Protein AF-A0A0B1SRJ8-F1 (afdb_monomer_lite)

InterPro domains:
  IPR001173 Glycosyltransferase 2-like [PF00535] (2-102)
  IPR011262 DNA-directed RNA polymerase, insert domain [PF01000] (291-422)
  IPR011263 DNA-directed RNA polymerase, RpoA/D/Rpb3-type [SM00662] (245-437)
  IPR029044 Nucleotide-diphospho-sugar transferases [G3DSA:3.90.550.10] (1-215)
  IPR029044 Nucleotide-diphospho-sugar transferases [SSF53448] (9-201)
  IPR033901 DNA-directed RNA polymerases I and III subunit AC40 [cd07032] (232-432)
  IPR035518 Dolichyl-phosphate beta-glucosyltransferase [cd04188] (2-207)
  IPR036603 RNA polymerase, RBP11-like subunit [SSF55257] (230-275)
  IPR036643 DNA-directed RNA polymerase, insert domain superfamily [G3DSA:2.170.120.12] (271-421)
  IPR036643 DNA-directed RNA polymerase, insert domain superfamily [SSF56553] (270-425)
  IPR050518 Archaeal Rpo3/Eukaryotic RPB3 RNA Polymerase Subunit [PTHR11800] (219-434)

Organism: Oesophagostomum dentatum (NCBI:txid61180)

Secondary structure (DSSP, 8-state):
--HHHHHHHHHHHHHHHHHHHHHH-TT----EEEEE-S-SSSHHHHHHHHHHHTTTSEEEEE-SS---HHHHHHHHHHH---SEEEEE-TT-SS-GGGHHHHHHHHHHHTTSSSP-TTS--EEEE--HHHHHHHHTTS-HHHHHHHHHHHHHHHHHT-SS-S-TT-SEEEEEHHHHHHHGGG----STTHHHHHHHHHHHTT--EEEESSTTTS-TT--SS---HHHHHHH-EEEEEEE-TTSS-EEEEEES--HHHHHHHHHHHHHTSEEEEEEEEEEEEE-SSS-HHHHHHHHHTSPEE--GGGSPPPSS---S--TT-----SPPPPPTTT-EEEEEEEE-EE-TT--TT--SHHHHEES-EEEGGG-EEE--TTHHHHTTTS--EES-S--EEEE--TT-EEEEEEEEEEEETTT-GGG-S-S-----------

Radius of gyration: 29.98 Å; chains: 1; bounding box: 71×57×93 Å

Sequence (438 aa):
MNEQERLPKMLDECLEYLMERKKNDDSFSFEVLVVDDGSTDRTADVGVEYGLKYDGIVKVLKLERNLGKGGAVRSGVMHSSGKLILFADADGATKFSDVERLEKGLLRMSGGPPVDESFPAVIVGSRAHMEAEAVATRSFFRTMLMHGFHLLVWLFSCRTVRDTQCGFKLFTRASAARVFPVLHVERWAFDVELIYLCELWRIPVLETYDDNSDYALTEAGPFDVAKYCKGIEVEVVNEDDDGMLLDFDLIHVEAPIANALRRVLLAEVPTMAFEKIYLYQNTSVIQDEVLCHRLGLLPIKADPRKFLMPTEKVIGINEHGVDCEEEPQPDPTRNLVFNINVTCTRNRNAPSTATEPHQLYHQSSVYSRSFKWIPCGDQEEQFKGDPPRIVFDDILVAKLRPGQQIEANCHAVKGIGRDHAKFSPVATASYRYLIFFS

Structure (mmCIF, N/CA/C/O backbone):
data_AF-A0A0B1SRJ8-F1
#
_entry.id   AF-A0A0B1SRJ8-F1
#
loop_
_atom_site.group_PDB
_atom_site.id
_atom_site.type_symbol
_atom_site.label_atom_id
_atom_site.label_alt_id
_atom_site.label_comp_id
_atom_site.label_asym_id
_atom_site.label_entity_id
_atom_site.label_seq_id
_atom_site.pdbx_PDB_ins_code
_atom_site.Cartn_x
_atom_site.Cartn_y
_atom_site.Cartn_z
_atom_site.occupancy
_atom_site.B_iso_or_equiv
_atom_site.auth_seq_id
_atom_site.auth_comp_id
_atom_site.auth_asym_id
_atom_site.auth_atom_id
_atom_site.pdbx_PDB_model_num
ATOM 1 N N . MET A 1 1 ? 32.916 -2.057 -29.456 1.00 52.88 1 MET A N 1
ATOM 2 C CA . MET A 1 1 ? 32.225 -0.749 -29.480 1.00 52.88 1 MET A CA 1
ATOM 3 C C . MET A 1 1 ? 32.983 0.133 -28.494 1.00 52.88 1 MET A C 1
ATOM 5 O O . MET A 1 1 ? 33.400 -0.427 -27.495 1.00 52.88 1 MET A O 1
ATOM 9 N N . ASN A 1 2 ? 33.263 1.411 -28.783 1.00 69.69 2 ASN A N 1
ATOM 10 C CA . ASN A 1 2 ? 34.005 2.266 -27.841 1.00 69.69 2 ASN A CA 1
ATOM 11 C C . ASN A 1 2 ? 33.001 2.941 -26.894 1.00 69.69 2 ASN A C 1
ATOM 13 O O . ASN A 1 2 ? 32.413 3.965 -27.241 1.00 69.69 2 ASN A O 1
ATOM 17 N N . GLU A 1 3 ? 32.705 2.303 -25.765 1.00 74.94 3 GLU A N 1
ATOM 18 C CA . GLU A 1 3 ? 31.668 2.755 -24.824 1.00 74.94 3 GLU A CA 1
ATOM 19 C C . GLU A 1 3 ? 32.065 4.071 -24.148 1.00 74.94 3 GLU A C 1
ATOM 21 O O . GLU A 1 3 ? 31.215 4.952 -23.989 1.00 74.94 3 GLU A O 1
ATOM 26 N N . GLN A 1 4 ? 33.367 4.276 -23.919 1.00 80.06 4 GLN A N 1
ATOM 27 C CA . GLN A 1 4 ? 33.927 5.520 -23.378 1.00 80.06 4 GLN A CA 1
ATOM 28 C C . GLN A 1 4 ? 33.578 6.779 -24.202 1.00 80.06 4 GLN A C 1
ATOM 30 O O . GLN A 1 4 ? 33.570 7.879 -23.662 1.00 80.06 4 GLN A O 1
ATOM 35 N N . GLU A 1 5 ? 33.294 6.645 -25.504 1.00 82.12 5 GLU A N 1
ATOM 36 C CA . GLU A 1 5 ? 32.913 7.774 -26.372 1.00 82.12 5 GLU A CA 1
ATOM 37 C C . GLU A 1 5 ? 31.398 8.019 -26.392 1.00 82.12 5 GLU A C 1
ATOM 39 O O . GLU A 1 5 ? 30.947 9.125 -26.691 1.00 82.12 5 GLU A O 1
ATOM 44 N N . ARG A 1 6 ? 30.595 6.994 -26.085 1.00 83.75 6 ARG A N 1
ATOM 45 C CA . ARG A 1 6 ? 29.126 7.073 -26.103 1.00 83.75 6 ARG A CA 1
ATOM 46 C C . ARG A 1 6 ? 28.557 7.534 -24.773 1.00 83.75 6 ARG A C 1
ATOM 48 O O . ARG A 1 6 ? 27.602 8.309 -24.764 1.00 83.75 6 ARG A O 1
ATOM 55 N N . LEU A 1 7 ? 29.158 7.075 -23.676 1.00 87.50 7 LEU A N 1
ATOM 56 C CA . LEU A 1 7 ? 28.703 7.362 -22.321 1.00 87.50 7 LEU A CA 1
ATOM 57 C C . LEU A 1 7 ? 28.578 8.875 -22.039 1.00 87.50 7 LEU A C 1
ATOM 59 O O . LEU A 1 7 ? 27.516 9.266 -21.557 1.00 87.50 7 LEU A O 1
ATOM 63 N N . PRO A 1 8 ? 29.552 9.747 -22.394 1.00 91.25 8 PRO A N 1
ATOM 64 C CA . PRO A 1 8 ? 29.434 11.185 -22.142 1.00 91.25 8 PRO A CA 1
ATOM 65 C C . PRO A 1 8 ? 28.205 11.815 -22.799 1.00 91.25 8 PRO A C 1
ATOM 67 O O . PRO A 1 8 ? 27.461 12.535 -22.147 1.00 91.25 8 PRO A O 1
ATOM 70 N N . LYS A 1 9 ? 27.930 11.475 -24.067 1.00 89.94 9 LYS A N 1
ATOM 71 C CA . LYS A 1 9 ? 26.789 12.030 -24.808 1.00 89.94 9 LYS A CA 1
ATOM 72 C C . LYS A 1 9 ? 25.454 11.691 -24.136 1.00 89.94 9 LYS A C 1
ATOM 74 O O . LYS A 1 9 ? 24.578 12.543 -24.058 1.00 89.94 9 LYS A O 1
ATOM 79 N N . MET A 1 10 ? 25.309 10.453 -23.664 1.00 90.00 10 MET A N 1
ATOM 80 C CA . MET A 1 10 ? 24.107 10.007 -22.958 1.00 90.00 10 MET A CA 1
ATOM 81 C C . MET A 1 10 ? 23.990 10.656 -21.576 1.00 90.00 10 MET A C 1
ATOM 83 O O . MET A 1 10 ? 22.902 11.084 -21.199 1.00 90.00 10 MET A O 1
ATOM 87 N N . LEU A 1 11 ? 25.090 10.723 -20.817 1.00 92.62 11 LEU A N 1
ATOM 88 C CA . LEU A 1 11 ? 25.092 11.324 -19.484 1.00 92.62 11 LEU A CA 1
ATOM 89 C C . LEU A 1 11 ? 24.821 12.827 -19.535 1.00 92.62 11 LEU A C 1
ATOM 91 O O . LEU A 1 11 ? 24.091 13.318 -18.682 1.00 92.62 11 LEU A O 1
ATOM 95 N N . ASP A 1 12 ? 25.353 13.540 -20.526 1.00 93.38 12 ASP A N 1
ATOM 96 C CA . ASP A 1 12 ? 25.089 14.968 -20.702 1.00 93.38 12 ASP A CA 1
ATOM 97 C C . ASP A 1 12 ? 23.594 15.224 -20.953 1.00 93.38 12 ASP A C 1
ATOM 99 O O . ASP A 1 12 ? 22.998 16.023 -20.235 1.00 93.38 12 ASP A O 1
ATOM 103 N N . GLU A 1 13 ? 22.964 14.487 -21.880 1.00 92.25 13 GLU A N 1
ATOM 104 C CA . GLU A 1 13 ? 21.516 14.589 -22.144 1.00 92.25 13 GLU A CA 1
ATOM 105 C C . GLU A 1 13 ? 20.678 14.214 -20.906 1.00 92.25 13 GLU A C 1
ATOM 107 O O . GLU A 1 13 ? 19.725 14.910 -20.550 1.00 92.25 13 GLU A O 1
ATOM 112 N N . CYS A 1 14 ? 21.044 13.122 -20.227 1.00 93.69 14 CYS A N 1
ATOM 113 C CA . CYS A 1 14 ? 20.381 12.645 -19.012 1.00 93.69 14 CYS A CA 1
ATOM 114 C C . CYS A 1 14 ? 20.407 13.699 -17.902 1.00 93.69 14 CYS A C 1
ATOM 116 O O . CYS A 1 14 ? 19.376 14.032 -17.314 1.00 93.69 14 CYS A O 1
ATOM 118 N N . LEU A 1 15 ? 21.597 14.224 -17.609 1.00 94.69 15 LEU A N 1
ATOM 119 C CA . LEU A 1 15 ? 21.809 15.158 -16.514 1.00 94.69 15 LEU A CA 1
ATOM 120 C C . LEU A 1 15 ? 21.217 16.526 -16.824 1.00 94.69 15 LEU A C 1
ATOM 122 O O . LEU A 1 15 ? 20.647 17.123 -15.917 1.00 94.69 15 LEU A O 1
ATOM 126 N N . GLU A 1 16 ? 21.295 17.002 -18.069 1.00 94.44 16 GLU A N 1
ATOM 127 C CA . GLU A 1 16 ? 20.623 18.236 -18.494 1.00 94.44 16 GLU A CA 1
ATOM 128 C C . GLU A 1 16 ? 19.124 18.163 -18.178 1.00 94.44 16 GLU A C 1
ATOM 130 O O . GLU A 1 16 ? 18.603 18.994 -17.430 1.00 94.44 16 GLU A O 1
ATOM 135 N N . TYR A 1 17 ? 18.462 17.099 -18.634 1.00 94.25 17 TYR A N 1
ATOM 136 C CA . TYR A 1 17 ? 17.033 16.903 -18.418 1.00 94.25 17 TYR A CA 1
ATOM 137 C C . TYR A 1 17 ? 16.662 16.727 -16.931 1.00 94.25 17 TYR A C 1
ATOM 139 O O . TYR A 1 17 ? 15.751 17.387 -16.422 1.00 94.25 17 TYR A O 1
ATOM 147 N N . LEU A 1 18 ? 17.366 15.858 -16.193 1.00 94.44 18 LEU A N 1
ATOM 148 C CA . LEU A 1 18 ? 17.034 15.565 -14.791 1.00 94.44 18 LEU A CA 1
ATOM 149 C C . LEU A 1 18 ? 17.355 16.732 -13.846 1.00 94.44 18 LEU A C 1
ATOM 151 O O . LEU A 1 18 ? 16.627 16.953 -12.873 1.00 94.44 18 LEU A O 1
ATOM 155 N N . MET A 1 19 ? 18.412 17.504 -14.118 1.00 93.81 19 MET A N 1
ATOM 156 C CA . MET A 1 19 ? 18.719 18.709 -13.341 1.00 93.81 19 MET A CA 1
ATOM 157 C C . MET A 1 19 ? 17.714 19.824 -13.595 1.00 93.81 19 MET A C 1
ATOM 159 O O . MET A 1 19 ? 17.342 20.518 -12.648 1.00 93.81 19 MET A O 1
ATOM 163 N N . GLU A 1 20 ? 17.239 19.978 -14.832 1.00 94.38 20 GLU A N 1
ATOM 164 C CA . GLU A 1 20 ? 16.165 20.920 -15.133 1.00 94.38 20 GLU A CA 1
ATOM 165 C C . GLU A 1 20 ? 14.875 20.547 -14.391 1.00 94.38 20 GLU A C 1
ATOM 167 O O . GLU A 1 20 ? 14.272 21.407 -13.746 1.00 94.38 20 GLU A O 1
ATOM 172 N N . ARG A 1 21 ? 14.503 19.258 -14.355 1.00 92.56 21 ARG A N 1
ATOM 173 C CA . ARG A 1 21 ? 13.369 18.790 -13.535 1.00 92.56 21 ARG A CA 1
ATOM 174 C C . ARG A 1 21 ? 13.553 19.090 -12.053 1.00 92.56 21 ARG A C 1
ATOM 176 O O . ARG A 1 21 ? 12.649 19.652 -11.445 1.00 92.56 21 ARG A O 1
ATOM 183 N N . LYS A 1 22 ? 14.722 18.781 -11.486 1.00 92.94 22 LYS A N 1
ATOM 184 C CA . LYS A 1 22 ? 15.035 19.070 -10.076 1.00 92.94 22 LYS A CA 1
ATOM 185 C C . LYS A 1 22 ? 14.958 20.562 -9.747 1.00 92.94 22 LYS A C 1
ATOM 187 O O . LYS A 1 22 ? 14.589 20.926 -8.642 1.00 92.94 22 LYS A O 1
ATOM 192 N N . LYS A 1 23 ? 15.309 21.434 -10.694 1.00 93.69 23 LYS A N 1
ATOM 193 C CA . LYS A 1 23 ? 15.197 22.889 -10.525 1.00 93.69 23 LYS A CA 1
ATOM 194 C C . LYS A 1 23 ? 13.741 23.371 -10.539 1.00 93.69 23 LYS A C 1
ATOM 196 O O . LYS A 1 23 ? 13.438 24.387 -9.922 1.00 93.69 23 LYS A O 1
ATOM 201 N N . ASN A 1 24 ? 12.871 22.674 -11.267 1.00 93.50 24 ASN A N 1
ATOM 202 C CA . ASN A 1 24 ? 11.454 23.014 -11.395 1.00 93.50 24 ASN A CA 1
ATOM 203 C C . ASN A 1 24 ? 10.583 22.388 -10.288 1.00 93.50 24 ASN A C 1
ATOM 205 O O . ASN A 1 24 ? 9.482 22.878 -10.045 1.00 93.50 24 ASN A O 1
ATOM 209 N N . ASP A 1 25 ? 11.061 21.331 -9.627 1.00 90.62 25 ASP A N 1
ATOM 210 C CA . ASP A 1 25 ? 10.369 20.620 -8.550 1.00 90.62 25 ASP A CA 1
ATOM 211 C C . ASP A 1 25 ? 11.347 20.261 -7.419 1.00 90.62 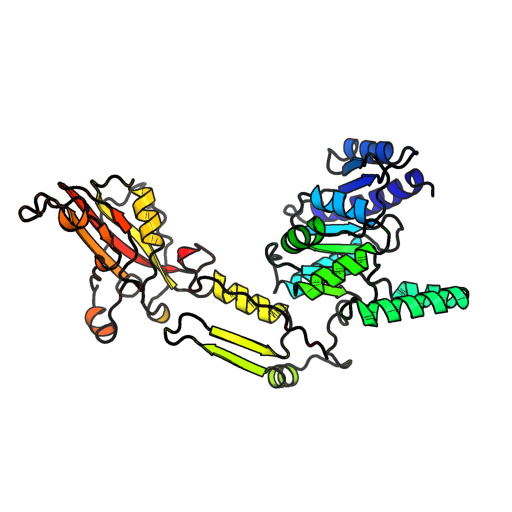25 ASP A C 1
ATOM 213 O O . ASP A 1 25 ? 12.113 19.302 -7.523 1.00 90.62 25 ASP A O 1
ATOM 217 N N . ASP A 1 26 ? 11.281 21.004 -6.309 1.00 89.12 26 ASP A N 1
ATOM 218 C CA . ASP A 1 26 ? 12.132 20.794 -5.126 1.00 89.12 26 ASP A CA 1
ATOM 219 C C . ASP A 1 26 ? 11.926 19.419 -4.464 1.00 89.12 26 ASP A C 1
ATOM 221 O O . ASP A 1 26 ? 12.790 18.947 -3.719 1.00 89.12 26 ASP A O 1
ATOM 225 N N . SER A 1 27 ? 10.789 18.759 -4.715 1.00 88.12 27 SER A N 1
ATOM 226 C CA . SER A 1 27 ? 10.518 17.410 -4.206 1.00 88.12 27 SER A CA 1
ATOM 227 C C . SER A 1 27 ? 11.148 16.311 -5.068 1.00 88.12 27 SER A C 1
ATOM 229 O O . SER A 1 27 ? 11.280 15.164 -4.621 1.00 88.12 27 SER A O 1
ATOM 231 N N . PHE A 1 28 ? 11.584 16.652 -6.284 1.00 91.88 28 PHE A N 1
ATOM 232 C CA . PHE A 1 28 ? 12.190 15.716 -7.214 1.00 91.88 28 PHE A CA 1
ATOM 233 C C . PHE A 1 28 ? 13.651 15.436 -6.844 1.00 91.88 28 PHE A C 1
ATOM 235 O O . PHE A 1 28 ? 14.500 16.320 -6.725 1.00 91.88 28 PHE A O 1
ATOM 242 N N . SER A 1 29 ? 13.968 14.153 -6.698 1.00 93.69 29 SER A N 1
ATOM 243 C CA . SER A 1 29 ? 15.318 13.665 -6.425 1.00 93.69 29 SER A CA 1
ATOM 244 C C . SER A 1 29 ? 15.626 12.486 -7.334 1.00 93.69 29 SER A C 1
ATOM 246 O O . SER A 1 29 ? 14.739 11.712 -7.692 1.00 93.69 29 SER A O 1
ATOM 248 N N . PHE A 1 30 ? 16.889 12.363 -7.727 1.00 95.44 30 PHE A N 1
ATOM 249 C CA . PHE A 1 30 ? 17.333 11.308 -8.621 1.00 95.44 30 PHE A CA 1
ATOM 250 C C . PHE A 1 30 ? 18.777 10.915 -8.322 1.00 95.44 30 PHE A C 1
ATOM 252 O O . PHE A 1 30 ? 19.549 11.684 -7.746 1.00 95.44 30 PHE A O 1
ATOM 259 N N . GLU A 1 31 ? 19.130 9.714 -8.756 1.00 95.94 31 GLU A N 1
ATOM 260 C CA . GLU A 1 31 ? 20.504 9.245 -8.872 1.00 95.94 31 GLU A CA 1
ATOM 261 C C . GLU A 1 31 ? 20.681 8.603 -10.247 1.00 95.94 31 GLU A C 1
ATOM 263 O O . GLU A 1 31 ? 19.716 8.110 -10.838 1.00 95.94 31 GLU A O 1
ATOM 268 N N . VAL A 1 32 ? 21.912 8.592 -10.748 1.00 96.75 32 VAL A N 1
ATOM 269 C CA . VAL A 1 32 ? 22.266 7.903 -11.991 1.00 96.75 32 VAL A CA 1
ATOM 270 C C . VAL A 1 32 ? 23.270 6.816 -11.650 1.00 96.75 32 VAL A C 1
ATOM 272 O O . VAL A 1 32 ? 24.349 7.107 -11.141 1.00 96.75 32 VAL A O 1
ATOM 275 N N . LEU A 1 33 ? 22.924 5.561 -11.930 1.00 96.50 33 LEU A N 1
ATOM 276 C CA . LEU A 1 33 ? 23.821 4.427 -11.736 1.00 96.50 33 LEU A CA 1
ATOM 277 C C . LEU A 1 33 ? 24.304 3.914 -13.093 1.00 96.50 33 LEU A C 1
ATOM 279 O O . LEU A 1 33 ? 23.546 3.298 -13.839 1.00 96.50 33 LEU A O 1
ATOM 283 N N . VAL A 1 34 ? 25.576 4.153 -13.395 1.00 95.69 34 VAL A N 1
ATOM 284 C CA . VAL A 1 34 ? 26.255 3.593 -14.565 1.00 95.69 34 VAL A CA 1
ATOM 285 C C . VAL A 1 34 ? 26.751 2.201 -14.203 1.00 95.69 34 VAL A C 1
ATOM 287 O O . VAL A 1 34 ? 27.550 2.050 -13.280 1.00 95.69 34 VAL A O 1
ATOM 290 N N . VAL A 1 35 ? 26.289 1.179 -14.920 1.00 95.31 35 VAL A N 1
ATOM 291 C CA . VAL A 1 35 ? 26.767 -0.194 -14.730 1.00 95.31 35 VAL A CA 1
ATOM 292 C C . VAL A 1 35 ? 27.774 -0.530 -15.821 1.00 95.31 35 VAL A C 1
ATOM 294 O O . VAL A 1 35 ? 27.411 -0.631 -16.989 1.00 95.31 35 VAL A O 1
ATOM 297 N N . ASP A 1 36 ? 29.030 -0.710 -15.426 1.00 94.19 36 ASP A N 1
ATOM 298 C CA . ASP A 1 36 ? 30.105 -1.194 -16.290 1.00 94.19 36 ASP A CA 1
ATOM 299 C C . ASP A 1 36 ? 30.158 -2.731 -16.199 1.00 94.19 36 ASP A C 1
ATOM 301 O O . ASP A 1 36 ? 30.547 -3.289 -15.170 1.00 94.19 36 ASP A O 1
ATOM 305 N N . ASP A 1 37 ? 29.758 -3.424 -17.271 1.00 92.50 37 ASP A N 1
ATOM 306 C CA . ASP A 1 37 ? 29.711 -4.894 -17.376 1.00 92.50 37 ASP A CA 1
ATOM 307 C C . ASP A 1 37 ? 31.090 -5.508 -17.694 1.00 92.50 37 ASP A C 1
ATOM 309 O O . ASP A 1 37 ? 31.237 -6.396 -18.540 1.00 92.50 37 ASP A O 1
ATOM 313 N N . GLY A 1 38 ? 32.129 -5.011 -17.023 1.00 90.38 38 GLY A N 1
ATOM 314 C CA . GLY A 1 38 ? 33.501 -5.491 -17.160 1.00 90.38 38 GLY A CA 1
ATOM 315 C C . GLY A 1 38 ? 34.218 -4.983 -18.413 1.00 90.38 38 GLY A C 1
ATOM 316 O O . GLY A 1 38 ? 34.998 -5.731 -19.011 1.00 90.38 38 GLY A O 1
ATOM 317 N N . SER A 1 39 ? 33.969 -3.738 -18.821 1.00 88.81 39 SER A N 1
ATOM 318 C CA . SER A 1 39 ? 34.640 -3.096 -19.948 1.00 88.81 39 SER A CA 1
ATOM 319 C C . SER A 1 39 ? 36.144 -2.957 -19.694 1.00 88.81 39 SER A C 1
ATOM 321 O O . SER A 1 39 ? 36.623 -2.687 -18.585 1.00 88.81 39 SER A O 1
ATOM 323 N N . THR A 1 40 ? 36.917 -3.196 -20.756 1.00 88.38 40 THR A N 1
ATOM 324 C CA . THR A 1 40 ? 38.390 -3.162 -20.743 1.00 88.38 40 THR A CA 1
ATOM 325 C C . THR A 1 40 ? 38.959 -1.774 -21.043 1.00 88.38 40 THR A C 1
ATOM 327 O O . THR A 1 40 ? 40.176 -1.603 -21.055 1.00 88.38 40 THR A O 1
ATOM 330 N N . ASP A 1 41 ? 38.095 -0.811 -21.362 1.00 88.25 41 ASP A N 1
ATOM 331 C CA . ASP A 1 41 ? 38.439 0.577 -21.662 1.00 88.25 41 ASP A CA 1
ATOM 332 C C . ASP A 1 41 ? 38.241 1.483 -20.427 1.00 88.25 41 ASP A C 1
ATOM 334 O O . ASP A 1 41 ? 38.079 1.009 -19.299 1.00 88.25 41 ASP A O 1
ATOM 338 N N . ARG A 1 42 ? 38.284 2.807 -20.627 1.00 91.00 42 ARG A N 1
ATOM 339 C CA . ARG A 1 42 ? 38.150 3.801 -19.548 1.00 91.00 42 ARG A CA 1
ATOM 340 C C . ARG A 1 42 ? 36.693 4.126 -19.185 1.00 91.00 42 ARG A C 1
ATOM 342 O O . ARG A 1 42 ? 36.452 5.149 -18.551 1.00 91.00 42 ARG A O 1
ATOM 349 N N . THR A 1 43 ? 35.712 3.300 -19.559 1.00 90.62 43 THR A N 1
ATOM 350 C CA . THR A 1 43 ? 34.279 3.596 -19.342 1.00 90.62 43 THR A CA 1
ATOM 351 C C . THR A 1 43 ? 33.934 3.840 -17.868 1.00 90.62 43 THR A C 1
ATOM 353 O O . THR A 1 43 ? 33.283 4.838 -17.553 1.00 90.62 43 THR A O 1
ATOM 356 N N . ALA A 1 44 ? 34.422 3.002 -16.945 1.00 92.12 44 ALA A N 1
ATOM 357 C CA . ALA A 1 44 ? 34.225 3.235 -15.510 1.00 92.12 44 ALA A CA 1
ATOM 358 C C . ALA A 1 44 ? 34.868 4.540 -15.023 1.00 92.12 44 ALA A C 1
ATOM 360 O O . ALA A 1 44 ? 34.245 5.264 -14.249 1.00 92.12 44 ALA A O 1
ATOM 361 N N . ASP A 1 45 ? 36.081 4.858 -15.491 1.00 94.38 45 ASP A N 1
ATOM 362 C CA . ASP A 1 45 ? 36.783 6.086 -15.103 1.00 94.38 45 ASP A CA 1
ATOM 363 C C . ASP A 1 45 ? 35.982 7.320 -15.531 1.00 94.38 45 ASP A C 1
ATOM 365 O O . ASP A 1 45 ? 35.779 8.230 -14.733 1.00 94.38 45 ASP A O 1
ATOM 369 N N . VAL A 1 46 ? 35.454 7.315 -16.761 1.00 93.69 46 VAL A N 1
ATOM 370 C CA . VAL A 1 46 ? 34.587 8.385 -17.276 1.00 93.69 46 VAL A CA 1
ATOM 371 C C . VAL A 1 46 ? 33.349 8.547 -16.390 1.00 93.69 46 VAL A C 1
ATOM 373 O O . VAL A 1 46 ? 33.011 9.663 -16.004 1.00 93.69 46 VAL A O 1
ATOM 376 N N . GLY A 1 47 ? 32.691 7.454 -15.995 1.00 93.69 47 GLY A N 1
ATOM 377 C CA . GLY A 1 47 ? 31.557 7.527 -15.067 1.00 93.69 47 GLY A CA 1
ATOM 378 C C . GLY A 1 47 ? 31.929 8.126 -13.700 1.00 93.69 47 GLY A C 1
ATOM 379 O O . GLY A 1 47 ? 31.165 8.918 -13.145 1.00 93.69 47 GLY A O 1
ATOM 380 N N . VAL A 1 48 ? 33.115 7.802 -13.171 1.00 95.19 48 VAL A N 1
ATOM 381 C CA . VAL A 1 48 ? 33.629 8.365 -11.908 1.00 95.19 48 VAL A CA 1
ATOM 382 C C . VAL A 1 48 ? 33.925 9.859 -12.049 1.00 95.19 48 VAL A C 1
ATOM 384 O O . VAL A 1 48 ? 33.598 10.627 -11.144 1.00 95.19 48 VAL A O 1
ATOM 387 N N . GLU A 1 49 ? 34.480 10.296 -13.182 1.00 95.88 49 GLU A N 1
ATOM 388 C CA . GLU A 1 49 ? 34.703 11.717 -13.482 1.00 95.88 49 GLU A CA 1
ATOM 389 C C . GLU A 1 49 ? 33.380 12.509 -13.437 1.00 95.88 49 GLU A C 1
ATOM 391 O O . GLU A 1 49 ? 33.323 13.585 -12.835 1.00 95.88 49 GLU A O 1
ATOM 396 N N . TYR A 1 50 ? 32.286 11.952 -13.973 1.00 96.25 50 TYR A N 1
ATOM 397 C CA . TYR A 1 50 ? 30.943 12.533 -13.838 1.00 96.25 50 TYR A CA 1
ATOM 398 C C . TYR A 1 50 ? 30.451 12.536 -12.384 1.00 96.25 50 TYR A C 1
ATOM 400 O O . TYR A 1 50 ? 29.891 13.535 -11.933 1.00 96.25 50 TYR A O 1
ATOM 408 N N . GLY A 1 51 ? 30.690 11.464 -11.627 1.00 94.69 51 GLY A N 1
ATOM 409 C CA . GLY A 1 51 ? 30.352 11.403 -10.202 1.00 94.69 51 GLY A CA 1
ATOM 410 C C . GLY A 1 51 ? 31.016 12.514 -9.388 1.00 94.69 51 GLY A C 1
ATOM 411 O O . GLY A 1 51 ? 30.355 13.168 -8.585 1.00 94.69 51 GLY A O 1
ATOM 412 N N . LEU A 1 52 ? 32.295 12.792 -9.652 1.00 95.19 52 LEU A N 1
ATOM 413 C CA . LEU A 1 52 ? 33.031 13.895 -9.026 1.00 95.19 52 LEU A CA 1
ATOM 414 C C . LEU A 1 52 ? 32.518 15.269 -9.480 1.00 95.19 52 LEU A C 1
ATOM 416 O O . LEU A 1 52 ? 32.414 16.187 -8.669 1.00 95.19 52 LEU A O 1
ATOM 420 N N . LYS A 1 53 ? 32.183 15.417 -10.768 1.00 95.44 53 LYS A N 1
ATOM 421 C CA . LYS A 1 53 ? 31.676 16.672 -11.344 1.00 95.44 53 LYS A CA 1
ATOM 422 C C . LYS A 1 53 ? 30.292 17.056 -10.809 1.00 95.44 53 LYS A C 1
ATOM 424 O O . LYS A 1 53 ? 30.002 18.243 -10.690 1.00 95.44 53 LYS A O 1
ATOM 429 N N . TYR A 1 54 ? 29.451 16.072 -10.499 1.00 93.50 54 TYR A N 1
ATOM 430 C CA . TYR A 1 54 ? 28.052 16.265 -10.112 1.00 93.50 54 TYR A CA 1
ATOM 431 C C . TYR A 1 54 ? 27.759 15.814 -8.671 1.00 93.50 54 TYR A C 1
ATOM 433 O O . TYR A 1 54 ? 26.692 15.268 -8.403 1.00 93.50 54 TYR A O 1
ATOM 441 N N . ASP A 1 55 ? 28.705 16.038 -7.754 1.00 90.88 55 ASP A N 1
ATOM 442 C CA . ASP A 1 55 ? 28.551 15.858 -6.297 1.00 90.88 55 ASP A CA 1
ATOM 443 C C . ASP A 1 55 ? 27.946 14.499 -5.882 1.00 90.88 55 ASP A C 1
ATOM 445 O O . ASP A 1 55 ? 27.033 14.401 -5.065 1.00 90.88 55 ASP A O 1
ATOM 449 N N . GLY A 1 56 ? 28.415 13.416 -6.508 1.00 89.69 56 GLY A N 1
ATOM 450 C CA . GLY A 1 56 ? 28.007 12.046 -6.184 1.00 89.69 56 GLY A CA 1
ATOM 451 C C . GLY A 1 56 ? 26.629 11.617 -6.705 1.00 89.69 56 GLY A C 1
ATOM 452 O O . GLY A 1 56 ? 26.196 10.504 -6.396 1.00 89.69 56 GLY A O 1
ATOM 453 N N . ILE A 1 57 ? 25.948 12.443 -7.512 1.00 93.75 57 ILE A N 1
ATOM 454 C CA . ILE A 1 57 ? 24.675 12.080 -8.170 1.00 93.75 57 ILE A CA 1
ATOM 455 C C . ILE A 1 57 ? 24.871 10.911 -9.146 1.00 93.75 57 ILE A C 1
ATOM 457 O O . ILE A 1 57 ? 24.000 10.046 -9.263 1.00 93.75 57 ILE A O 1
ATOM 461 N N . VAL A 1 58 ? 26.015 10.880 -9.837 1.00 96.75 58 VAL A N 1
ATOM 462 C CA . VAL A 1 58 ? 26.401 9.787 -10.736 1.00 96.75 58 VAL A CA 1
ATOM 463 C C . VAL A 1 58 ? 27.280 8.798 -9.978 1.00 96.75 58 VAL A C 1
ATOM 465 O O . VAL A 1 58 ? 28.320 9.161 -9.430 1.00 96.75 58 VAL A O 1
ATOM 468 N N . LYS A 1 59 ? 26.866 7.534 -9.960 1.00 96.25 59 LYS A N 1
ATOM 469 C CA . LYS A 1 59 ? 27.570 6.416 -9.328 1.00 96.25 59 LYS A CA 1
ATOM 470 C C . LYS A 1 59 ? 27.952 5.394 -10.387 1.00 96.25 59 LYS A C 1
ATOM 472 O O . LYS A 1 59 ? 27.234 5.216 -11.368 1.00 96.25 59 LYS A O 1
ATOM 477 N N . VAL A 1 60 ? 29.057 4.690 -10.162 1.00 96.44 60 VAL A N 1
ATOM 478 C CA . VAL A 1 60 ? 29.525 3.624 -11.053 1.00 96.44 60 VAL A CA 1
ATOM 479 C C . VAL A 1 60 ? 29.517 2.298 -10.311 1.00 96.44 60 VAL A C 1
ATOM 481 O O . VAL A 1 60 ? 30.135 2.166 -9.255 1.00 96.44 60 VAL A O 1
ATOM 484 N N . LEU A 1 61 ? 28.841 1.308 -10.886 1.00 96.19 61 LEU A N 1
ATOM 485 C CA . LEU A 1 61 ? 28.914 -0.088 -10.484 1.00 96.19 61 LEU A CA 1
ATOM 486 C C . LEU A 1 61 ? 29.723 -0.849 -11.533 1.00 96.19 61 LEU A C 1
ATOM 488 O O . LEU A 1 61 ? 29.206 -1.174 -12.598 1.00 96.19 61 LEU A O 1
ATOM 492 N N . LYS A 1 62 ? 30.989 -1.137 -11.228 1.00 95.31 62 LYS A N 1
ATOM 493 C CA . LYS A 1 62 ? 31.844 -1.957 -12.089 1.00 95.31 62 LYS A CA 1
ATOM 494 C C . LYS A 1 62 ? 31.753 -3.423 -11.692 1.00 95.31 62 LYS A C 1
ATOM 496 O O . LYS A 1 62 ? 32.086 -3.783 -10.563 1.00 95.31 62 LYS A O 1
ATOM 501 N N . LEU A 1 63 ? 31.318 -4.264 -12.621 1.00 94.56 63 LEU A N 1
ATOM 502 C CA . LEU A 1 63 ? 31.261 -5.708 -12.436 1.00 94.56 63 LEU A CA 1
ATOM 503 C C . LEU A 1 63 ? 32.642 -6.330 -12.668 1.00 94.56 63 LEU A C 1
ATOM 505 O O . LEU A 1 63 ? 33.386 -5.924 -13.557 1.00 94.56 63 LEU A O 1
ATOM 509 N N . GLU A 1 64 ? 32.981 -7.340 -11.865 1.00 91.44 64 GLU A N 1
ATOM 510 C CA . GLU A 1 64 ? 34.276 -8.037 -11.942 1.00 91.44 64 GLU A CA 1
ATOM 511 C C . GLU A 1 64 ? 34.467 -8.764 -13.283 1.00 91.44 64 GLU A C 1
ATOM 513 O O . GLU A 1 64 ? 35.583 -8.904 -13.781 1.00 91.44 64 GLU A O 1
ATOM 518 N N . ARG A 1 65 ? 33.365 -9.223 -13.882 1.00 92.00 65 ARG A N 1
ATOM 519 C CA . ARG A 1 65 ? 33.342 -9.933 -15.160 1.00 92.00 65 ARG A CA 1
ATOM 520 C C . ARG A 1 65 ? 32.107 -9.552 -15.964 1.00 92.00 65 ARG A C 1
ATOM 522 O O . ARG A 1 65 ? 31.079 -9.217 -15.384 1.00 92.00 65 ARG A O 1
ATOM 529 N N . ASN A 1 66 ? 32.193 -9.729 -17.278 1.00 93.19 66 ASN A N 1
ATOM 530 C CA . ASN A 1 66 ? 31.071 -9.537 -18.187 1.00 93.19 66 ASN A CA 1
ATOM 531 C C . ASN A 1 66 ? 29.991 -10.617 -18.002 1.00 93.19 66 ASN A C 1
ATOM 533 O O . ASN A 1 66 ? 30.177 -11.776 -18.396 1.00 93.19 66 ASN A O 1
ATOM 537 N N . LEU A 1 67 ? 28.859 -10.232 -17.417 1.00 92.12 67 LEU A N 1
ATOM 538 C CA . LEU A 1 67 ? 27.669 -11.074 -17.259 1.00 92.12 67 LEU A CA 1
ATOM 539 C C . LEU A 1 67 ? 26.743 -10.964 -18.482 1.00 92.12 67 LEU A C 1
ATOM 541 O O . LEU A 1 67 ? 26.019 -11.904 -18.816 1.00 92.12 67 LEU A O 1
ATOM 545 N N . GLY A 1 68 ? 26.828 -9.853 -19.208 1.00 92.06 68 GLY A N 1
ATOM 546 C CA . GLY A 1 68 ? 25.950 -9.461 -20.299 1.00 92.06 68 GLY A CA 1
ATOM 547 C C . GLY A 1 68 ? 24.857 -8.495 -19.852 1.00 92.06 68 GLY A C 1
ATOM 548 O O . GLY A 1 68 ? 24.653 -8.255 -18.665 1.00 92.06 68 GLY A O 1
ATOM 549 N N . LYS A 1 69 ? 24.110 -7.969 -20.835 1.00 91.44 69 LYS A N 1
ATOM 550 C CA . LYS A 1 69 ? 23.082 -6.933 -20.636 1.00 91.44 69 LYS A CA 1
ATOM 551 C C . LYS A 1 69 ? 22.123 -7.240 -19.480 1.00 91.44 69 LYS A C 1
ATOM 553 O O . LYS A 1 69 ? 21.981 -6.418 -18.586 1.00 91.44 69 LYS A O 1
ATOM 558 N N . GLY A 1 70 ? 21.505 -8.420 -19.458 1.00 92.88 70 GLY A N 1
ATOM 559 C CA . GLY A 1 70 ? 20.593 -8.810 -18.381 1.00 92.88 70 GLY A CA 1
ATOM 560 C C . GLY A 1 70 ? 21.266 -8.867 -17.010 1.00 92.88 70 GLY A C 1
ATOM 561 O O . GLY A 1 70 ? 20.698 -8.391 -16.030 1.00 92.88 70 GLY A O 1
ATOM 562 N N . GLY A 1 71 ? 22.499 -9.375 -16.934 1.00 95.19 71 GLY A N 1
ATOM 563 C CA . GLY A 1 71 ? 23.282 -9.410 -15.696 1.00 95.19 71 GLY A CA 1
ATOM 564 C C . GLY A 1 71 ? 23.670 -8.015 -15.195 1.00 95.19 71 GLY A C 1
ATOM 565 O O . GLY A 1 71 ? 23.583 -7.749 -13.992 1.00 95.19 71 GLY A O 1
ATOM 566 N N . ALA A 1 72 ? 24.023 -7.110 -16.110 1.00 94.94 72 ALA A N 1
ATOM 567 C CA . ALA A 1 72 ? 24.329 -5.714 -15.818 1.00 94.94 72 ALA A CA 1
ATOM 568 C C . ALA A 1 72 ? 23.090 -4.955 -15.325 1.00 94.94 72 ALA A C 1
ATOM 570 O O . ALA A 1 72 ? 23.120 -4.363 -14.247 1.00 94.94 72 ALA A O 1
ATOM 571 N N . VAL A 1 73 ? 21.969 -5.049 -16.047 1.00 95.56 73 VAL A N 1
ATOM 572 C CA . VAL A 1 73 ? 20.704 -4.407 -15.652 1.00 95.56 73 VAL A CA 1
ATOM 573 C C . VAL A 1 73 ? 20.215 -4.958 -14.315 1.00 95.56 73 VAL A C 1
ATOM 575 O O . VAL A 1 73 ? 19.875 -4.175 -13.431 1.00 95.56 73 VAL A O 1
ATOM 578 N N . ARG A 1 74 ? 20.254 -6.284 -14.107 1.00 96.50 74 ARG A N 1
ATOM 579 C CA . ARG A 1 74 ? 19.908 -6.902 -12.817 1.00 96.50 74 ARG A CA 1
ATOM 580 C C . ARG A 1 74 ? 20.763 -6.348 -11.687 1.00 96.50 74 ARG A C 1
ATOM 582 O O . ARG A 1 74 ? 20.224 -5.945 -10.661 1.00 96.50 74 ARG A O 1
ATOM 589 N N . SER A 1 75 ? 22.076 -6.282 -11.884 1.00 96.56 75 SER A N 1
ATOM 590 C CA . SER A 1 75 ? 22.992 -5.721 -10.889 1.00 96.56 75 SER A CA 1
ATOM 591 C C . SER A 1 75 ? 22.674 -4.253 -10.601 1.00 96.56 75 SER A C 1
ATOM 593 O O . SER A 1 75 ? 22.566 -3.882 -9.436 1.00 96.56 75 SER A O 1
ATOM 595 N N . GLY A 1 76 ? 22.442 -3.436 -11.631 1.00 96.62 76 GLY A N 1
ATOM 596 C CA . GLY A 1 76 ? 22.085 -2.026 -11.475 1.00 96.62 76 GLY A CA 1
ATOM 597 C C . GLY A 1 76 ? 20.789 -1.820 -10.695 1.00 96.62 76 GLY A C 1
ATOM 598 O O . GLY A 1 76 ? 20.762 -1.077 -9.716 1.00 96.62 76 GLY A O 1
ATOM 599 N N . VAL A 1 77 ? 19.724 -2.532 -11.064 1.00 96.62 77 VAL A N 1
ATOM 600 C CA . VAL A 1 77 ? 18.424 -2.418 -10.389 1.00 96.62 77 VAL A CA 1
ATOM 601 C C . VAL A 1 77 ? 18.525 -2.823 -8.918 1.00 96.62 77 VAL A C 1
ATOM 603 O O . VAL A 1 77 ? 18.019 -2.102 -8.057 1.00 96.62 77 VAL A O 1
ATOM 606 N N . MET A 1 78 ? 19.240 -3.911 -8.615 1.00 95.81 78 MET A N 1
ATOM 607 C CA . MET A 1 78 ? 19.434 -4.392 -7.241 1.00 95.81 78 MET A CA 1
ATOM 608 C C . MET A 1 78 ? 20.276 -3.444 -6.366 1.00 95.81 78 MET A C 1
ATOM 610 O O . MET A 1 78 ? 20.130 -3.480 -5.148 1.00 95.81 78 MET A O 1
ATOM 614 N N . HIS A 1 79 ? 21.115 -2.587 -6.960 1.00 96.38 79 HIS A N 1
ATOM 615 C CA . HIS A 1 79 ? 21.916 -1.580 -6.244 1.00 96.38 79 HIS A CA 1
ATOM 616 C C . HIS A 1 79 ? 21.294 -0.173 -6.251 1.00 96.38 79 HIS A C 1
ATOM 618 O O . HIS A 1 79 ? 21.819 0.732 -5.603 1.00 96.3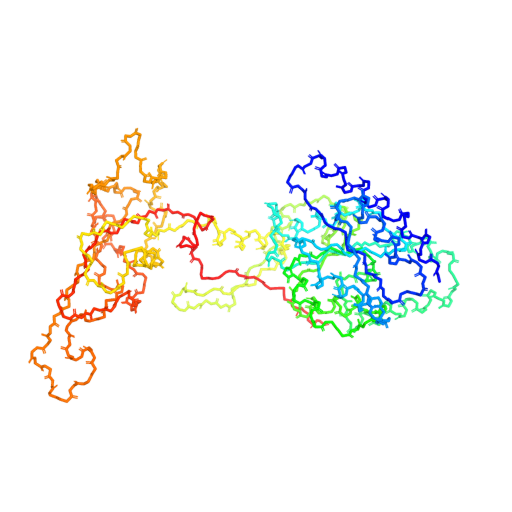8 79 HIS A O 1
ATOM 624 N N . SER A 1 80 ? 20.188 0.031 -6.969 1.00 95.75 80 SER A N 1
ATOM 625 C CA . SER A 1 80 ? 19.479 1.312 -7.006 1.00 95.75 80 SER A CA 1
ATOM 626 C C . SER A 1 80 ? 18.680 1.563 -5.721 1.00 95.75 80 SER A C 1
ATOM 628 O O . SER A 1 80 ? 18.110 0.634 -5.141 1.00 95.75 80 SER A O 1
ATOM 630 N N . SER A 1 81 ? 18.544 2.831 -5.334 1.00 92.50 81 SER A N 1
ATOM 631 C CA . SER A 1 81 ? 17.819 3.294 -4.140 1.00 92.50 81 SER A CA 1
ATOM 632 C C . SER A 1 81 ? 16.521 4.064 -4.439 1.00 92.50 81 SER A C 1
ATOM 634 O O . SER A 1 81 ? 15.695 4.241 -3.547 1.00 92.50 81 SER A O 1
ATOM 636 N N . GLY A 1 82 ? 16.293 4.479 -5.691 1.00 92.44 82 GLY A N 1
ATOM 637 C CA . GLY A 1 82 ? 15.124 5.280 -6.086 1.00 92.44 82 GLY A CA 1
ATOM 638 C C . GLY A 1 82 ? 13.756 4.598 -5.901 1.00 92.44 82 GLY A C 1
ATOM 639 O O . GLY A 1 82 ? 13.619 3.382 -6.016 1.00 92.44 82 GLY A O 1
ATOM 640 N N . LYS A 1 83 ? 12.695 5.374 -5.655 1.00 91.88 83 LYS A N 1
ATOM 641 C CA . LYS A 1 83 ? 11.315 4.839 -5.565 1.00 91.88 83 LYS A CA 1
ATOM 642 C C . LYS A 1 83 ? 10.823 4.259 -6.892 1.00 91.88 83 LYS A C 1
ATOM 644 O O . LYS A 1 83 ? 10.141 3.235 -6.932 1.00 91.88 83 LYS A O 1
ATOM 649 N N . LEU A 1 84 ? 11.214 4.923 -7.973 1.00 94.06 84 LEU A N 1
ATOM 650 C CA . LEU A 1 84 ? 11.043 4.480 -9.346 1.00 94.06 84 LEU A CA 1
ATOM 651 C C . LEU A 1 84 ? 12.418 4.190 -9.933 1.00 94.06 84 LEU A C 1
ATOM 653 O O . LEU A 1 84 ? 13.394 4.867 -9.604 1.00 94.06 84 LEU A O 1
ATOM 657 N N . ILE A 1 85 ? 12.490 3.169 -10.778 1.00 96.31 85 ILE A N 1
ATOM 658 C CA . ILE A 1 85 ? 13.742 2.707 -11.367 1.00 96.31 85 ILE A CA 1
ATOM 659 C C . ILE A 1 85 ? 13.569 2.740 -12.876 1.00 96.31 85 ILE A C 1
ATOM 661 O O . ILE A 1 85 ? 12.752 2.000 -13.420 1.00 96.31 85 ILE A O 1
ATOM 665 N N . LEU A 1 86 ? 14.318 3.611 -13.545 1.00 95.56 86 LEU A N 1
ATOM 666 C CA . LEU A 1 86 ? 14.377 3.669 -14.999 1.00 95.56 86 LEU A CA 1
ATOM 667 C C . LEU A 1 86 ? 15.598 2.882 -15.472 1.00 95.56 86 LEU A C 1
ATOM 669 O O . LEU A 1 86 ? 16.730 3.200 -15.113 1.00 95.56 86 LEU A O 1
ATOM 673 N N . PHE A 1 87 ? 15.367 1.873 -16.300 1.00 94.62 87 PHE A N 1
ATOM 674 C CA . PHE A 1 87 ? 16.405 1.283 -17.129 1.00 94.62 87 PHE A CA 1
ATOM 675 C C . PHE A 1 87 ? 16.463 2.043 -18.457 1.00 94.62 87 PHE A C 1
ATOM 677 O O . PHE A 1 87 ? 15.434 2.180 -19.118 1.00 94.62 87 PHE A O 1
ATOM 684 N N . ALA A 1 88 ? 17.656 2.512 -18.827 1.00 92.06 88 ALA A N 1
ATOM 685 C CA . ALA A 1 88 ? 17.950 3.149 -20.104 1.00 92.06 88 ALA A CA 1
ATOM 686 C C . ALA A 1 88 ? 19.201 2.503 -20.725 1.00 92.06 88 ALA A C 1
ATOM 688 O O . ALA A 1 88 ? 20.259 2.469 -20.095 1.00 92.06 88 ALA A O 1
ATOM 689 N N . ASP A 1 89 ? 19.081 1.981 -21.943 1.00 87.00 89 ASP A N 1
ATOM 690 C CA . ASP A 1 89 ? 20.208 1.453 -22.716 1.00 87.00 89 ASP A CA 1
ATOM 691 C C . ASP A 1 89 ? 21.067 2.597 -23.276 1.00 87.00 89 ASP A C 1
ATOM 693 O O . ASP A 1 89 ? 20.561 3.658 -23.647 1.00 87.00 89 ASP A O 1
ATOM 697 N N . ALA A 1 90 ? 22.378 2.381 -23.369 1.00 76.75 90 ALA A N 1
ATOM 698 C CA . ALA A 1 90 ? 23.342 3.390 -23.815 1.00 76.75 90 ALA A CA 1
ATOM 699 C C . ALA A 1 90 ? 23.487 3.474 -25.346 1.00 76.75 90 ALA A C 1
ATOM 701 O O . ALA A 1 90 ? 24.497 3.949 -25.876 1.00 76.75 90 ALA A O 1
ATOM 702 N N . ASP A 1 91 ? 22.480 2.996 -26.079 1.00 73.31 91 ASP A N 1
ATOM 703 C CA . ASP A 1 91 ? 22.448 2.978 -27.542 1.00 73.31 91 ASP A CA 1
ATOM 704 C C . ASP A 1 91 ? 21.838 4.249 -28.160 1.00 73.31 91 ASP A C 1
ATOM 706 O O . ASP A 1 91 ? 22.042 4.498 -29.352 1.00 73.31 91 ASP A O 1
ATOM 710 N N . GLY A 1 92 ? 21.161 5.073 -27.351 1.00 67.25 92 GLY A N 1
ATOM 711 C CA . GLY A 1 92 ? 20.528 6.324 -27.773 1.00 67.25 92 GLY A CA 1
ATOM 712 C C . GLY A 1 92 ? 19.244 6.131 -28.584 1.00 67.25 92 GLY A C 1
ATOM 713 O O . GLY A 1 92 ? 18.852 7.043 -29.312 1.00 67.25 92 GLY A O 1
ATOM 714 N N . ALA A 1 93 ? 18.599 4.962 -28.499 1.00 69.75 93 ALA A N 1
ATOM 715 C CA . ALA A 1 93 ? 17.338 4.687 -29.192 1.00 69.75 93 ALA A CA 1
ATOM 716 C C . ALA A 1 93 ? 16.122 5.409 -28.576 1.00 69.75 93 ALA A C 1
ATOM 718 O O . ALA A 1 93 ? 15.051 5.414 -29.171 1.00 69.75 93 ALA A O 1
ATOM 719 N N . THR A 1 94 ? 16.261 6.012 -27.398 1.00 73.94 94 THR A N 1
ATOM 720 C CA . THR A 1 94 ? 15.196 6.736 -26.684 1.00 73.94 94 THR A CA 1
ATOM 721 C C . THR A 1 94 ? 15.762 7.992 -26.039 1.00 73.94 94 THR A C 1
ATOM 723 O O . THR A 1 94 ? 16.932 7.996 -25.649 1.00 73.94 94 THR A O 1
ATOM 726 N N . LYS A 1 95 ? 14.948 9.043 -25.907 1.00 83.25 95 LYS A N 1
ATOM 727 C CA . LYS A 1 95 ? 15.361 10.299 -25.263 1.00 83.25 95 LYS A CA 1
ATOM 728 C C . LYS A 1 95 ? 14.979 10.291 -23.792 1.00 83.25 95 LYS A C 1
ATOM 730 O O . LYS A 1 95 ? 13.947 9.735 -23.426 1.00 83.25 95 LYS A O 1
ATOM 735 N N . PHE A 1 96 ? 15.743 10.973 -22.942 1.00 86.88 96 PHE A N 1
ATOM 736 C CA . PHE A 1 96 ? 15.399 11.035 -21.512 1.00 86.88 96 PHE A CA 1
ATOM 737 C C . PHE A 1 96 ? 14.090 11.776 -21.236 1.00 86.88 96 PHE A C 1
ATOM 739 O O . PHE A 1 96 ? 13.394 11.427 -20.287 1.00 86.88 96 PHE A O 1
ATOM 746 N N . SER A 1 97 ? 13.690 12.704 -22.110 1.00 84.81 97 SER A N 1
ATOM 747 C CA . SER A 1 97 ? 12.373 13.344 -22.042 1.00 84.81 97 SER A CA 1
ATOM 748 C C . SER A 1 97 ? 11.202 12.377 -22.244 1.00 84.81 97 SER A C 1
ATOM 750 O O . SER A 1 97 ? 10.086 12.674 -21.821 1.00 84.81 97 SER A O 1
ATOM 752 N N . ASP A 1 98 ? 11.434 11.190 -22.814 1.00 85.06 98 ASP A N 1
ATOM 753 C CA . ASP A 1 98 ? 10.399 10.164 -22.941 1.00 85.06 98 ASP A CA 1
ATOM 754 C C . ASP A 1 98 ? 10.017 9.561 -21.575 1.00 85.06 98 ASP A C 1
ATOM 756 O O . ASP A 1 98 ? 8.961 8.933 -21.466 1.00 85.06 98 ASP A O 1
ATOM 760 N N . VAL A 1 99 ? 10.805 9.784 -20.508 1.00 88.56 99 VAL A N 1
ATOM 761 C CA . VAL A 1 99 ? 10.477 9.300 -19.154 1.00 88.56 99 VAL A CA 1
ATOM 762 C C . VAL A 1 99 ? 9.141 9.848 -18.658 1.00 88.56 99 VAL A C 1
ATOM 764 O O . VAL A 1 99 ? 8.410 9.128 -17.986 1.00 88.56 99 VAL A O 1
ATOM 767 N N . GLU A 1 100 ? 8.763 11.068 -19.051 1.00 88.38 100 GLU A N 1
ATOM 768 C CA . GLU A 1 100 ? 7.457 11.651 -18.717 1.00 88.38 100 GLU A CA 1
ATOM 769 C C . GLU A 1 100 ? 6.296 10.808 -19.249 1.00 88.38 100 GLU A C 1
ATOM 771 O O . GLU A 1 100 ? 5.255 10.708 -18.600 1.00 88.38 100 GLU A O 1
ATOM 776 N N . ARG A 1 101 ? 6.457 10.166 -20.414 1.00 85.06 101 ARG A N 1
ATOM 777 C CA . ARG A 1 101 ? 5.432 9.262 -20.956 1.00 85.06 101 ARG A CA 1
ATOM 778 C C . ARG A 1 101 ? 5.326 8.000 -20.114 1.00 85.06 101 ARG A C 1
ATOM 780 O O . ARG A 1 101 ? 4.221 7.578 -19.784 1.00 85.06 101 ARG A O 1
ATOM 787 N N . LEU A 1 102 ? 6.465 7.438 -19.712 1.00 89.19 102 LEU A N 1
ATOM 788 C CA . LEU A 1 102 ? 6.500 6.259 -18.849 1.00 89.19 102 LEU A CA 1
ATOM 789 C C . LEU A 1 102 ? 5.895 6.576 -17.473 1.00 89.19 102 LEU A C 1
ATOM 791 O O . LEU A 1 102 ? 5.104 5.791 -16.956 1.00 89.19 102 LEU A O 1
ATOM 795 N N . GLU A 1 103 ? 6.195 7.744 -16.905 1.00 89.38 103 GLU A N 1
ATOM 796 C CA . GLU A 1 103 ? 5.612 8.220 -15.647 1.00 89.38 103 GLU A CA 1
ATOM 797 C C . GLU A 1 103 ? 4.102 8.442 -15.760 1.00 89.38 103 GLU A C 1
ATOM 799 O O . GLU A 1 103 ? 3.364 8.024 -14.870 1.00 89.38 103 GLU A O 1
ATOM 804 N N . LYS A 1 104 ? 3.612 9.036 -16.857 1.00 86.50 104 LYS A N 1
ATOM 805 C CA . LYS A 1 104 ? 2.169 9.162 -17.124 1.00 86.50 104 LYS A CA 1
ATOM 806 C C . LYS A 1 104 ? 1.497 7.797 -17.241 1.00 86.50 104 LYS A C 1
ATOM 808 O O . LYS A 1 104 ? 0.446 7.596 -16.635 1.00 86.50 104 LYS A O 1
ATOM 813 N N . GLY A 1 105 ? 2.095 6.863 -17.983 1.00 85.44 105 GLY A N 1
ATOM 814 C CA . GLY A 1 105 ? 1.619 5.483 -18.089 1.00 85.44 105 GLY A CA 1
ATOM 815 C C . GLY A 1 105 ? 1.523 4.824 -16.715 1.00 85.44 105 GLY A C 1
ATOM 816 O O . GLY A 1 105 ? 0.477 4.287 -16.348 1.00 85.44 105 GLY A O 1
ATOM 817 N N . LEU A 1 106 ? 2.571 4.969 -15.903 1.00 88.06 106 LEU A N 1
ATOM 818 C CA . LEU A 1 106 ? 2.605 4.444 -14.544 1.00 88.06 106 LEU A CA 1
ATOM 819 C C . LEU A 1 106 ? 1.535 5.074 -13.653 1.00 88.06 106 LEU A C 1
ATOM 821 O O . LEU A 1 106 ? 0.828 4.355 -12.954 1.00 88.06 106 LEU A O 1
ATOM 825 N N . LEU A 1 107 ? 1.387 6.396 -13.711 1.00 85.38 107 LEU A N 1
ATOM 826 C CA . LEU A 1 107 ? 0.406 7.151 -12.941 1.00 85.38 107 LEU A CA 1
ATOM 827 C C . LEU A 1 107 ? -1.021 6.714 -13.260 1.00 85.38 107 LEU A C 1
ATOM 829 O O . LEU A 1 107 ? -1.846 6.562 -12.356 1.00 85.38 107 LEU A O 1
ATOM 833 N N . ARG A 1 108 ? -1.308 6.507 -14.550 1.00 78.44 108 ARG A N 1
ATOM 834 C CA . ARG A 1 108 ? -2.584 5.960 -15.010 1.00 78.44 108 ARG A CA 1
ATOM 835 C C . ARG A 1 108 ? -2.783 4.594 -14.359 1.00 78.44 108 ARG A C 1
ATOM 837 O O . ARG A 1 108 ? -3.726 4.435 -13.592 1.00 78.44 108 ARG A O 1
ATOM 844 N N . MET A 1 109 ? -1.862 3.649 -14.548 1.00 79.62 109 MET A N 1
ATOM 845 C CA . MET A 1 109 ? -1.986 2.294 -13.988 1.00 79.62 109 MET A CA 1
ATOM 846 C C . MET A 1 109 ? -2.099 2.261 -12.459 1.00 79.62 109 MET A C 1
ATOM 848 O O . MET A 1 109 ? -2.850 1.453 -11.916 1.00 79.62 109 MET A O 1
ATOM 852 N N . SER A 1 110 ? -1.393 3.150 -11.756 1.00 79.06 110 SER A N 1
ATOM 853 C CA . SER A 1 110 ? -1.429 3.260 -10.297 1.00 79.06 110 SER A CA 1
ATOM 854 C C . SER A 1 110 ? -2.666 4.001 -9.770 1.00 79.06 110 SER A C 1
ATOM 856 O O . SER A 1 110 ? -2.765 4.250 -8.566 1.00 79.06 110 SER A O 1
ATOM 858 N N . GLY A 1 111 ? -3.641 4.340 -10.616 1.00 72.38 111 GLY A N 1
ATOM 859 C CA . GLY A 1 111 ? -4.894 4.968 -10.191 1.00 72.38 111 GLY A CA 1
ATOM 860 C C . GLY A 1 111 ? -4.735 6.427 -9.750 1.00 72.38 111 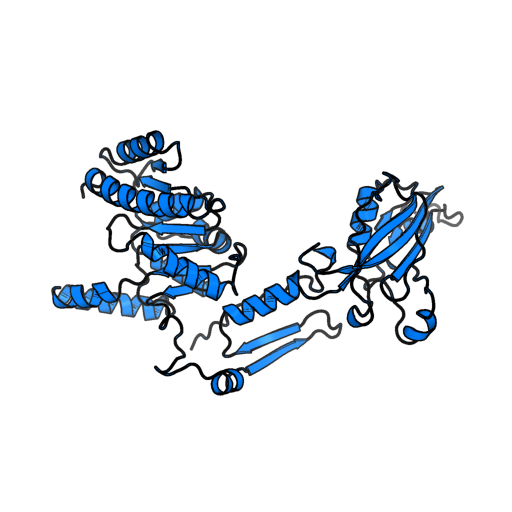GLY A C 1
ATOM 861 O O . GLY A 1 111 ? -5.463 6.878 -8.869 1.00 72.38 111 GLY A O 1
ATOM 862 N N . GLY A 1 112 ? -3.776 7.155 -10.328 1.00 74.19 112 GLY A N 1
ATOM 863 C CA . GLY A 1 112 ? -3.577 8.591 -10.119 1.00 74.19 112 GLY A CA 1
ATOM 864 C C . GLY A 1 112 ? -2.501 8.966 -9.087 1.00 74.19 112 GLY A C 1
ATOM 865 O O . GLY A 1 112 ? -1.931 8.089 -8.432 1.00 74.19 112 GLY A O 1
ATOM 866 N N . PRO A 1 113 ? -2.203 10.274 -8.949 1.00 76.38 113 PRO A N 1
ATOM 867 C CA . PRO A 1 113 ? -1.122 10.784 -8.103 1.00 76.38 113 PRO A CA 1
ATOM 868 C C . PRO A 1 113 ? -1.406 10.684 -6.593 1.00 76.38 113 PRO A C 1
ATOM 870 O O . PRO A 1 113 ? -2.565 10.765 -6.180 1.00 76.38 113 PRO A O 1
ATOM 873 N N . PRO A 1 114 ? -0.359 10.565 -5.750 1.00 77.25 114 PRO A N 1
ATOM 874 C CA . PRO A 1 114 ? 1.021 10.218 -6.113 1.00 77.25 114 PRO A CA 1
ATOM 875 C C . PRO A 1 114 ? 1.127 8.752 -6.574 1.00 77.25 114 PRO A C 1
ATOM 877 O O . PRO A 1 114 ? 0.244 7.946 -6.279 1.00 77.25 114 PRO A O 1
ATOM 880 N N . VAL A 1 115 ? 2.204 8.408 -7.290 1.00 77.94 115 VAL A N 1
ATOM 881 C CA . VAL A 1 115 ? 2.462 7.018 -7.701 1.00 77.94 115 VAL A CA 1
ATOM 882 C C . VAL A 1 115 ? 2.600 6.137 -6.458 1.00 77.94 115 VAL A C 1
ATOM 884 O O . VAL A 1 115 ? 3.420 6.407 -5.582 1.00 77.94 115 VAL A O 1
ATOM 887 N N . ASP A 1 116 ? 1.797 5.076 -6.396 1.00 79.19 116 ASP A N 1
ATOM 888 C CA . ASP A 1 116 ? 1.875 4.064 -5.345 1.00 79.19 116 ASP A CA 1
ATOM 889 C C . ASP A 1 116 ? 3.072 3.136 -5.609 1.00 79.19 116 ASP A C 1
ATOM 891 O O . ASP A 1 116 ? 3.011 2.255 -6.463 1.00 79.19 116 ASP A O 1
ATOM 895 N N . GLU A 1 117 ? 4.174 3.328 -4.881 1.00 75.31 117 GLU A N 1
ATOM 896 C CA . GLU A 1 117 ? 5.386 2.506 -5.022 1.00 75.31 117 GLU A CA 1
ATOM 897 C C . GLU A 1 117 ? 5.192 1.043 -4.593 1.00 75.31 117 GLU A C 1
ATOM 899 O O . GLU A 1 117 ? 5.966 0.175 -5.014 1.00 75.31 117 GLU A O 1
ATOM 904 N N . SER A 1 118 ? 4.157 0.764 -3.787 1.00 80.25 118 SER A N 1
ATOM 905 C CA . SER A 1 118 ? 3.785 -0.590 -3.364 1.00 80.25 118 SER A CA 1
ATOM 906 C C . SER A 1 118 ? 3.022 -1.348 -4.450 1.00 80.25 118 SER A C 1
ATOM 908 O O . SER A 1 118 ? 2.976 -2.579 -4.430 1.00 80.25 118 SER A O 1
ATOM 910 N N . PHE A 1 119 ? 2.465 -0.628 -5.427 1.00 85.31 119 PHE A N 1
ATOM 911 C CA . PHE A 1 119 ? 1.796 -1.218 -6.571 1.00 85.31 119 PHE A CA 1
ATOM 912 C C . PHE A 1 119 ? 2.842 -1.747 -7.569 1.00 85.31 119 PHE A C 1
ATOM 914 O O . PHE A 1 119 ? 3.608 -0.964 -8.139 1.00 85.31 119 PHE A O 1
ATOM 921 N N . PRO A 1 120 ? 2.939 -3.070 -7.798 1.00 90.38 120 PRO A N 1
ATOM 922 C CA . PRO A 1 120 ? 3.893 -3.606 -8.758 1.00 90.38 120 PRO A CA 1
ATOM 923 C C . PRO A 1 120 ? 3.409 -3.293 -10.178 1.00 90.38 120 PRO A C 1
ATOM 925 O O . PRO A 1 120 ? 2.367 -3.790 -10.589 1.00 90.38 120 PRO A O 1
ATOM 928 N N . ALA A 1 121 ? 4.167 -2.500 -10.934 1.00 91.06 121 ALA A N 1
ATOM 929 C CA . ALA A 1 121 ? 3.872 -2.190 -12.330 1.00 91.06 121 ALA A CA 1
ATOM 930 C C . ALA A 1 121 ? 5.154 -1.945 -13.132 1.00 91.06 121 ALA A C 1
ATOM 932 O O . ALA A 1 121 ? 6.147 -1.439 -12.596 1.00 91.06 121 ALA A O 1
ATOM 933 N N . VAL A 1 122 ? 5.105 -2.294 -14.418 1.00 92.81 122 VAL A N 1
ATOM 934 C CA . VAL A 1 122 ? 6.196 -2.099 -15.379 1.00 92.81 122 VAL A CA 1
ATOM 935 C C . VAL A 1 122 ? 5.678 -1.332 -16.587 1.00 92.81 122 VAL A C 1
ATOM 937 O O . VAL A 1 122 ? 4.714 -1.756 -17.219 1.00 92.81 122 VAL A O 1
ATOM 940 N N . ILE A 1 123 ? 6.338 -0.228 -16.934 1.00 91.69 123 ILE A N 1
ATOM 941 C CA . ILE A 1 123 ? 6.043 0.532 -18.152 1.00 91.69 123 ILE A CA 1
ATOM 942 C C . ILE A 1 123 ? 7.196 0.369 -19.128 1.00 91.69 123 ILE A C 1
ATOM 944 O O . ILE A 1 123 ? 8.351 0.630 -18.790 1.00 91.69 123 ILE A O 1
ATOM 948 N N . VAL A 1 124 ? 6.883 -0.066 -20.340 1.00 90.44 124 VAL A N 1
ATOM 949 C CA . VAL A 1 124 ? 7.837 -0.300 -21.420 1.00 90.44 124 VAL A CA 1
ATOM 950 C C . VAL A 1 124 ? 7.643 0.792 -22.465 1.00 90.44 124 VAL A C 1
ATOM 952 O O . VAL A 1 124 ? 6.535 0.983 -22.961 1.00 90.44 124 VAL A O 1
ATOM 955 N N . GLY A 1 125 ? 8.698 1.538 -22.792 1.00 86.81 125 GLY A N 1
ATOM 956 C CA . GLY A 1 125 ? 8.663 2.433 -23.950 1.00 86.81 125 GLY A CA 1
ATOM 957 C C . GLY A 1 125 ? 8.615 1.632 -25.253 1.00 86.81 125 GLY A C 1
ATOM 958 O O . GLY A 1 125 ? 9.031 0.478 -25.278 1.00 86.81 125 GLY A O 1
ATOM 959 N N . SER A 1 126 ? 8.177 2.239 -26.354 1.00 79.81 126 SER A N 1
ATOM 960 C CA . SER A 1 126 ? 8.114 1.563 -27.657 1.00 79.81 126 SER A CA 1
ATOM 961 C C . SER A 1 126 ? 9.036 2.198 -28.702 1.00 79.81 126 SER A C 1
ATOM 963 O O . SER A 1 126 ? 9.076 3.422 -28.852 1.00 79.81 126 SER A O 1
ATOM 965 N N . ARG A 1 127 ? 9.743 1.370 -29.487 1.00 74.00 127 ARG A N 1
ATOM 966 C CA . ARG A 1 127 ? 10.532 1.810 -30.659 1.00 74.00 127 ARG A CA 1
ATOM 967 C C . ARG A 1 127 ? 9.819 1.559 -31.988 1.00 74.00 127 ARG A C 1
ATOM 969 O O . ARG A 1 127 ? 10.448 1.672 -33.040 1.00 74.00 127 ARG A O 1
ATOM 976 N N . ALA A 1 128 ? 8.521 1.252 -31.981 1.00 66.19 128 ALA A N 1
ATOM 977 C CA . ALA A 1 128 ? 7.781 0.872 -33.190 1.00 66.19 128 ALA A CA 1
ATOM 978 C C . ALA A 1 128 ? 7.883 1.897 -34.341 1.00 66.19 128 ALA A C 1
ATOM 980 O O . ALA A 1 128 ? 7.939 1.519 -35.511 1.00 66.19 128 ALA A O 1
ATOM 981 N N . HIS A 1 129 ? 7.979 3.193 -34.024 1.00 60.72 129 HIS A N 1
ATOM 982 C CA . HIS A 1 129 ? 8.171 4.250 -35.023 1.00 60.72 129 HIS A CA 1
ATOM 983 C C . HIS A 1 129 ? 9.539 4.167 -35.729 1.00 60.72 129 HIS A C 1
ATOM 985 O O . HIS A 1 129 ? 9.623 4.409 -36.930 1.00 60.72 129 HIS A O 1
ATOM 991 N N . MET A 1 130 ? 10.597 3.751 -35.023 1.00 58.03 130 MET A N 1
ATOM 992 C CA . MET A 1 130 ? 11.926 3.519 -35.607 1.00 58.03 130 MET A CA 1
ATOM 993 C C . MET A 1 130 ? 12.003 2.183 -36.348 1.00 58.03 130 MET A C 1
ATOM 995 O O . MET A 1 130 ? 12.773 2.034 -37.297 1.00 58.03 130 MET A O 1
ATOM 999 N N . GLU A 1 131 ? 11.220 1.193 -35.919 1.00 57.88 131 GLU A N 1
ATOM 1000 C CA . GLU A 1 131 ? 11.182 -0.124 -36.548 1.00 57.88 131 GLU A CA 1
ATOM 1001 C C . GLU A 1 131 ? 10.635 -0.045 -37.979 1.00 57.88 131 GLU A C 1
ATOM 1003 O O . GLU A 1 131 ? 11.225 -0.635 -38.884 1.00 57.88 131 GLU A O 1
ATOM 1008 N N . ALA A 1 132 ? 9.592 0.758 -38.215 1.00 59.00 132 ALA A N 1
ATOM 1009 C CA . ALA A 1 132 ? 9.042 0.987 -39.553 1.00 59.00 132 ALA A CA 1
ATOM 1010 C C . ALA A 1 132 ? 10.088 1.564 -40.532 1.00 59.00 132 ALA A C 1
ATOM 1012 O O . ALA A 1 132 ? 10.221 1.084 -41.661 1.00 59.00 132 ALA A O 1
ATOM 1013 N N . GLU A 1 133 ? 10.886 2.539 -40.086 1.00 57.56 133 GLU A N 1
ATOM 1014 C CA . GLU A 1 133 ? 11.964 3.142 -40.884 1.00 57.56 133 GLU A CA 1
ATOM 1015 C C . GLU A 1 133 ? 13.161 2.188 -41.071 1.00 57.56 133 GLU A C 1
ATOM 1017 O O . GLU A 1 133 ? 13.764 2.110 -42.147 1.00 57.56 133 GLU A O 1
ATOM 1022 N N . ALA A 1 134 ? 13.496 1.403 -40.044 1.00 58.50 134 ALA A N 1
ATOM 1023 C CA . ALA A 1 134 ? 14.598 0.445 -40.089 1.00 58.50 134 ALA A CA 1
ATOM 1024 C C . ALA A 1 134 ? 14.283 -0.794 -40.946 1.00 58.50 134 ALA A C 1
ATOM 1026 O O . ALA A 1 134 ? 15.180 -1.332 -41.598 1.00 58.50 134 ALA A O 1
ATOM 1027 N N . VAL A 1 135 ? 13.034 -1.268 -40.969 1.00 59.50 135 VAL A N 1
ATOM 1028 C CA . VAL A 1 135 ? 12.599 -2.387 -41.825 1.00 59.50 135 VAL A CA 1
ATOM 1029 C C . VAL A 1 135 ? 12.676 -1.999 -43.301 1.00 59.50 135 VAL A C 1
ATOM 1031 O O . VAL A 1 135 ? 13.100 -2.821 -44.113 1.00 59.50 135 VAL A O 1
ATOM 1034 N N . ALA A 1 136 ? 12.382 -0.740 -43.641 1.00 60.31 136 ALA A N 1
ATOM 1035 C CA . ALA A 1 136 ? 12.473 -0.230 -45.010 1.00 60.31 136 ALA A CA 1
ATOM 1036 C C . ALA A 1 136 ? 13.902 -0.267 -45.593 1.00 60.31 136 ALA A C 1
ATOM 1038 O O . ALA A 1 136 ? 14.072 -0.281 -46.811 1.00 60.31 136 ALA A O 1
ATOM 1039 N N . THR A 1 137 ? 14.933 -0.309 -44.742 1.00 60.38 137 THR A N 1
ATOM 1040 C CA . THR A 1 137 ? 16.351 -0.261 -45.147 1.00 60.38 137 THR A CA 1
ATOM 1041 C C . THR A 1 137 ? 17.123 -1.562 -44.883 1.00 60.38 137 THR A C 1
ATOM 1043 O O . THR A 1 137 ? 18.279 -1.689 -45.295 1.00 60.38 137 THR A O 1
ATOM 1046 N N . ARG A 1 138 ? 16.520 -2.555 -44.211 1.00 65.56 138 ARG A N 1
ATOM 1047 C CA . ARG A 1 138 ? 17.184 -3.811 -43.810 1.00 65.56 138 ARG A CA 1
ATOM 1048 C C . ARG A 1 138 ? 17.091 -4.915 -44.868 1.00 65.56 138 ARG A C 1
ATOM 1050 O O . ARG A 1 138 ? 16.133 -5.031 -45.620 1.00 65.56 138 ARG A O 1
ATOM 1057 N N . SER A 1 139 ? 18.100 -5.792 -44.867 1.00 74.31 139 SER A N 1
ATOM 1058 C CA . SER A 1 139 ? 18.126 -7.010 -45.688 1.00 74.31 139 SER A CA 1
ATOM 1059 C C . SER A 1 139 ? 16.969 -7.958 -45.343 1.00 74.31 139 SER A C 1
ATOM 1061 O O . SER A 1 139 ? 16.731 -8.251 -44.169 1.00 74.31 139 SER A O 1
ATOM 1063 N N . PHE A 1 140 ? 16.322 -8.503 -46.378 1.00 70.75 140 PHE A N 1
ATOM 1064 C CA . PHE A 1 140 ? 15.167 -9.405 -46.298 1.00 70.75 140 PHE A CA 1
ATOM 1065 C C . PHE A 1 140 ? 15.343 -10.564 -45.300 1.00 70.75 140 PHE A C 1
ATOM 1067 O O . PHE A 1 140 ? 14.439 -10.859 -44.522 1.00 70.75 140 PHE A O 1
ATOM 1074 N N . PHE A 1 141 ? 16.525 -11.191 -45.259 1.00 77.19 141 PHE A N 1
ATOM 1075 C CA . PHE A 1 141 ? 16.789 -12.326 -44.364 1.00 77.19 141 PHE A CA 1
ATOM 1076 C C . PHE A 1 141 ? 16.765 -11.927 -42.881 1.00 77.19 141 PHE A C 1
ATOM 1078 O O . PHE A 1 141 ? 16.243 -12.654 -42.038 1.00 77.19 141 PHE A O 1
ATOM 1085 N N . ARG A 1 142 ? 17.281 -10.736 -42.560 1.00 70.81 142 ARG A N 1
ATOM 1086 C CA . ARG A 1 142 ? 17.262 -10.196 -41.195 1.00 70.81 142 ARG A CA 1
ATOM 1087 C C . ARG A 1 142 ? 15.840 -9.828 -40.768 1.00 70.81 142 ARG A C 1
ATOM 1089 O O . ARG A 1 142 ? 15.488 -10.055 -39.616 1.00 70.81 142 ARG A O 1
ATOM 1096 N N . THR A 1 143 ? 15.027 -9.320 -41.691 1.00 75.69 143 THR A N 1
ATOM 1097 C CA . THR A 1 143 ? 13.604 -9.036 -41.459 1.00 75.69 143 THR A CA 1
ATOM 1098 C C . THR A 1 143 ? 12.814 -10.324 -41.206 1.00 75.69 143 THR A C 1
ATOM 1100 O O . THR A 1 143 ? 12.037 -10.393 -40.258 1.00 75.69 143 THR A O 1
ATOM 1103 N N . MET A 1 144 ? 13.076 -11.390 -41.970 1.00 78.44 144 MET A N 1
ATOM 1104 C CA . MET A 1 144 ? 12.443 -12.698 -41.759 1.00 78.44 144 MET A CA 1
ATOM 1105 C C . MET A 1 144 ? 12.793 -13.301 -40.389 1.00 78.44 144 MET A C 1
ATOM 1107 O O . MET A 1 144 ? 11.904 -13.778 -39.687 1.00 78.44 144 MET A O 1
ATOM 1111 N N . LEU A 1 145 ? 14.067 -13.253 -39.981 1.00 80.94 145 LEU A N 1
ATOM 1112 C CA . LEU A 1 145 ? 14.497 -13.740 -38.664 1.00 80.94 145 LEU A CA 1
ATOM 1113 C C . LEU A 1 145 ? 13.868 -12.948 -37.513 1.00 80.94 145 LEU A C 1
ATOM 1115 O O . LEU A 1 145 ? 13.488 -13.539 -36.507 1.00 80.94 145 LEU A O 1
ATOM 1119 N N . MET A 1 146 ? 13.733 -11.631 -37.670 1.00 78.00 146 MET A N 1
ATOM 1120 C CA . MET A 1 146 ? 13.078 -10.762 -36.695 1.00 78.00 146 MET A CA 1
ATOM 1121 C C . MET A 1 146 ? 11.601 -11.138 -36.534 1.00 78.00 146 MET A C 1
ATOM 1123 O O . MET A 1 146 ? 11.167 -11.422 -35.421 1.00 78.00 146 MET A O 1
ATOM 1127 N N . HIS A 1 147 ? 10.843 -11.242 -37.631 1.00 76.44 147 HIS A N 1
ATOM 1128 C CA . HIS A 1 147 ? 9.440 -11.667 -37.566 1.00 76.44 147 HIS A CA 1
ATOM 1129 C C . HIS A 1 147 ? 9.281 -13.089 -37.015 1.00 76.44 147 HIS A C 1
ATOM 1131 O O . HIS A 1 147 ? 8.367 -13.336 -36.233 1.00 76.44 147 HIS A O 1
ATOM 1137 N N . GLY A 1 148 ? 10.184 -14.011 -37.364 1.00 80.88 148 GLY A N 1
ATOM 1138 C CA . GLY A 1 148 ? 10.212 -15.356 -36.787 1.00 80.88 148 GLY A CA 1
ATOM 1139 C C . GLY A 1 148 ? 10.463 -15.341 -35.277 1.00 80.88 148 GLY A C 1
ATOM 1140 O O . GLY A 1 148 ? 9.795 -16.056 -34.536 1.00 80.88 148 GLY A O 1
ATOM 1141 N N . PHE A 1 149 ? 11.369 -14.486 -34.802 1.00 80.69 149 PHE A N 1
ATOM 1142 C CA . PHE A 1 149 ? 11.614 -14.294 -33.375 1.00 80.69 149 PHE A CA 1
ATOM 1143 C C . PHE A 1 149 ? 10.395 -13.700 -32.657 1.00 80.69 149 PHE A C 1
ATOM 1145 O O . PHE A 1 149 ? 9.980 -14.255 -31.642 1.00 80.69 149 PHE A O 1
ATOM 1152 N N . HIS A 1 150 ? 9.770 -12.646 -33.196 1.00 76.69 150 HIS A N 1
ATOM 1153 C CA . HIS A 1 150 ? 8.538 -12.089 -32.621 1.00 76.69 150 HIS A CA 1
ATOM 1154 C C . HIS A 1 150 ? 7.411 -13.122 -32.581 1.00 76.69 150 HIS A C 1
ATOM 1156 O O . HIS A 1 150 ? 6.703 -13.200 -31.582 1.00 76.69 150 HIS A O 1
ATOM 1162 N N . LEU A 1 151 ? 7.277 -13.960 -33.616 1.00 77.81 151 LEU A N 1
ATOM 1163 C CA . LEU A 1 151 ? 6.304 -15.051 -33.626 1.00 77.81 151 LEU A CA 1
ATOM 1164 C C . LEU A 1 151 ? 6.578 -16.060 -32.503 1.00 77.81 151 LEU A C 1
ATOM 1166 O O . LEU A 1 151 ? 5.646 -16.463 -31.816 1.00 77.81 151 LEU A O 1
ATOM 1170 N N . LEU A 1 152 ? 7.836 -16.451 -32.283 1.00 81.56 152 LEU A N 1
ATOM 1171 C CA . LEU A 1 152 ? 8.200 -17.370 -31.200 1.00 81.56 152 LEU A CA 1
ATOM 1172 C C . LEU A 1 152 ? 7.959 -16.756 -29.818 1.00 81.56 152 LEU A C 1
ATOM 1174 O O . LEU A 1 152 ? 7.396 -17.417 -28.950 1.00 81.56 152 LEU A O 1
ATOM 1178 N N . VAL A 1 153 ? 8.342 -15.494 -29.618 1.00 79.56 153 VAL A N 1
ATOM 1179 C CA . VAL A 1 153 ? 8.088 -14.771 -28.364 1.00 79.56 153 VAL A CA 1
ATOM 1180 C C . VAL A 1 153 ? 6.588 -14.667 -28.097 1.00 79.56 153 VAL A C 1
ATOM 1182 O O . VAL A 1 153 ? 6.149 -14.955 -26.987 1.00 79.56 153 VAL A O 1
ATOM 1185 N N . TRP A 1 154 ? 5.798 -14.348 -29.122 1.00 77.12 154 TRP A N 1
ATOM 1186 C CA . TRP A 1 154 ? 4.345 -14.259 -29.015 1.00 77.12 154 TRP A CA 1
ATOM 1187 C C . TRP A 1 154 ? 3.672 -15.616 -28.761 1.00 77.12 154 TRP A C 1
ATOM 1189 O O . TRP A 1 154 ? 2.681 -15.688 -28.035 1.00 77.12 154 TRP A O 1
ATOM 1199 N N . LEU A 1 155 ? 4.193 -16.701 -29.346 1.00 76.25 155 LEU A N 1
ATOM 1200 C CA . LEU A 1 155 ? 3.662 -18.054 -29.150 1.00 76.25 155 LEU A CA 1
ATOM 1201 C C . LEU A 1 155 ? 3.994 -18.629 -27.769 1.00 76.25 155 LEU A C 1
ATOM 1203 O O . LEU A 1 155 ? 3.166 -19.344 -27.210 1.00 76.25 155 LEU A O 1
ATOM 1207 N N . PHE A 1 156 ? 5.192 -18.358 -27.246 1.00 73.56 156 PHE A N 1
ATOM 1208 C CA . PHE A 1 156 ? 5.737 -19.095 -26.101 1.00 73.56 156 PHE A CA 1
ATOM 1209 C C . PHE A 1 156 ? 6.016 -18.258 -24.853 1.00 73.56 156 PHE A C 1
ATOM 1211 O O . PHE A 1 156 ? 6.275 -18.852 -23.809 1.00 73.56 156 PHE A O 1
ATOM 1218 N N . SER A 1 157 ? 6.006 -16.924 -24.931 1.00 70.06 157 SER A N 1
ATOM 1219 C CA . SER A 1 157 ? 6.486 -16.083 -23.831 1.00 70.06 157 SER A CA 1
ATOM 1220 C C . SER A 1 157 ? 5.538 -14.958 -23.444 1.00 70.06 157 SER A C 1
ATOM 1222 O O . SER A 1 157 ? 5.060 -14.961 -22.320 1.00 70.06 157 SER A O 1
ATOM 1224 N N . CYS A 1 158 ? 5.294 -13.973 -24.306 1.00 70.81 158 CYS A N 1
ATOM 1225 C CA . CYS A 1 158 ? 4.543 -12.783 -23.906 1.00 70.81 158 CYS A CA 1
ATOM 1226 C C . CYS A 1 158 ? 3.657 -12.249 -25.023 1.00 70.81 158 CYS A C 1
ATOM 1228 O O . CYS A 1 158 ? 4.021 -12.253 -26.202 1.00 70.81 158 CYS A O 1
ATOM 1230 N N . ARG A 1 159 ? 2.464 -11.798 -24.634 1.00 70.62 159 ARG A N 1
ATOM 1231 C CA . ARG A 1 159 ? 1.418 -11.337 -25.561 1.00 70.62 159 ARG A CA 1
ATOM 1232 C C . ARG A 1 159 ? 0.984 -9.901 -25.306 1.00 70.62 159 ARG A C 1
ATOM 1234 O O . ARG A 1 159 ? 0.343 -9.315 -26.174 1.00 70.62 159 ARG A O 1
ATOM 1241 N N . THR A 1 160 ? 1.332 -9.349 -24.145 1.00 68.50 160 THR A N 1
ATOM 1242 C CA . THR A 1 160 ? 0.915 -8.006 -23.717 1.00 68.50 160 THR A CA 1
ATOM 1243 C C . THR A 1 160 ? 1.756 -6.880 -24.318 1.00 68.50 160 THR A C 1
ATOM 1245 O O . THR A 1 160 ? 1.239 -5.788 -24.524 1.00 68.50 160 THR A O 1
ATOM 1248 N N . VAL A 1 161 ? 3.026 -7.142 -24.640 1.00 75.12 161 VAL A N 1
ATOM 1249 C CA . VAL A 1 161 ? 3.982 -6.144 -25.148 1.00 75.12 161 VAL A CA 1
ATOM 1250 C C . VAL A 1 161 ? 4.473 -6.553 -26.532 1.00 75.12 161 VAL A C 1
ATOM 1252 O O . VAL A 1 161 ? 4.885 -7.699 -26.725 1.00 75.12 161 VAL A O 1
ATOM 1255 N N . ARG A 1 162 ? 4.469 -5.622 -27.492 1.00 73.81 162 ARG A N 1
ATOM 1256 C CA . ARG A 1 162 ? 4.994 -5.855 -28.846 1.00 73.81 162 ARG A CA 1
ATOM 1257 C C . ARG A 1 162 ? 6.504 -5.633 -28.908 1.00 73.81 162 ARG A C 1
ATOM 1259 O O . ARG A 1 162 ? 7.219 -6.540 -29.339 1.00 73.81 162 ARG A O 1
ATOM 1266 N N . ASP A 1 163 ? 7.006 -4.484 -28.443 1.00 76.00 163 ASP A N 1
ATOM 1267 C CA . ASP A 1 163 ? 8.452 -4.218 -28.353 1.00 76.00 163 ASP A CA 1
ATOM 1268 C C . ASP A 1 163 ? 9.013 -4.638 -26.991 1.00 76.00 163 ASP A C 1
ATOM 1270 O O . ASP A 1 163 ? 9.316 -3.834 -26.106 1.00 76.00 163 ASP A O 1
ATOM 1274 N N . THR A 1 164 ? 9.181 -5.946 -26.815 1.00 79.44 164 THR A N 1
ATOM 1275 C CA . THR A 1 164 ? 9.716 -6.495 -25.566 1.00 79.44 164 THR A CA 1
ATOM 1276 C C . THR A 1 164 ? 11.138 -6.021 -25.287 1.00 79.44 164 THR A C 1
ATOM 1278 O O . THR A 1 164 ? 11.525 -5.938 -24.128 1.00 79.44 164 THR A O 1
ATOM 1281 N N . GLN A 1 165 ? 11.922 -5.704 -26.320 1.00 81.31 165 GLN A N 1
ATOM 1282 C CA . GLN A 1 165 ? 13.363 -5.444 -26.238 1.00 81.31 165 GLN A CA 1
ATOM 1283 C C . GLN A 1 165 ? 13.711 -3.957 -26.135 1.00 81.31 165 GLN A C 1
ATOM 1285 O O . GLN A 1 165 ? 14.881 -3.591 -26.308 1.00 81.31 165 GLN A O 1
ATOM 1290 N N . CYS A 1 166 ? 12.722 -3.087 -25.923 1.00 84.38 166 CYS A N 1
ATOM 1291 C CA . CYS A 1 166 ? 12.985 -1.672 -25.744 1.00 84.38 166 CYS A CA 1
ATOM 1292 C C . CYS A 1 166 ? 13.880 -1.446 -24.522 1.00 84.38 166 CYS A C 1
ATOM 1294 O O . CYS A 1 166 ? 13.592 -1.903 -23.417 1.00 84.38 166 CYS A O 1
ATOM 1296 N N . GLY A 1 167 ? 14.978 -0.724 -24.738 1.00 85.94 167 GLY A N 1
ATOM 1297 C CA . GLY A 1 167 ? 15.965 -0.396 -23.718 1.00 85.94 167 GLY A CA 1
ATOM 1298 C C . GLY A 1 167 ? 15.522 0.686 -22.736 1.00 85.94 167 GLY A C 1
ATOM 1299 O O . GLY A 1 167 ? 16.373 1.190 -22.021 1.00 85.94 167 GLY A O 1
ATOM 1300 N N . PHE A 1 168 ? 14.243 1.070 -22.724 1.00 90.88 168 PHE A N 1
ATOM 1301 C CA . PHE A 1 168 ? 13.714 2.169 -21.922 1.00 90.88 168 PHE A CA 1
ATOM 1302 C C . PHE A 1 168 ? 12.481 1.700 -21.149 1.00 90.88 168 PHE A C 1
ATOM 1304 O O . PHE A 1 168 ? 11.392 1.559 -21.713 1.00 90.88 168 PHE A O 1
ATOM 1311 N N . LYS A 1 169 ? 12.670 1.366 -19.868 1.00 93.56 169 LYS A N 1
ATOM 1312 C CA . LYS A 1 169 ? 11.645 0.718 -19.034 1.00 93.56 169 LYS A CA 1
ATOM 1313 C C . LYS A 1 169 ? 11.620 1.293 -17.629 1.00 93.56 169 LYS A C 1
ATOM 1315 O O . LYS A 1 169 ? 12.662 1.383 -16.983 1.00 93.56 169 LYS A O 1
ATOM 1320 N N . LEU A 1 170 ? 10.431 1.634 -17.149 1.00 94.56 170 LEU A N 1
ATOM 1321 C CA . LEU A 1 170 ? 10.201 2.180 -15.817 1.00 94.56 170 LEU A CA 1
ATOM 1322 C C . LEU A 1 170 ? 9.562 1.118 -14.925 1.00 94.56 170 LEU A C 1
ATOM 1324 O O . LEU A 1 170 ? 8.552 0.511 -15.279 1.00 94.56 170 LEU A O 1
ATOM 1328 N N . PHE A 1 171 ? 10.143 0.926 -13.748 1.00 95.62 171 PHE A N 1
ATOM 1329 C CA . PHE A 1 171 ? 9.715 -0.055 -12.762 1.00 95.62 171 PHE A CA 1
ATOM 1330 C C . PHE A 1 171 ? 9.324 0.642 -11.465 1.00 95.62 171 PHE A C 1
ATOM 1332 O O . PHE A 1 171 ? 10.061 1.503 -10.968 1.00 95.62 171 PHE A O 1
ATOM 1339 N N . THR A 1 172 ? 8.216 0.220 -10.855 1.00 94.75 172 THR A N 1
ATOM 1340 C CA . THR A 1 172 ? 8.002 0.507 -9.429 1.00 94.75 172 THR A CA 1
ATOM 1341 C C . THR A 1 172 ? 8.952 -0.323 -8.581 1.00 94.75 172 THR A C 1
ATOM 1343 O O . THR A 1 172 ? 9.290 -1.456 -8.947 1.00 94.75 172 THR A O 1
ATOM 1346 N N . ARG A 1 173 ? 9.343 0.190 -7.410 1.00 93.69 173 ARG A N 1
ATOM 1347 C CA . ARG A 1 173 ? 10.172 -0.559 -6.457 1.00 93.69 173 ARG A CA 1
ATOM 1348 C C . ARG A 1 173 ? 9.584 -1.940 -6.134 1.00 93.69 173 ARG A C 1
ATOM 1350 O O . ARG A 1 173 ? 10.339 -2.911 -6.115 1.00 93.69 173 ARG A O 1
ATOM 1357 N N . ALA A 1 174 ? 8.263 -2.049 -5.962 1.00 92.88 174 ALA A N 1
ATOM 1358 C CA . ALA A 1 174 ? 7.581 -3.324 -5.726 1.00 92.88 174 ALA A CA 1
ATOM 1359 C C . ALA A 1 174 ? 7.743 -4.329 -6.881 1.00 92.88 174 ALA A C 1
ATOM 1361 O O . ALA A 1 174 ? 7.996 -5.509 -6.634 1.00 92.88 174 ALA A O 1
ATOM 1362 N N . SER A 1 175 ? 7.638 -3.883 -8.140 1.00 94.81 175 SER A N 1
ATOM 1363 C CA . SER A 1 175 ? 7.861 -4.769 -9.295 1.00 94.81 175 SER A CA 1
ATOM 1364 C C . SER A 1 175 ? 9.326 -5.201 -9.394 1.00 94.81 175 SER A C 1
ATOM 1366 O O . SER A 1 175 ? 9.616 -6.385 -9.573 1.00 94.81 175 SER A O 1
ATOM 1368 N N . ALA A 1 176 ? 10.254 -4.265 -9.183 1.00 95.62 176 ALA A N 1
ATOM 1369 C CA . ALA A 1 176 ? 11.676 -4.528 -9.300 1.00 95.62 176 ALA A CA 1
ATOM 1370 C C . ALA A 1 176 ? 12.174 -5.519 -8.238 1.00 95.62 176 ALA A C 1
ATOM 1372 O O . ALA A 1 176 ? 12.866 -6.483 -8.564 1.00 95.62 176 ALA A O 1
ATOM 1373 N N . ALA A 1 177 ? 11.756 -5.325 -6.984 1.00 94.44 177 ALA A N 1
ATOM 1374 C CA . ALA A 1 177 ? 12.096 -6.199 -5.864 1.00 94.44 177 ALA A CA 1
ATOM 1375 C C . ALA A 1 177 ? 11.556 -7.628 -6.030 1.00 94.44 177 ALA A C 1
ATOM 1377 O O . ALA A 1 177 ? 12.078 -8.556 -5.420 1.00 94.44 177 ALA A O 1
ATOM 1378 N N . ARG A 1 178 ? 10.520 -7.814 -6.854 1.00 94.00 178 ARG A N 1
ATOM 1379 C CA . ARG A 1 178 ? 9.924 -9.122 -7.123 1.00 94.00 178 ARG A CA 1
ATOM 1380 C C . ARG A 1 178 ? 10.584 -9.826 -8.309 1.00 94.00 178 ARG A C 1
ATOM 1382 O O . ARG A 1 178 ? 10.874 -11.013 -8.213 1.00 94.00 178 ARG A O 1
ATOM 1389 N N . VAL A 1 179 ? 10.818 -9.108 -9.411 1.00 95.69 179 VAL A N 1
ATOM 1390 C CA . VAL A 1 179 ? 11.263 -9.690 -10.693 1.00 95.69 179 VAL A CA 1
ATOM 1391 C C . VAL A 1 179 ? 12.773 -9.874 -10.768 1.00 95.69 179 VAL A C 1
ATOM 1393 O O . VAL A 1 179 ? 13.239 -10.957 -11.113 1.00 95.69 179 VAL A O 1
ATOM 1396 N N . PHE A 1 180 ? 13.560 -8.861 -10.409 1.00 96.31 180 PHE A N 1
ATOM 1397 C CA . PHE A 1 180 ? 15.007 -8.903 -10.635 1.00 96.31 180 PHE A CA 1
ATOM 1398 C C . PHE A 1 180 ? 15.776 -9.958 -9.822 1.00 96.31 180 PHE A C 1
ATOM 1400 O O . PHE A 1 180 ? 16.717 -10.520 -10.386 1.00 96.31 180 PHE A O 1
ATOM 1407 N N . PRO A 1 181 ? 15.406 -10.307 -8.570 1.00 95.88 181 PRO A N 1
ATOM 1408 C CA . PRO A 1 181 ? 16.115 -11.350 -7.822 1.00 95.88 181 PRO A CA 1
ATOM 1409 C C . PRO A 1 181 ? 16.054 -12.744 -8.454 1.00 95.88 181 PRO A C 1
ATOM 1411 O O . PRO A 1 181 ? 16.906 -13.576 -8.153 1.00 95.88 181 PRO A O 1
ATOM 1414 N N . VAL A 1 182 ? 15.059 -13.008 -9.307 1.00 95.00 182 VAL A N 1
ATOM 1415 C CA . VAL A 1 182 ? 14.833 -14.328 -9.914 1.00 95.00 182 VAL A CA 1
ATOM 1416 C C . VAL A 1 182 ? 15.100 -14.363 -11.420 1.00 95.00 182 VAL A C 1
ATOM 1418 O O . VAL A 1 182 ? 14.823 -15.378 -12.046 1.00 95.00 182 VAL A O 1
ATOM 1421 N N . LEU A 1 183 ? 15.594 -13.276 -12.023 1.00 93.62 183 LEU A N 1
ATOM 1422 C CA . LEU A 1 183 ? 15.972 -13.280 -13.439 1.00 93.62 183 LEU A CA 1
ATOM 1423 C C . LEU A 1 183 ? 17.192 -14.179 -13.653 1.00 93.62 183 LEU A C 1
ATOM 1425 O O . LEU A 1 183 ? 18.224 -13.972 -13.006 1.00 93.62 183 LEU A O 1
ATOM 1429 N N . HIS A 1 184 ? 17.098 -15.129 -14.581 1.00 92.56 184 HIS A N 1
ATOM 1430 C CA . HIS A 1 184 ? 18.169 -16.076 -14.905 1.00 92.56 184 HIS A CA 1
ATOM 1431 C C . HIS A 1 184 ? 18.897 -15.732 -16.202 1.00 92.56 184 HIS A C 1
ATOM 1433 O O . HIS A 1 184 ? 20.080 -16.042 -16.352 1.00 92.56 184 HIS A O 1
ATOM 1439 N N . VAL A 1 185 ? 18.215 -15.119 -17.164 1.00 93.06 185 VAL A N 1
ATOM 1440 C CA . VAL A 1 185 ? 18.779 -14.773 -18.462 1.00 93.06 185 VAL A CA 1
ATOM 1441 C C . VAL A 1 185 ? 19.661 -13.539 -18.300 1.00 93.06 185 VAL A C 1
ATOM 1443 O O . VAL A 1 185 ? 19.193 -12.417 -18.158 1.00 93.06 185 VAL A O 1
ATOM 1446 N N . GLU A 1 186 ? 20.976 -13.736 -18.357 1.00 91.38 186 GLU A N 1
ATOM 1447 C CA . GLU A 1 186 ? 21.949 -12.649 -18.157 1.00 91.38 186 GLU A CA 1
ATOM 1448 C C . GLU A 1 186 ? 22.305 -11.903 -19.458 1.00 91.38 186 GLU A C 1
ATOM 1450 O O . GLU A 1 186 ? 22.969 -10.871 -19.440 1.00 91.38 186 GLU A O 1
ATOM 1455 N N . ARG A 1 187 ? 21.866 -12.403 -20.620 1.00 91.88 187 ARG A N 1
ATOM 1456 C CA . ARG A 1 187 ? 22.210 -11.857 -21.948 1.00 91.88 187 ARG A CA 1
ATOM 1457 C C . ARG A 1 187 ? 21.069 -11.009 -22.532 1.00 91.88 187 ARG A C 1
ATOM 1459 O O . ARG A 1 187 ? 20.196 -10.545 -21.814 1.00 91.88 187 ARG A O 1
ATOM 1466 N N . TRP A 1 188 ? 21.091 -10.764 -23.843 1.00 84.94 188 TRP A N 1
ATOM 1467 C CA . TRP A 1 188 ? 20.176 -9.846 -24.541 1.00 84.94 188 TRP A CA 1
ATOM 1468 C C . TRP A 1 188 ? 18.686 -10.219 -24.453 1.00 84.94 188 TRP A C 1
ATOM 1470 O O . TRP A 1 188 ? 17.843 -9.354 -24.639 1.00 84.94 188 TRP A O 1
ATOM 1480 N N . ALA A 1 189 ? 18.352 -11.482 -24.174 1.00 86.88 189 ALA A N 1
ATOM 1481 C CA . ALA A 1 189 ? 16.969 -11.956 -24.106 1.00 86.88 189 ALA A CA 1
ATOM 1482 C C . ALA A 1 189 ? 16.317 -11.789 -22.716 1.00 86.88 189 ALA A C 1
ATOM 1484 O O . ALA A 1 189 ? 15.191 -12.241 -22.522 1.00 86.88 189 ALA A O 1
ATOM 1485 N N . PHE A 1 190 ? 16.996 -11.154 -21.751 1.00 91.62 190 PHE A N 1
ATOM 1486 C CA . PHE A 1 190 ? 16.484 -10.983 -20.381 1.00 91.62 190 PHE A CA 1
ATOM 1487 C C . PHE A 1 190 ? 15.149 -10.240 -20.331 1.00 91.62 190 PHE A C 1
ATOM 1489 O O . PHE A 1 190 ? 14.303 -10.532 -19.495 1.00 91.62 190 PHE A O 1
ATOM 1496 N N . ASP A 1 191 ? 14.941 -9.314 -21.266 1.00 90.06 191 ASP A N 1
ATOM 1497 C CA . ASP A 1 191 ? 13.714 -8.546 -21.393 1.00 90.06 191 ASP A CA 1
ATOM 1498 C C . ASP A 1 191 ? 12.476 -9.433 -21.613 1.00 90.06 191 ASP A C 1
ATOM 1500 O O . ASP A 1 191 ? 11.384 -9.100 -21.154 1.00 90.06 191 ASP A O 1
ATOM 1504 N N . VAL A 1 192 ? 12.652 -10.566 -22.303 1.00 88.62 192 VAL A N 1
ATOM 1505 C CA . VAL A 1 192 ? 11.588 -11.541 -22.582 1.00 88.62 192 VAL A CA 1
ATOM 1506 C C . VAL A 1 192 ? 11.239 -12.322 -21.316 1.00 88.62 192 VAL A C 1
ATOM 1508 O O . VAL A 1 192 ? 10.063 -12.434 -20.982 1.00 88.62 192 VAL A O 1
ATOM 1511 N N . GLU A 1 193 ? 12.248 -12.792 -20.572 1.00 91.56 193 GLU A N 1
ATOM 1512 C CA . GLU A 1 193 ? 12.042 -13.440 -19.267 1.00 91.56 193 GLU A CA 1
ATOM 1513 C C . GLU A 1 193 ? 11.395 -12.475 -18.267 1.00 91.56 193 GLU A C 1
ATOM 1515 O O . GLU A 1 193 ? 10.470 -12.853 -17.556 1.00 91.56 193 GLU A O 1
ATOM 1520 N N . LEU A 1 194 ? 11.834 -11.215 -18.247 1.00 93.12 194 LEU A N 1
ATOM 1521 C CA . LEU A 1 194 ? 11.288 -10.175 -17.382 1.00 93.12 194 LEU A CA 1
ATOM 1522 C C . LEU A 1 194 ? 9.790 -9.982 -17.620 1.00 93.12 194 LEU A C 1
ATOM 1524 O O . LEU A 1 194 ? 9.017 -10.026 -16.665 1.00 93.12 194 LEU A O 1
ATOM 1528 N N . ILE A 1 195 ? 9.367 -9.812 -18.877 1.00 90.75 195 ILE A N 1
ATOM 1529 C CA . ILE A 1 195 ? 7.945 -9.632 -19.204 1.00 90.75 195 ILE A CA 1
ATOM 1530 C C . ILE A 1 195 ? 7.166 -10.925 -18.933 1.00 90.75 195 ILE A C 1
ATOM 1532 O O . ILE A 1 195 ? 6.071 -10.861 -18.380 1.00 90.75 195 ILE A O 1
ATOM 1536 N N . TYR A 1 196 ? 7.740 -12.092 -19.233 1.00 89.88 196 TYR A N 1
ATOM 1537 C CA . TYR A 1 196 ? 7.130 -13.384 -18.908 1.00 89.88 196 TYR A CA 1
ATOM 1538 C C . TYR A 1 196 ? 6.876 -13.552 -17.403 1.00 89.88 196 TYR A C 1
ATOM 1540 O O . TYR A 1 196 ? 5.786 -13.951 -17.003 1.00 89.88 196 TYR A O 1
ATOM 1548 N N . LEU A 1 197 ? 7.846 -13.207 -16.550 1.00 91.25 197 LEU A N 1
ATOM 1549 C CA . LEU A 1 197 ? 7.682 -13.243 -15.095 1.00 91.25 197 LEU A CA 1
ATOM 1550 C C . LEU A 1 197 ? 6.613 -12.254 -14.623 1.00 91.25 197 LEU A C 1
ATOM 1552 O O . LEU A 1 197 ? 5.833 -12.582 -13.727 1.00 91.25 197 LEU A O 1
ATOM 1556 N N . CYS A 1 198 ? 6.544 -11.066 -15.232 1.00 91.06 198 CYS A N 1
ATOM 1557 C CA . CYS A 1 198 ? 5.470 -10.119 -14.957 1.00 91.06 198 CYS A CA 1
ATOM 1558 C C . CYS A 1 198 ? 4.096 -10.711 -15.297 1.00 91.06 198 CYS A C 1
ATOM 1560 O O . CYS A 1 198 ? 3.215 -10.693 -14.438 1.00 91.06 198 CYS A O 1
ATOM 1562 N N . GLU A 1 199 ? 3.921 -11.293 -16.486 1.00 86.75 199 GLU A N 1
ATOM 1563 C CA . GLU A 1 199 ? 2.663 -11.933 -16.897 1.00 86.75 199 GLU A CA 1
ATOM 1564 C C . GLU A 1 199 ? 2.305 -13.120 -15.981 1.00 86.75 199 GLU A C 1
ATOM 1566 O O . GLU A 1 199 ? 1.186 -13.191 -15.466 1.00 86.75 199 GLU A O 1
ATOM 1571 N N . LEU A 1 200 ? 3.270 -13.998 -15.682 1.00 86.31 200 LEU A N 1
ATOM 1572 C CA . LEU A 1 200 ? 3.096 -15.157 -14.796 1.00 86.31 200 LEU A CA 1
ATOM 1573 C C . LEU A 1 200 ? 2.611 -14.750 -13.398 1.00 86.31 200 LEU A C 1
ATOM 1575 O O . LEU A 1 200 ? 1.777 -15.421 -12.786 1.00 86.31 200 LEU A O 1
ATOM 1579 N N . TRP A 1 201 ? 3.133 -13.641 -12.881 1.00 87.94 201 TRP A N 1
ATOM 1580 C CA . TRP A 1 201 ? 2.794 -13.121 -11.560 1.00 87.94 201 TRP A CA 1
ATOM 1581 C C . TRP A 1 201 ? 1.699 -12.068 -11.561 1.00 87.94 201 TRP A C 1
ATOM 1583 O O . TRP A 1 201 ? 1.413 -11.507 -10.497 1.00 87.94 201 TRP A O 1
ATOM 1593 N N . ARG A 1 202 ? 1.067 -11.833 -12.716 1.00 84.44 202 ARG A N 1
ATOM 1594 C CA . ARG A 1 202 ? -0.023 -10.868 -12.889 1.00 84.44 202 ARG A CA 1
ATOM 1595 C C . ARG A 1 202 ? 0.399 -9.453 -12.481 1.00 84.44 202 ARG A C 1
ATOM 1597 O O . ARG A 1 202 ? -0.411 -8.694 -11.953 1.00 84.44 202 ARG A O 1
ATOM 1604 N N . ILE A 1 203 ? 1.672 -9.122 -12.692 1.00 88.56 203 ILE A N 1
ATOM 1605 C CA . ILE A 1 203 ? 2.188 -7.763 -12.561 1.00 88.56 203 ILE A CA 1
ATOM 1606 C C . ILE A 1 203 ? 1.751 -7.000 -13.815 1.00 88.56 203 ILE A C 1
ATOM 1608 O O . ILE A 1 203 ? 2.121 -7.414 -14.914 1.00 88.56 203 ILE A O 1
ATOM 1612 N N . PRO A 1 204 ? 0.983 -5.908 -13.675 1.00 86.12 204 PRO A N 1
ATOM 1613 C CA . PRO A 1 204 ? 0.603 -5.072 -14.801 1.00 86.12 204 PRO A CA 1
ATOM 1614 C C . PRO A 1 204 ? 1.821 -4.601 -15.612 1.00 86.12 204 PRO A C 1
ATOM 1616 O O . PRO A 1 204 ? 2.744 -3.994 -15.060 1.00 86.12 204 PRO A O 1
ATOM 1619 N N . VAL A 1 205 ? 1.788 -4.845 -16.924 1.00 87.25 205 VAL A N 1
ATOM 1620 C CA . VAL A 1 205 ? 2.761 -4.321 -17.888 1.00 87.25 205 VAL A CA 1
ATOM 1621 C C . VAL A 1 205 ? 2.023 -3.476 -18.916 1.00 87.25 205 VAL A C 1
ATOM 1623 O O . VAL A 1 205 ? 1.038 -3.938 -19.490 1.00 87.25 205 VAL A O 1
ATOM 1626 N N . LEU A 1 206 ? 2.493 -2.253 -19.146 1.00 85.50 206 LEU A N 1
ATOM 1627 C CA . LEU A 1 206 ? 1.979 -1.371 -20.192 1.00 85.50 206 LEU A CA 1
ATOM 1628 C C . LEU A 1 206 ? 3.102 -1.014 -21.159 1.00 85.50 206 LEU A C 1
ATOM 1630 O O . LEU A 1 206 ? 4.141 -0.506 -20.742 1.00 85.50 206 LEU A O 1
ATOM 1634 N N . GLU A 1 207 ? 2.880 -1.252 -22.447 1.00 83.88 207 GLU A N 1
ATOM 1635 C CA . GLU A 1 207 ? 3.699 -0.665 -23.503 1.00 83.88 207 GLU A CA 1
ATOM 1636 C C . GLU A 1 207 ? 3.101 0.690 -23.886 1.00 83.88 207 GLU A C 1
ATOM 1638 O O . GLU A 1 207 ? 1.931 0.745 -24.258 1.00 83.88 207 GLU A O 1
ATOM 1643 N N . THR A 1 208 ? 3.883 1.768 -23.797 1.00 77.19 208 THR A N 1
ATOM 1644 C CA . THR A 1 208 ? 3.411 3.111 -24.157 1.00 77.19 208 THR A CA 1
ATOM 1645 C C . THR A 1 208 ? 3.983 3.586 -25.492 1.00 77.19 208 THR A C 1
ATOM 1647 O O . THR A 1 208 ? 5.191 3.497 -25.741 1.00 77.19 208 THR A O 1
ATOM 1650 N N . TYR A 1 209 ? 3.090 4.077 -26.355 1.00 66.62 209 TYR A N 1
ATOM 1651 C CA . TYR A 1 209 ? 3.379 4.550 -27.717 1.00 66.62 209 TYR A CA 1
ATOM 1652 C C . TYR A 1 209 ? 3.155 6.062 -27.821 1.00 66.62 209 TYR A C 1
ATOM 1654 O O . TYR A 1 209 ? 4.072 6.825 -28.126 1.00 66.62 209 TYR A O 1
ATOM 1662 N N . ASP A 1 210 ? 1.925 6.482 -27.532 1.00 57.62 210 ASP A N 1
ATOM 1663 C CA . ASP A 1 210 ? 1.481 7.858 -27.362 1.00 57.62 210 ASP A CA 1
ATOM 1664 C C . ASP A 1 210 ? 0.345 7.893 -26.326 1.00 57.62 210 ASP A C 1
ATOM 1666 O O . ASP A 1 210 ? -0.243 6.865 -26.000 1.00 57.62 210 ASP A O 1
ATOM 1670 N N . ASP A 1 211 ? 0.013 9.082 -25.812 1.00 54.31 211 ASP A N 1
ATOM 1671 C CA . ASP A 1 211 ? -0.989 9.240 -24.749 1.00 54.31 211 ASP A CA 1
ATOM 1672 C C . ASP A 1 211 ? -2.378 8.638 -25.104 1.00 54.31 211 ASP A C 1
ATOM 1674 O O . ASP A 1 211 ? -3.177 8.451 -24.182 1.00 54.31 211 ASP A O 1
ATOM 1678 N N . ASN A 1 212 ? -2.659 8.337 -26.385 1.00 49.47 212 ASN A N 1
ATOM 1679 C CA . ASN A 1 212 ? -3.968 7.946 -26.926 1.00 49.47 212 ASN A CA 1
ATOM 1680 C C . ASN A 1 212 ? -4.105 6.449 -27.275 1.00 49.47 212 ASN A C 1
ATOM 1682 O O . ASN A 1 212 ? -5.231 5.955 -27.335 1.00 49.47 212 ASN A O 1
ATOM 1686 N N . SER A 1 213 ? -3.007 5.736 -27.535 1.00 52.19 213 SER A N 1
ATOM 1687 C CA . SER A 1 213 ? -3.001 4.352 -28.054 1.00 52.19 213 SER A CA 1
ATOM 1688 C C . SER A 1 213 ? -2.661 3.280 -27.012 1.00 52.19 213 SER A C 1
ATOM 1690 O O . SER A 1 213 ? -2.660 2.091 -27.325 1.00 52.19 213 SER A O 1
ATOM 1692 N N . ASP A 1 214 ? -2.447 3.689 -25.761 1.00 54.22 214 ASP A N 1
ATOM 1693 C CA . ASP A 1 214 ? -2.077 2.822 -24.635 1.00 54.22 214 ASP A CA 1
ATOM 1694 C C . ASP A 1 214 ? -3.160 1.780 -24.243 1.00 54.22 214 ASP A C 1
ATOM 1696 O O . ASP A 1 214 ? -2.865 0.837 -23.510 1.00 54.22 214 ASP A O 1
ATOM 1700 N N . TYR A 1 215 ? -4.410 1.904 -24.720 1.00 54.19 215 TYR A N 1
ATOM 1701 C CA . TYR A 1 215 ? -5.509 0.982 -24.392 1.00 54.19 215 TYR A CA 1
ATOM 1702 C C . TYR A 1 215 ? -6.130 0.356 -25.646 1.00 54.19 215 TYR A C 1
ATOM 1704 O O . TYR A 1 215 ? -6.666 1.040 -26.512 1.00 54.19 215 TYR A O 1
ATOM 1712 N N . ALA A 1 216 ? -6.119 -0.977 -25.714 1.00 44.50 216 ALA A N 1
ATOM 1713 C CA . ALA A 1 216 ? -6.540 -1.757 -26.881 1.00 44.50 216 ALA A CA 1
ATOM 1714 C C . ALA A 1 216 ? -8.063 -1.778 -27.166 1.00 44.50 216 ALA A C 1
ATOM 1716 O O . ALA A 1 216 ? -8.491 -2.484 -28.077 1.00 44.50 216 ALA A O 1
ATOM 1717 N N . LEU A 1 217 ? -8.890 -1.042 -26.409 1.00 45.69 217 LEU A N 1
ATOM 1718 C CA . LEU A 1 217 ? -10.359 -1.073 -26.529 1.00 45.69 217 LEU A CA 1
ATOM 1719 C C . LEU A 1 217 ? -10.988 0.185 -27.139 1.00 45.69 217 LEU A C 1
ATOM 1721 O O . LEU A 1 217 ? -12.196 0.203 -27.384 1.00 45.69 217 LEU A O 1
ATOM 1725 N N . THR A 1 218 ? -10.211 1.217 -27.455 1.00 43.41 218 THR A N 1
ATOM 1726 C CA . THR A 1 218 ? -10.710 2.319 -28.275 1.00 43.41 218 THR A CA 1
ATOM 1727 C C . THR A 1 218 ? -10.562 1.945 -29.747 1.00 43.41 218 THR A C 1
ATOM 1729 O O . THR A 1 218 ? -9.546 2.200 -30.391 1.00 43.41 218 THR A O 1
ATOM 1732 N N . GLU A 1 219 ? -11.628 1.379 -30.329 1.00 45.34 219 GLU A N 1
ATOM 1733 C CA . GLU A 1 219 ? -11.937 1.704 -31.729 1.00 45.34 219 GLU A CA 1
ATOM 1734 C C . GLU A 1 219 ? -11.726 3.216 -31.892 1.00 45.34 219 GLU A C 1
ATOM 1736 O O . GLU A 1 219 ? -12.160 3.959 -31.016 1.00 45.34 219 GLU A O 1
ATOM 1741 N N . ALA A 1 220 ? -11.017 3.645 -32.942 1.00 47.12 220 ALA A N 1
ATOM 1742 C CA . ALA A 1 220 ? -10.466 4.991 -33.147 1.00 47.12 220 ALA A CA 1
ATOM 1743 C C . ALA A 1 220 ? -11.510 6.139 -33.167 1.00 47.12 220 ALA A C 1
ATOM 1745 O O . ALA A 1 220 ? -11.683 6.838 -34.165 1.00 47.12 220 ALA A O 1
ATOM 1746 N N . GLY A 1 221 ? -12.214 6.339 -32.060 1.00 59.94 221 GLY A N 1
ATOM 1747 C CA . GLY A 1 221 ? -13.310 7.269 -31.859 1.00 59.94 221 GLY A CA 1
ATOM 1748 C C . GLY A 1 221 ? -13.316 7.819 -30.427 1.00 59.94 221 GLY A C 1
ATOM 1749 O O . GLY A 1 221 ? -12.572 7.344 -29.566 1.00 59.94 221 GLY A O 1
ATOM 1750 N N . PRO A 1 222 ? -14.117 8.864 -30.169 1.00 64.81 222 PRO A N 1
ATOM 1751 C CA . PRO A 1 222 ? -14.177 9.517 -28.865 1.00 64.81 222 PRO A CA 1
ATOM 1752 C C . PRO A 1 222 ? -14.673 8.552 -27.778 1.00 64.81 222 PRO A C 1
ATOM 1754 O O . PRO A 1 222 ? -15.568 7.743 -28.019 1.00 64.81 222 PRO A O 1
ATOM 1757 N N . PHE A 1 223 ? -14.102 8.661 -26.575 1.00 72.50 223 PHE A N 1
ATOM 1758 C CA . PHE A 1 223 ? -14.499 7.856 -25.420 1.00 72.50 223 PHE A CA 1
ATOM 1759 C C . PHE A 1 223 ? -15.970 8.110 -25.057 1.00 72.50 223 PHE A C 1
ATOM 1761 O O . PHE A 1 223 ? -16.361 9.241 -24.765 1.00 72.50 223 PHE A O 1
ATOM 1768 N N . ASP A 1 224 ? -16.777 7.050 -25.062 1.00 82.19 224 ASP A N 1
ATOM 1769 C CA . ASP A 1 224 ? -18.193 7.085 -24.696 1.00 82.19 224 ASP A CA 1
ATOM 1770 C C . ASP A 1 224 ? -18.393 6.378 -23.350 1.00 82.19 224 ASP A C 1
ATOM 1772 O O . ASP A 1 224 ? -18.305 5.152 -23.250 1.00 82.19 224 ASP A O 1
ATOM 1776 N N . VAL A 1 225 ? -18.703 7.167 -22.317 1.00 84.50 225 VAL A N 1
ATOM 1777 C CA . VAL A 1 225 ? -18.940 6.688 -20.946 1.00 84.50 225 VAL A CA 1
ATOM 1778 C C . VAL A 1 225 ? -20.106 5.699 -20.891 1.00 84.50 225 VAL A C 1
ATOM 1780 O O . VAL A 1 225 ? -20.045 4.715 -20.161 1.00 84.50 225 VAL A O 1
ATOM 1783 N N . ALA A 1 226 ? -21.171 5.922 -21.663 1.00 86.31 226 ALA A N 1
ATOM 1784 C CA . ALA A 1 226 ? -22.343 5.055 -21.642 1.00 86.31 226 ALA A CA 1
ATOM 1785 C C . ALA A 1 226 ? -22.057 3.708 -22.317 1.00 86.31 226 ALA A C 1
ATOM 1787 O O . ALA A 1 226 ? -22.540 2.679 -21.840 1.00 86.31 226 ALA A O 1
ATOM 1788 N N . LYS A 1 227 ? -21.268 3.696 -23.401 1.00 84.94 227 LYS A N 1
ATOM 1789 C CA . LYS A 1 227 ? -20.769 2.449 -24.013 1.00 84.94 227 LYS A CA 1
ATOM 1790 C C . LYS A 1 227 ? -19.847 1.710 -23.043 1.00 84.94 227 LYS A C 1
ATOM 1792 O O . LYS A 1 227 ? -20.006 0.507 -22.874 1.00 84.94 227 LYS A O 1
ATOM 1797 N N . TYR A 1 228 ? -18.950 2.437 -22.381 1.00 83.19 228 TYR A N 1
ATOM 1798 C CA . TYR A 1 228 ? -18.014 1.887 -21.405 1.00 83.19 228 TYR A CA 1
ATOM 1799 C C . TYR A 1 228 ? -18.732 1.239 -20.210 1.00 83.19 228 TYR A C 1
ATOM 1801 O O . TYR A 1 228 ? -18.560 0.050 -19.965 1.00 83.19 228 TYR A O 1
ATOM 1809 N N . CYS A 1 229 ? -19.627 1.965 -19.530 1.00 86.62 229 CYS A N 1
ATOM 1810 C CA . CYS A 1 229 ? -20.360 1.441 -18.372 1.00 86.62 229 CYS A CA 1
ATOM 1811 C C . CYS A 1 229 ? -21.248 0.236 -18.707 1.00 86.62 229 CYS A C 1
ATOM 1813 O O . CYS A 1 229 ? -21.480 -0.596 -17.837 1.00 86.62 229 CYS A O 1
ATOM 1815 N N . LYS A 1 230 ? -21.745 0.124 -19.947 1.00 88.25 230 LYS A N 1
ATOM 1816 C CA . LYS A 1 230 ? -22.509 -1.051 -20.400 1.00 88.25 230 LYS A CA 1
ATOM 1817 C C . LYS A 1 230 ? -21.657 -2.306 -20.562 1.00 88.25 230 LYS A C 1
ATOM 1819 O O . LYS A 1 230 ? -22.224 -3.390 -20.569 1.00 88.25 230 LYS A O 1
ATOM 1824 N N . GLY A 1 231 ? -20.349 -2.152 -20.756 1.00 85.88 231 GLY A N 1
ATOM 1825 C CA . GLY A 1 231 ? -19.422 -3.272 -20.871 1.00 85.88 231 GLY A CA 1
ATOM 1826 C C . GLY A 1 231 ? -18.953 -3.812 -19.523 1.00 85.88 231 GLY A C 1
ATOM 1827 O O . GLY A 1 231 ? -18.431 -4.913 -19.492 1.00 85.88 231 GLY A O 1
ATOM 1828 N N . ILE A 1 232 ? -19.120 -3.064 -18.427 1.00 89.94 232 ILE A N 1
ATOM 1829 C CA . ILE A 1 232 ? -18.658 -3.494 -17.103 1.00 89.94 232 ILE A CA 1
ATOM 1830 C C . ILE A 1 232 ? -19.541 -4.632 -16.597 1.00 89.94 232 ILE A C 1
ATOM 1832 O O . ILE A 1 232 ? -20.749 -4.457 -16.422 1.00 89.94 232 ILE A O 1
ATOM 1836 N N . GLU A 1 233 ? -18.915 -5.760 -16.286 1.00 90.69 233 GLU A N 1
ATOM 1837 C CA . GLU A 1 233 ? -19.566 -6.913 -15.668 1.00 90.69 233 GLU A CA 1
ATOM 1838 C C . GLU A 1 233 ? -18.903 -7.208 -14.317 1.00 90.69 233 GLU A C 1
ATOM 1840 O O . GLU A 1 233 ? -17.689 -7.053 -14.150 1.00 90.69 233 GLU A O 1
ATOM 1845 N N . VAL A 1 234 ? -19.720 -7.586 -13.334 1.00 93.19 234 VAL A N 1
ATOM 1846 C CA . VAL A 1 234 ? -19.276 -7.926 -11.979 1.00 93.19 234 VAL A CA 1
ATOM 1847 C C . VAL A 1 234 ? -19.854 -9.283 -11.621 1.00 93.19 234 VAL A C 1
ATOM 1849 O O . VAL A 1 234 ? -21.076 -9.434 -11.570 1.00 93.19 234 VAL A O 1
ATOM 1852 N N . GLU A 1 235 ? -18.987 -10.248 -11.342 1.00 92.06 235 GLU A N 1
ATOM 1853 C CA . GLU A 1 235 ? -19.383 -11.600 -10.946 1.00 92.06 235 GLU A CA 1
ATOM 1854 C C . GLU A 1 235 ? -18.858 -11.903 -9.545 1.00 92.06 235 GLU A C 1
ATOM 1856 O O . GLU A 1 235 ? -17.654 -11.888 -9.307 1.00 92.06 235 GLU A O 1
ATOM 1861 N N . VAL A 1 236 ? -19.751 -12.174 -8.592 1.00 92.06 236 VAL A N 1
ATOM 1862 C CA . VAL A 1 236 ? -19.343 -12.596 -7.244 1.00 92.06 236 VAL A CA 1
ATOM 1863 C C . VAL A 1 236 ? -18.969 -14.075 -7.294 1.00 92.06 236 VAL A C 1
ATOM 1865 O O . VAL A 1 236 ? -19.796 -14.914 -7.648 1.00 92.06 236 VAL A O 1
ATOM 1868 N N . VAL A 1 237 ? -17.719 -14.383 -6.954 1.00 90.06 237 VAL A N 1
ATOM 1869 C CA . VAL A 1 237 ? -17.152 -15.738 -7.005 1.00 90.06 237 VAL A CA 1
ATOM 1870 C C . VAL A 1 237 ? -17.339 -16.446 -5.670 1.00 90.06 237 VAL A C 1
ATOM 1872 O O . VAL A 1 237 ? -17.677 -17.629 -5.639 1.00 90.06 237 VAL A O 1
ATOM 1875 N N . ASN A 1 238 ? -17.101 -15.731 -4.572 1.00 89.62 238 ASN A N 1
ATOM 1876 C CA . ASN A 1 238 ? -17.194 -16.274 -3.226 1.00 89.62 238 ASN A CA 1
ATOM 1877 C C . ASN A 1 238 ? -17.590 -15.179 -2.231 1.00 89.62 238 ASN A C 1
ATOM 1879 O O . ASN A 1 238 ? -17.071 -14.066 -2.289 1.00 89.62 238 ASN A O 1
ATOM 1883 N N . GLU A 1 239 ? -18.470 -15.513 -1.299 1.00 90.56 239 GLU A N 1
ATOM 1884 C CA . GLU A 1 239 ? -18.833 -14.679 -0.156 1.00 90.56 239 GLU A CA 1
ATOM 1885 C C . GLU A 1 239 ? -18.910 -15.609 1.053 1.00 90.56 239 GLU A C 1
ATOM 1887 O O . GLU A 1 239 ? -19.576 -16.643 0.990 1.00 90.56 239 GLU A O 1
ATOM 1892 N N . ASP A 1 240 ? -18.162 -15.292 2.109 1.00 89.19 240 ASP A N 1
ATOM 1893 C CA . ASP A 1 240 ? -18.145 -16.113 3.321 1.00 89.19 240 ASP A CA 1
ATOM 1894 C C . ASP A 1 240 ? -19.403 -15.869 4.170 1.00 89.19 240 ASP A C 1
ATOM 1896 O O . ASP A 1 240 ? -19.954 -14.765 4.187 1.00 89.19 240 ASP A O 1
ATOM 1900 N N . ASP A 1 241 ? -19.846 -16.889 4.909 1.00 81.31 241 ASP A N 1
ATOM 1901 C CA . ASP A 1 241 ? -21.098 -16.854 5.686 1.00 81.31 241 ASP A CA 1
ATOM 1902 C C . ASP A 1 241 ? -21.057 -15.807 6.818 1.00 81.31 241 ASP A C 1
ATOM 1904 O O . ASP A 1 241 ? -22.095 -15.321 7.280 1.00 81.31 241 ASP A O 1
ATOM 1908 N N . ASP A 1 242 ? -19.856 -15.464 7.290 1.00 80.06 242 ASP A N 1
ATOM 1909 C CA . ASP A 1 242 ? -19.626 -14.440 8.310 1.00 80.06 242 ASP A CA 1
ATOM 1910 C C . ASP A 1 242 ? -19.543 -13.009 7.738 1.00 80.06 242 ASP A C 1
ATOM 1912 O O . ASP A 1 242 ? -19.506 -12.041 8.507 1.00 80.06 242 ASP A O 1
ATOM 1916 N N . GLY A 1 243 ? -19.556 -12.866 6.407 1.00 80.62 243 GLY A N 1
ATOM 1917 C CA . GLY A 1 243 ? -19.455 -11.597 5.688 1.00 80.62 243 GLY A CA 1
ATOM 1918 C C . GLY A 1 243 ? -18.074 -10.935 5.756 1.00 80.62 243 GLY A C 1
ATOM 1919 O O . GLY A 1 243 ? -17.960 -9.746 5.450 1.00 80.62 243 GLY A O 1
ATOM 1920 N N . MET A 1 244 ? -17.028 -11.655 6.179 1.00 85.38 244 MET A N 1
ATOM 1921 C CA . MET A 1 244 ? -15.677 -11.103 6.360 1.00 85.38 244 MET A CA 1
ATOM 1922 C C . MET A 1 244 ? -14.791 -11.242 5.117 1.00 85.38 244 MET A C 1
ATOM 1924 O O . MET A 1 244 ? -13.745 -10.591 5.036 1.00 85.38 244 MET A O 1
ATOM 1928 N N . LEU A 1 245 ? -15.201 -12.058 4.142 1.00 90.56 245 LEU A N 1
ATOM 1929 C CA . LEU A 1 245 ? -14.487 -12.274 2.885 1.00 90.56 245 LEU A CA 1
ATOM 1930 C C . LEU A 1 245 ? -15.448 -12.189 1.695 1.00 90.56 245 LEU A C 1
ATOM 1932 O O . LEU A 1 245 ? -16.507 -12.812 1.691 1.00 90.56 245 LEU A O 1
ATOM 1936 N N . LEU A 1 246 ? -15.039 -11.427 0.677 1.00 92.69 246 LEU A N 1
ATOM 1937 C CA . LEU A 1 246 ? -15.743 -11.272 -0.593 1.00 92.69 246 LEU A CA 1
ATOM 1938 C C . LEU A 1 246 ? -14.730 -11.330 -1.742 1.00 92.69 246 LEU A C 1
ATOM 1940 O O . LEU A 1 246 ? -13.874 -10.450 -1.856 1.00 92.69 246 LEU A O 1
ATOM 1944 N N . ASP A 1 247 ? -14.877 -12.324 -2.612 1.00 91.88 247 ASP A N 1
ATOM 1945 C CA . ASP A 1 247 ? -14.137 -12.450 -3.864 1.00 91.88 247 ASP A CA 1
ATOM 1946 C C . ASP A 1 247 ? -15.088 -12.219 -5.041 1.00 91.88 247 ASP A C 1
ATOM 1948 O O . ASP A 1 247 ? -16.130 -12.868 -5.161 1.00 91.88 247 ASP A O 1
ATOM 1952 N N . PHE A 1 248 ? -14.716 -11.316 -5.944 1.00 93.56 248 PHE A N 1
ATOM 1953 C CA . PHE A 1 248 ? -15.479 -11.036 -7.156 1.00 93.56 248 PHE A CA 1
ATOM 1954 C C . PHE A 1 248 ? -14.554 -10.721 -8.332 1.00 93.56 248 PHE A C 1
ATOM 1956 O O . PHE A 1 248 ? -13.457 -10.182 -8.156 1.00 93.56 248 PHE A O 1
ATOM 1963 N N . ASP A 1 249 ? -15.026 -11.034 -9.531 1.00 91.19 249 ASP A N 1
ATOM 1964 C CA . ASP A 1 249 ? -14.382 -10.701 -10.789 1.00 91.19 249 ASP A CA 1
ATOM 1965 C C . ASP A 1 249 ? -14.972 -9.397 -11.339 1.00 91.19 249 ASP A C 1
ATOM 1967 O O . ASP A 1 249 ? -16.187 -9.199 -11.385 1.00 91.19 249 ASP A O 1
ATOM 1971 N N . LEU A 1 250 ? -14.083 -8.486 -11.739 1.00 90.62 250 LEU A N 1
ATOM 1972 C CA . LEU A 1 250 ? -14.419 -7.213 -12.368 1.00 90.62 250 LEU A CA 1
ATOM 1973 C C . LEU A 1 250 ? -13.934 -7.248 -13.819 1.00 90.62 250 LEU A C 1
ATOM 1975 O O . LEU A 1 250 ? -12.728 -7.197 -14.078 1.00 90.62 250 LEU A O 1
ATOM 1979 N N . ILE A 1 251 ? -14.868 -7.360 -14.757 1.00 87.56 251 ILE A N 1
ATOM 1980 C CA . ILE A 1 251 ? -14.588 -7.583 -16.177 1.00 87.56 251 ILE A CA 1
ATOM 1981 C C . ILE A 1 251 ? -14.772 -6.263 -16.935 1.00 87.56 251 ILE A C 1
ATOM 1983 O O . ILE A 1 251 ? -15.635 -5.451 -16.602 1.00 87.56 251 ILE A O 1
ATOM 1987 N N . HIS A 1 252 ? -13.934 -6.042 -17.954 1.00 83.44 252 HIS A N 1
ATOM 1988 C CA . HIS A 1 252 ? -13.945 -4.842 -18.805 1.00 83.44 252 HIS A CA 1
ATOM 1989 C C . HIS A 1 252 ? -13.678 -3.519 -18.067 1.00 83.44 252 HIS A C 1
ATOM 1991 O O . HIS A 1 252 ? -14.110 -2.458 -18.510 1.00 83.44 252 HIS A O 1
ATOM 1997 N N . VAL A 1 253 ? -12.909 -3.573 -16.976 1.00 83.75 253 VAL A N 1
ATOM 1998 C CA . VAL A 1 253 ? -12.435 -2.392 -16.243 1.00 83.75 253 VAL A CA 1
ATOM 1999 C C . VAL A 1 253 ? -10.917 -2.286 -16.331 1.00 83.75 253 VAL A C 1
ATOM 2001 O O . VAL A 1 253 ? -10.197 -3.274 -16.183 1.00 83.75 253 VAL A O 1
ATOM 2004 N N . GLU A 1 254 ? -10.408 -1.079 -16.560 1.00 76.06 254 GLU A N 1
ATOM 2005 C CA . GLU A 1 254 ? -8.976 -0.824 -16.626 1.00 76.06 254 GLU A CA 1
ATOM 2006 C C . GLU A 1 254 ? -8.321 -0.800 -15.232 1.00 76.06 254 GLU A C 1
ATOM 2008 O O . GLU A 1 254 ? -8.922 -0.426 -14.218 1.00 76.06 254 GLU A O 1
ATOM 2013 N N . ALA A 1 255 ? -7.018 -1.102 -15.210 1.00 74.12 255 ALA A N 1
ATOM 2014 C CA . ALA A 1 255 ? -6.143 -1.027 -14.035 1.00 74.12 255 ALA A CA 1
ATOM 2015 C C . ALA A 1 255 ? -6.342 0.213 -13.138 1.00 74.12 255 ALA A C 1
ATOM 2017 O O . ALA A 1 255 ? -6.416 0.048 -11.917 1.00 74.12 255 ALA A O 1
ATOM 2018 N N . PRO A 1 256 ? -6.443 1.445 -13.692 1.00 75.88 256 PRO A N 1
ATOM 2019 C CA . PRO A 1 256 ? -6.565 2.660 -12.895 1.00 75.88 256 PRO A CA 1
ATOM 2020 C C . PRO A 1 256 ? -7.793 2.646 -11.981 1.00 75.88 256 PRO A C 1
ATOM 2022 O O . PRO A 1 256 ? -7.703 3.046 -10.822 1.00 75.88 256 PRO A O 1
ATOM 2025 N N . ILE A 1 257 ? -8.933 2.168 -12.491 1.00 83.94 257 ILE A N 1
ATOM 2026 C CA . ILE A 1 257 ? -10.212 2.170 -11.773 1.00 83.94 257 ILE A CA 1
ATOM 2027 C C . ILE A 1 257 ? -10.209 1.071 -10.712 1.00 83.94 257 ILE A C 1
ATOM 2029 O O . ILE A 1 257 ? -10.542 1.336 -9.556 1.00 83.94 257 ILE A O 1
ATOM 2033 N N . ALA A 1 258 ? -9.742 -0.131 -11.060 1.00 86.25 258 ALA A N 1
ATOM 2034 C CA . ALA A 1 258 ? -9.575 -1.218 -10.096 1.00 86.25 258 ALA A CA 1
ATOM 2035 C C . ALA A 1 258 ? -8.619 -0.823 -8.953 1.00 86.25 258 ALA A C 1
ATOM 2037 O O . ALA A 1 258 ? -8.906 -1.055 -7.775 1.00 86.25 258 ALA A O 1
ATOM 2038 N N . ASN A 1 259 ? -7.503 -0.155 -9.271 1.00 82.62 259 ASN A N 1
ATOM 2039 C CA . ASN A 1 259 ? -6.573 0.317 -8.251 1.00 82.62 259 ASN A CA 1
ATOM 2040 C C . ASN A 1 259 ? -7.143 1.469 -7.415 1.00 82.62 259 ASN A C 1
ATOM 2042 O O . ASN A 1 259 ? -6.879 1.522 -6.214 1.00 82.62 259 ASN A O 1
ATOM 2046 N N . ALA A 1 260 ? -7.930 2.367 -8.011 1.00 85.56 260 ALA A N 1
ATOM 2047 C CA . ALA A 1 260 ? -8.624 3.419 -7.275 1.00 85.56 260 ALA A CA 1
ATOM 2048 C C . ALA A 1 260 ? -9.596 2.822 -6.246 1.00 85.56 260 ALA A C 1
ATOM 2050 O O . ALA A 1 260 ? -9.549 3.212 -5.080 1.00 85.56 260 ALA A O 1
ATOM 2051 N N . LEU A 1 261 ? -10.395 1.819 -6.632 1.00 90.38 261 LEU A N 1
ATOM 2052 C CA . LEU A 1 261 ? -11.273 1.090 -5.708 1.00 90.38 261 LEU A CA 1
ATOM 2053 C C . LEU A 1 261 ? -10.476 0.458 -4.561 1.00 90.38 261 LEU A C 1
ATOM 2055 O O . LEU A 1 261 ? -10.800 0.676 -3.394 1.00 90.38 261 LEU A O 1
ATOM 2059 N N . ARG A 1 262 ? -9.379 -0.244 -4.873 1.00 89.69 262 ARG A N 1
ATOM 2060 C CA . ARG A 1 262 ? -8.484 -0.825 -3.860 1.00 89.69 262 ARG A CA 1
ATOM 2061 C C . ARG A 1 262 ? -7.962 0.231 -2.876 1.00 89.69 262 ARG A C 1
ATOM 2063 O O . ARG A 1 262 ? -7.985 0.009 -1.668 1.00 89.69 262 ARG A O 1
ATOM 2070 N N . ARG A 1 263 ? -7.490 1.379 -3.376 1.00 87.25 263 ARG A N 1
ATOM 2071 C CA . ARG A 1 263 ? -6.953 2.476 -2.549 1.00 87.25 263 ARG A CA 1
ATOM 2072 C C . ARG A 1 263 ? -8.027 3.093 -1.656 1.00 87.25 263 ARG A C 1
ATOM 2074 O O . ARG A 1 263 ? -7.763 3.333 -0.480 1.00 87.25 263 ARG A O 1
ATOM 2081 N N . VAL A 1 264 ? -9.228 3.312 -2.190 1.00 92.00 264 VAL A N 1
ATOM 2082 C CA . VAL A 1 264 ? -10.363 3.847 -1.427 1.00 92.00 264 VAL A CA 1
ATOM 2083 C C . VAL A 1 264 ? -10.737 2.900 -0.287 1.00 92.00 264 VAL A C 1
ATOM 2085 O O . VAL A 1 264 ? -10.861 3.359 0.848 1.00 92.00 264 VAL A O 1
ATOM 2088 N N . LEU A 1 265 ? -10.831 1.593 -0.556 1.00 93.06 265 LEU A N 1
ATOM 2089 C CA . LEU A 1 265 ? -11.137 0.576 0.458 1.00 93.06 265 LEU A CA 1
ATOM 2090 C C . LEU A 1 265 ? -10.109 0.542 1.598 1.00 93.06 265 LEU A C 1
ATOM 2092 O O . LEU A 1 265 ? -10.492 0.376 2.751 1.00 93.06 265 LEU A O 1
ATOM 2096 N N . LEU A 1 266 ? -8.822 0.724 1.289 1.00 89.62 266 LEU A N 1
ATOM 2097 C CA . LEU A 1 266 ? -7.748 0.704 2.288 1.00 89.62 266 LEU A CA 1
ATOM 2098 C C . LEU A 1 266 ? -7.651 2.000 3.107 1.00 89.62 266 LEU A C 1
ATOM 2100 O O . LEU A 1 266 ? -7.314 1.952 4.288 1.00 89.62 266 LEU A O 1
ATOM 2104 N N . ALA A 1 267 ? -7.886 3.160 2.489 1.00 89.75 267 ALA A N 1
ATOM 2105 C CA . ALA A 1 267 ? -7.460 4.436 3.068 1.00 89.75 267 ALA A CA 1
ATOM 2106 C C . ALA A 1 267 ? -8.576 5.467 3.282 1.00 89.75 267 ALA A C 1
ATOM 2108 O O . ALA A 1 267 ? -8.444 6.308 4.169 1.00 89.75 267 ALA A O 1
ATOM 2109 N N . GLU A 1 268 ? -9.656 5.438 2.503 1.00 92.75 268 GLU A N 1
ATOM 2110 C CA . GLU A 1 268 ? -10.637 6.538 2.465 1.00 92.75 268 GLU A CA 1
ATOM 2111 C C . GLU A 1 268 ? -12.012 6.147 3.023 1.00 92.75 268 GLU A C 1
ATOM 2113 O O . GLU A 1 268 ? -12.797 7.021 3.389 1.00 92.75 268 GLU A O 1
ATOM 2118 N N . VAL A 1 269 ? -12.322 4.850 3.128 1.00 95.06 269 VAL A N 1
ATOM 2119 C CA . VAL A 1 269 ? -13.568 4.388 3.757 1.00 95.06 269 VAL A CA 1
ATOM 2120 C C . VAL A 1 269 ? -13.476 4.577 5.280 1.00 95.06 269 VAL A C 1
ATOM 2122 O O . VAL A 1 269 ? -12.575 4.019 5.908 1.00 95.06 269 VAL A O 1
ATOM 2125 N N . PRO A 1 270 ? -14.384 5.358 5.898 1.00 95.56 270 PRO A N 1
ATOM 2126 C CA . PRO A 1 270 ? -14.284 5.688 7.311 1.00 95.56 270 PRO A CA 1
ATOM 2127 C C . PRO A 1 270 ? -14.831 4.586 8.221 1.00 95.56 270 PRO A C 1
ATOM 2129 O O . PRO A 1 270 ? -15.849 3.965 7.913 1.00 95.56 270 PRO A O 1
ATOM 2132 N N . THR A 1 271 ? -14.220 4.424 9.393 1.00 96.38 271 THR A N 1
ATOM 2133 C CA . THR A 1 271 ? -14.636 3.475 10.441 1.00 96.38 271 THR A CA 1
ATOM 2134 C C . THR A 1 271 ? -14.594 4.116 11.830 1.00 96.38 271 THR A C 1
ATOM 2136 O O . THR A 1 271 ? -14.126 5.246 11.985 1.00 96.38 271 THR A O 1
ATOM 2139 N N . MET A 1 272 ? -15.118 3.408 12.837 1.00 95.38 272 MET A N 1
ATOM 2140 C CA . MET A 1 272 ? -15.026 3.793 14.249 1.00 95.38 272 MET A CA 1
ATOM 2141 C C . MET A 1 272 ? -13.876 3.033 14.917 1.00 95.38 272 MET A C 1
ATOM 2143 O O . MET A 1 272 ? -13.863 1.803 14.891 1.00 95.38 272 MET A O 1
ATOM 2147 N N . ALA A 1 273 ? -12.950 3.744 15.558 1.00 96.25 273 ALA A N 1
ATOM 2148 C CA . ALA A 1 273 ? -11.872 3.136 16.343 1.00 96.25 273 ALA A CA 1
ATOM 2149 C C . ALA A 1 273 ? -11.546 3.981 17.581 1.00 96.25 273 ALA A C 1
ATOM 2151 O O . ALA A 1 273 ? -11.875 5.170 17.631 1.00 96.25 273 ALA A O 1
ATOM 2152 N N . PHE A 1 274 ? -10.895 3.376 18.580 1.00 94.88 274 PHE A N 1
ATOM 2153 C CA . PHE A 1 274 ? -10.462 4.092 19.781 1.00 94.88 274 PHE A CA 1
ATOM 2154 C C . PHE A 1 274 ? -9.336 5.085 19.468 1.00 94.88 274 PHE A C 1
ATOM 2156 O O . PHE A 1 274 ? -8.307 4.735 18.881 1.00 94.88 274 PHE A O 1
ATOM 2163 N N . GLU A 1 275 ? -9.527 6.329 19.901 1.00 90.38 275 GLU A N 1
ATOM 2164 C CA . GLU A 1 275 ? -8.564 7.419 19.715 1.00 90.38 275 GLU A CA 1
ATOM 2165 C C . GLU A 1 275 ? -7.997 7.901 21.045 1.00 90.38 275 GLU A C 1
ATOM 2167 O O . GLU A 1 275 ? -6.783 8.044 21.181 1.00 90.38 275 GLU A O 1
ATOM 2172 N N . LYS A 1 276 ? -8.863 8.107 22.041 1.00 88.50 276 LYS A N 1
ATOM 2173 C CA . LYS A 1 276 ? -8.467 8.546 23.381 1.00 88.50 276 LYS A CA 1
ATOM 2174 C C . LYS A 1 276 ? -8.848 7.507 24.415 1.00 88.50 276 LYS A C 1
ATOM 2176 O O . LYS A 1 276 ? -9.942 6.950 24.380 1.00 88.50 276 LYS A O 1
ATOM 2181 N N . ILE A 1 277 ? -7.917 7.234 25.318 1.00 91.50 277 ILE A N 1
ATOM 2182 C CA . ILE A 1 277 ? -8.070 6.241 26.374 1.00 91.50 277 ILE A CA 1
ATOM 2183 C C . ILE A 1 277 ? -7.711 6.937 27.678 1.00 91.50 277 ILE A C 1
ATOM 2185 O O . ILE A 1 277 ? -6.560 7.307 27.893 1.00 91.50 277 ILE A O 1
ATOM 2189 N N . TYR A 1 278 ? -8.715 7.126 28.523 1.00 91.12 278 TYR A N 1
ATOM 2190 C CA . TYR A 1 278 ? -8.592 7.692 29.856 1.00 91.12 278 TYR A CA 1
ATOM 2191 C C . TYR A 1 278 ? -8.336 6.540 30.825 1.00 91.12 278 TYR A C 1
ATOM 2193 O O . TYR A 1 278 ? -9.260 5.823 31.208 1.00 91.12 278 TYR A O 1
ATOM 2201 N N . LEU A 1 279 ? -7.063 6.302 31.144 1.00 91.06 279 LEU A N 1
ATOM 2202 C CA . LEU A 1 279 ? -6.638 5.296 32.117 1.00 91.06 279 LEU A CA 1
ATOM 2203 C C . LEU A 1 279 ? -6.775 5.876 33.532 1.00 91.06 279 LEU A C 1
ATOM 2205 O O . LEU A 1 279 ? -6.083 6.830 33.868 1.00 91.06 279 LEU A O 1
ATOM 2209 N N . TYR A 1 280 ? -7.618 5.277 34.375 1.00 91.75 280 TYR A N 1
ATOM 2210 C CA . TYR A 1 280 ? -7.709 5.651 35.794 1.00 91.75 280 TYR A CA 1
ATOM 2211 C C . TYR A 1 280 ? -6.748 4.835 36.648 1.00 91.75 280 TYR A C 1
ATOM 2213 O O . TYR A 1 280 ? -6.151 5.343 37.594 1.00 91.75 280 TYR A O 1
ATOM 2221 N N . GLN A 1 281 ? -6.596 3.550 36.316 1.00 92.56 281 GLN A N 1
ATOM 2222 C CA . GLN A 1 281 ? -5.698 2.662 37.034 1.00 92.56 281 GLN A CA 1
ATOM 2223 C C . GLN A 1 281 ? -5.159 1.567 36.116 1.00 92.56 281 GLN A C 1
ATOM 2225 O O . GLN A 1 281 ? -5.916 0.750 35.596 1.00 92.56 281 GLN A O 1
ATOM 2230 N N . ASN A 1 282 ? -3.836 1.501 35.969 1.00 94.62 282 ASN A N 1
ATOM 2231 C CA . ASN A 1 282 ? -3.143 0.369 35.362 1.00 94.62 282 ASN A CA 1
ATOM 2232 C C . ASN A 1 282 ? -2.039 -0.112 36.308 1.00 94.62 282 ASN A C 1
ATOM 2234 O O . ASN A 1 282 ? -0.983 0.498 36.425 1.00 94.62 282 ASN A O 1
ATOM 2238 N N . THR A 1 283 ? -2.278 -1.229 36.992 1.00 95.56 283 THR A N 1
ATOM 2239 C CA . THR A 1 283 ? -1.251 -1.902 37.810 1.00 95.56 283 THR A CA 1
ATOM 2240 C C . THR A 1 283 ? -0.758 -3.194 37.159 1.00 95.56 283 THR A C 1
ATOM 2242 O O . THR A 1 283 ? -0.161 -4.055 37.815 1.00 95.56 283 THR A O 1
ATOM 2245 N N . SER A 1 284 ? -1.033 -3.363 35.861 1.00 94.25 284 SER A N 1
ATOM 2246 C CA . SER A 1 284 ? -0.554 -4.495 35.075 1.00 94.25 284 SER A CA 1
ATOM 2247 C C . SER A 1 284 ? 0.945 -4.385 34.770 1.00 94.25 284 SER A C 1
ATOM 2249 O O . SER A 1 284 ? 1.610 -3.412 35.103 1.00 94.25 284 SER A O 1
ATOM 2251 N N . VAL A 1 285 ? 1.501 -5.427 34.148 1.00 94.44 285 VAL A N 1
ATOM 2252 C CA . VAL A 1 285 ? 2.911 -5.437 33.713 1.00 94.44 285 VAL A CA 1
ATOM 2253 C C . VAL A 1 285 ? 3.108 -4.669 32.395 1.00 94.44 285 VAL A C 1
ATOM 2255 O O . VAL A 1 285 ? 4.232 -4.318 32.054 1.00 94.44 285 VAL A O 1
ATOM 2258 N N . ILE A 1 286 ? 2.032 -4.441 31.634 1.00 94.94 286 ILE A N 1
ATOM 2259 C CA . ILE A 1 286 ? 2.089 -3.769 30.332 1.00 94.94 286 ILE A CA 1
ATOM 2260 C C . ILE A 1 286 ? 2.106 -2.259 30.571 1.00 94.94 286 ILE A C 1
ATOM 2262 O O . ILE A 1 286 ? 1.245 -1.749 31.287 1.00 94.94 286 ILE A O 1
ATOM 2266 N N . GLN A 1 287 ? 3.064 -1.567 29.953 1.00 95.31 287 GLN A N 1
ATOM 2267 C CA . GLN A 1 287 ? 3.157 -0.108 29.985 1.00 95.31 287 GLN A CA 1
ATOM 2268 C C . GLN A 1 287 ? 1.916 0.542 29.363 1.00 95.31 287 GLN A C 1
ATOM 2270 O O . GLN A 1 287 ? 1.324 -0.006 28.428 1.00 95.31 287 GLN A O 1
ATOM 2275 N N . ASP A 1 288 ? 1.556 1.720 29.860 1.00 93.31 288 ASP A N 1
ATOM 2276 C CA . ASP A 1 288 ? 0.333 2.433 29.488 1.00 93.31 288 ASP A CA 1
ATOM 2277 C C . ASP A 1 288 ? 0.253 2.696 27.983 1.00 93.31 288 ASP A C 1
ATOM 2279 O O . ASP A 1 288 ? -0.758 2.392 27.352 1.00 93.31 288 ASP A O 1
ATOM 2283 N N . GLU A 1 289 ? 1.340 3.153 27.365 1.00 91.69 289 GLU A N 1
ATOM 2284 C CA . GLU A 1 289 ? 1.388 3.473 25.937 1.00 91.69 289 GLU A CA 1
ATOM 2285 C C . GLU A 1 289 ? 1.190 2.221 25.076 1.00 91.69 289 GLU A C 1
ATOM 2287 O O . GLU A 1 289 ? 0.472 2.243 24.073 1.00 91.69 289 GLU A O 1
ATOM 2292 N N . VAL A 1 290 ? 1.788 1.101 25.493 1.00 94.62 290 VAL A N 1
ATOM 2293 C CA . VAL A 1 290 ? 1.667 -0.186 24.798 1.00 94.62 290 VAL A CA 1
ATOM 2294 C C . VAL A 1 290 ? 0.250 -0.732 24.940 1.00 94.62 290 VAL A C 1
ATOM 2296 O O . VAL A 1 290 ? -0.310 -1.244 23.968 1.00 94.62 290 VAL A O 1
ATOM 2299 N N . LEU A 1 291 ? -0.350 -0.622 26.128 1.00 94.56 291 LEU A N 1
ATOM 2300 C CA . LEU A 1 291 ? -1.735 -1.019 26.353 1.00 94.56 291 LEU A CA 1
ATOM 2301 C C . LEU A 1 291 ? -2.671 -0.174 25.483 1.00 94.56 291 LEU A C 1
ATOM 2303 O O . LEU A 1 291 ? -3.433 -0.740 24.701 1.00 94.56 291 LEU A O 1
ATOM 2307 N N . CYS A 1 292 ? -2.553 1.152 25.542 1.00 93.81 292 CYS A N 1
ATOM 2308 C CA . CYS A 1 292 ? -3.363 2.088 24.769 1.00 93.81 292 CYS A CA 1
ATOM 2309 C C . CYS A 1 292 ? -3.259 1.852 23.259 1.00 93.81 292 CYS A C 1
ATOM 2311 O O . CYS A 1 292 ? -4.279 1.789 22.572 1.00 93.81 292 CYS A O 1
ATOM 2313 N N . HIS A 1 293 ? -2.049 1.629 22.741 1.00 93.94 293 HIS A N 1
ATOM 2314 C CA . HIS A 1 293 ? -1.849 1.299 21.331 1.00 93.94 293 HIS A CA 1
ATOM 2315 C C . HIS A 1 293 ? -2.594 0.015 20.932 1.00 93.94 293 HIS A C 1
ATOM 2317 O O . HIS A 1 293 ? -3.239 -0.038 19.887 1.00 93.94 293 HIS A O 1
ATOM 2323 N N . ARG A 1 294 ? -2.551 -1.026 21.774 1.00 95.06 294 ARG A N 1
ATOM 2324 C CA . ARG A 1 294 ? -3.258 -2.290 21.508 1.00 95.06 294 ARG A CA 1
ATOM 2325 C C . ARG A 1 294 ? -4.772 -2.138 21.569 1.00 95.06 294 ARG A C 1
ATOM 2327 O O . ARG A 1 294 ? -5.458 -2.753 20.759 1.00 95.06 294 ARG A O 1
ATOM 2334 N N . LEU A 1 295 ? -5.279 -1.329 22.496 1.00 94.94 295 LEU A N 1
ATOM 2335 C CA . LEU A 1 295 ? -6.702 -1.001 22.566 1.00 94.94 295 LEU A CA 1
ATOM 2336 C C . LEU A 1 295 ? -7.154 -0.272 21.300 1.00 94.94 295 LEU A C 1
ATOM 2338 O O . LEU A 1 295 ? -8.160 -0.663 20.721 1.00 94.94 295 LEU A O 1
ATOM 2342 N N . GLY A 1 296 ? -6.364 0.686 20.807 1.00 94.75 296 GLY A N 1
ATOM 2343 C CA . GLY A 1 296 ? -6.608 1.405 19.551 1.00 94.75 296 GLY A CA 1
ATOM 2344 C C . GLY A 1 296 ? -6.845 0.518 18.323 1.00 94.75 296 GLY A C 1
ATOM 2345 O O . GLY 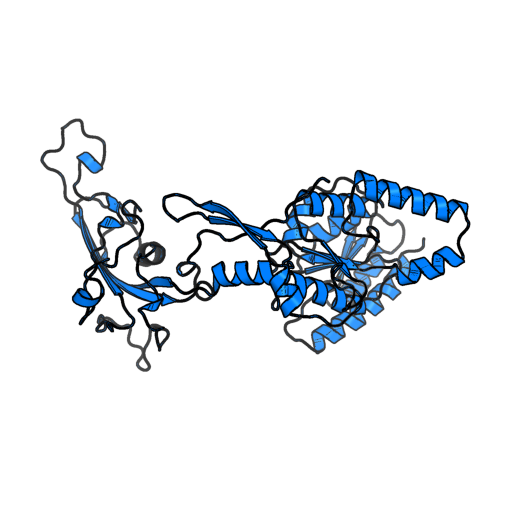A 1 296 ? -7.526 0.944 17.396 1.00 94.75 296 GLY A O 1
ATOM 2346 N N . LEU A 1 297 ? -6.306 -0.705 18.317 1.00 95.69 297 LEU A N 1
ATOM 2347 C CA . LEU A 1 297 ? -6.413 -1.664 17.212 1.00 95.69 297 LEU A CA 1
ATOM 2348 C C . LEU A 1 297 ? -7.616 -2.615 17.327 1.00 95.69 297 LEU A C 1
ATOM 2350 O O . LEU A 1 297 ? -7.799 -3.460 16.452 1.00 95.69 297 LEU A O 1
ATOM 2354 N N . LEU A 1 298 ? -8.417 -2.532 18.395 1.00 95.94 298 LEU A N 1
ATOM 2355 C CA . LEU A 1 298 ? -9.609 -3.365 18.540 1.00 95.94 298 LEU A CA 1
ATOM 2356 C C . LEU A 1 298 ? -10.711 -2.885 17.578 1.00 95.94 298 LEU A C 1
ATOM 2358 O O . LEU A 1 298 ? -11.147 -1.737 17.690 1.00 95.94 298 LEU A O 1
ATOM 2362 N N . PRO A 1 299 ? -11.204 -3.743 16.666 1.00 95.12 299 PRO A N 1
ATOM 2363 C CA . PRO A 1 299 ? -12.245 -3.355 15.723 1.00 95.12 299 PRO A CA 1
ATOM 2364 C C . PRO A 1 299 ? -13.595 -3.212 16.434 1.00 95.12 299 PRO A C 1
ATOM 2366 O O . PRO A 1 299 ? -14.047 -4.122 17.137 1.00 95.12 299 PRO A O 1
ATOM 2369 N N . ILE A 1 300 ? -14.260 -2.075 16.233 1.00 95.38 300 ILE A N 1
ATOM 2370 C CA . ILE A 1 300 ? -15.555 -1.764 16.847 1.00 95.38 300 ILE A CA 1
ATOM 2371 C C . ILE A 1 300 ? -16.670 -2.025 15.834 1.00 95.38 300 ILE A C 1
ATOM 2373 O O . ILE A 1 300 ? -16.683 -1.463 14.740 1.00 95.38 300 ILE A O 1
ATOM 2377 N N . LYS A 1 301 ? -17.653 -2.842 16.218 1.00 93.56 301 LYS A N 1
ATOM 2378 C CA . LYS A 1 301 ? -18.895 -3.036 15.471 1.00 93.56 301 LYS A CA 1
ATOM 2379 C C . LYS A 1 301 ? -19.834 -1.863 15.758 1.00 93.56 301 LYS A C 1
ATOM 2381 O O . LYS A 1 301 ? -20.649 -1.913 16.677 1.00 93.56 301 LYS A O 1
ATOM 2386 N N . ALA A 1 302 ? -19.701 -0.800 14.975 1.00 92.94 302 ALA A N 1
ATOM 2387 C CA . ALA A 1 302 ? -20.609 0.340 14.968 1.00 92.94 302 ALA A CA 1
ATOM 2388 C C . ALA A 1 302 ? -20.706 0.908 13.550 1.00 92.94 302 ALA A C 1
ATOM 2390 O O . ALA A 1 302 ? -19.699 0.994 12.854 1.00 92.94 302 ALA A O 1
ATOM 2391 N N . ASP A 1 303 ? -21.905 1.309 13.121 1.00 92.75 303 ASP A N 1
ATOM 2392 C CA . ASP A 1 303 ? -22.104 1.885 11.788 1.00 92.75 303 ASP A CA 1
ATOM 2393 C C . ASP A 1 303 ? -21.527 3.314 11.721 1.00 92.75 303 ASP A C 1
ATOM 2395 O O . ASP A 1 303 ? -22.122 4.234 12.298 1.00 92.75 303 ASP A O 1
ATOM 2399 N N . PRO A 1 304 ? -20.415 3.548 10.995 1.00 93.44 304 PRO A N 1
ATOM 2400 C CA . PRO A 1 304 ? -19.762 4.854 10.946 1.00 93.44 304 PRO A CA 1
ATOM 2401 C C . PRO A 1 304 ? -20.618 5.913 10.240 1.00 93.44 304 PRO A C 1
ATOM 2403 O O . PRO A 1 304 ? -20.349 7.108 10.370 1.00 93.44 304 PRO A O 1
ATOM 2406 N N . ARG A 1 305 ? -21.658 5.533 9.486 1.00 93.31 305 ARG A N 1
ATOM 2407 C CA . ARG A 1 305 ? -22.548 6.481 8.788 1.00 93.31 305 ARG A CA 1
ATOM 2408 C C . ARG A 1 305 ? -23.445 7.258 9.749 1.00 93.31 305 ARG A C 1
ATOM 2410 O O . ARG A 1 305 ? -23.886 8.347 9.402 1.00 93.31 305 ARG A O 1
ATOM 2417 N N . LYS A 1 306 ? -23.685 6.719 10.949 1.00 90.81 306 LYS A N 1
ATOM 2418 C CA . LYS A 1 306 ? -24.492 7.360 11.998 1.00 90.81 306 LYS A CA 1
ATOM 2419 C C . LYS A 1 306 ? -23.733 8.443 12.771 1.00 90.81 306 LYS A C 1
ATOM 2421 O O . LYS A 1 306 ? -24.367 9.207 13.487 1.00 90.81 306 LYS A O 1
ATOM 2426 N N . PHE A 1 307 ? -22.410 8.507 12.615 1.00 92.00 307 PHE A N 1
ATOM 2427 C CA . PHE A 1 307 ? -21.543 9.437 13.332 1.00 92.00 307 PHE A CA 1
ATOM 2428 C C . PHE A 1 307 ? -20.966 10.499 12.396 1.00 92.00 307 PHE A C 1
ATOM 2430 O O . PHE A 1 307 ? -20.596 10.229 11.242 1.00 92.00 307 PHE A O 1
ATOM 2437 N N . LEU A 1 308 ? -20.866 11.720 12.913 1.00 92.25 308 LEU A N 1
ATOM 2438 C CA . LEU A 1 308 ? -20.171 12.814 12.244 1.00 92.25 308 LEU A CA 1
ATOM 2439 C C . LEU A 1 308 ? -18.657 12.692 12.453 1.00 92.25 308 LEU A C 1
ATOM 2441 O O . LEU A 1 308 ? -18.191 12.068 13.405 1.00 92.25 308 LEU A O 1
ATOM 2445 N N . MET A 1 309 ? -17.882 13.284 11.543 1.00 89.56 309 MET A N 1
ATOM 2446 C CA . MET A 1 309 ? -16.436 13.402 11.738 1.00 89.56 309 MET A CA 1
ATOM 2447 C C . MET A 1 309 ? -16.138 14.336 12.923 1.00 89.56 309 MET A C 1
ATOM 2449 O O . MET A 1 309 ? -16.879 15.305 13.128 1.00 89.56 309 MET A O 1
ATOM 2453 N N . PRO A 1 310 ? -15.061 14.087 13.685 1.00 83.69 310 PRO A N 1
ATOM 2454 C CA . PRO A 1 310 ? -14.618 15.017 14.718 1.00 83.69 310 PRO A CA 1
ATOM 2455 C C . PRO A 1 310 ? -14.249 16.372 14.088 1.00 83.69 310 PRO A C 1
ATOM 2457 O O . PRO A 1 310 ? -13.618 16.418 13.033 1.00 83.69 310 PRO A O 1
ATOM 2460 N N . THR A 1 311 ? -14.660 17.484 14.709 1.00 74.38 311 THR A N 1
ATOM 2461 C CA . THR A 1 311 ? -14.341 18.843 14.217 1.00 74.38 311 THR A CA 1
ATOM 2462 C C . THR A 1 311 ? -12.929 19.289 14.557 1.00 74.38 311 THR A C 1
ATOM 2464 O O . THR A 1 311 ? -12.357 20.093 13.830 1.00 74.38 311 THR A O 1
ATOM 2467 N N . GLU A 1 312 ? -12.367 18.767 15.642 1.00 67.12 312 GLU A N 1
ATOM 2468 C CA . GLU A 1 312 ? -11.017 19.078 16.095 1.00 67.12 312 GLU A CA 1
ATOM 2469 C C . GLU A 1 312 ? -10.219 17.778 16.136 1.00 67.12 312 GLU A C 1
ATOM 2471 O O . GLU A 1 312 ? -10.685 16.767 16.672 1.00 67.12 312 GLU A O 1
ATOM 2476 N N . LYS A 1 313 ? -9.003 17.784 15.571 1.00 55.97 313 LYS A N 1
ATOM 2477 C CA . LYS A 1 313 ? -8.028 16.760 15.948 1.00 55.97 313 LYS A CA 1
ATOM 2478 C C . LYS A 1 313 ? -7.790 16.982 17.433 1.00 55.97 313 LYS A C 1
ATOM 2480 O O . LYS A 1 313 ? -7.383 18.077 17.807 1.00 55.97 313 LYS A O 1
ATOM 2485 N N . VAL A 1 314 ? -8.051 15.976 18.265 1.00 53.34 314 VAL A N 1
ATOM 2486 C CA . VAL A 1 314 ? -7.757 16.040 19.703 1.00 53.34 314 VAL A CA 1
ATOM 2487 C C . VAL A 1 314 ? -6.236 15.950 19.880 1.00 53.34 314 VAL A C 1
ATOM 2489 O O . VAL A 1 314 ? -5.679 14.937 20.317 1.00 53.34 314 VAL A O 1
ATOM 2492 N N . ILE A 1 315 ? -5.549 17.004 19.445 1.00 50.12 315 ILE A N 1
ATOM 2493 C CA . ILE A 1 315 ? -4.148 17.270 19.712 1.00 50.12 315 ILE A CA 1
ATOM 2494 C C . ILE A 1 315 ? -4.135 17.585 21.201 1.00 50.12 315 ILE A C 1
ATOM 2496 O O . ILE A 1 315 ? -4.764 18.539 21.649 1.00 50.12 315 ILE A O 1
ATOM 2500 N N . GLY A 1 316 ? -3.523 16.695 21.980 1.00 51.22 316 GLY A N 1
ATOM 2501 C CA . GLY A 1 316 ? -3.285 16.982 23.386 1.00 51.22 316 GLY A CA 1
ATOM 2502 C C . GLY A 1 316 ? -2.522 18.298 23.470 1.00 51.22 316 GLY A C 1
ATOM 2503 O O . GLY A 1 316 ? -1.567 18.479 22.715 1.00 51.22 316 GLY A O 1
ATOM 2504 N N . ILE A 1 317 ? -2.964 19.153 24.391 1.00 47.81 317 ILE A N 1
ATOM 2505 C CA . ILE A 1 317 ? -2.589 20.552 24.628 1.00 47.81 317 ILE A CA 1
ATOM 2506 C C . ILE A 1 317 ? -3.589 21.545 24.014 1.00 47.81 317 ILE A C 1
ATOM 2508 O O . ILE A 1 317 ? -3.556 21.876 22.830 1.00 47.81 317 ILE A O 1
ATOM 2512 N N . ASN A 1 318 ? -4.456 22.068 24.882 1.00 49.59 318 ASN A N 1
ATOM 2513 C CA . ASN A 1 318 ? -5.201 23.295 24.617 1.00 49.59 318 ASN A CA 1
ATOM 2514 C C . ASN A 1 318 ? -4.252 24.511 24.522 1.00 49.59 318 ASN A C 1
ATOM 2516 O O . ASN A 1 318 ? -3.074 24.453 24.867 1.00 49.59 318 ASN A O 1
ATOM 2520 N N . GLU A 1 319 ? -4.790 25.662 24.131 1.00 49.12 319 GLU A N 1
ATOM 2521 C CA . GLU A 1 319 ? -4.113 26.974 24.072 1.00 49.12 319 GLU A CA 1
ATOM 2522 C C . GLU A 1 319 ? -3.514 27.456 25.420 1.00 49.12 319 GLU A C 1
ATOM 2524 O O . GLU A 1 319 ? -2.797 28.457 25.466 1.00 49.12 319 GLU A O 1
ATOM 2529 N N . HIS A 1 320 ? -3.734 26.707 26.508 1.00 47.66 320 HIS A N 1
ATOM 2530 C CA . HIS A 1 320 ? -3.207 26.946 27.851 1.00 47.66 320 HIS A CA 1
ATOM 2531 C C . HIS A 1 320 ? -2.154 25.925 28.322 1.00 47.66 320 HIS A C 1
ATOM 2533 O O . HIS A 1 320 ? -1.706 26.024 29.463 1.00 47.66 320 HIS A O 1
ATOM 2539 N N . GLY A 1 321 ? -1.719 24.969 27.492 1.00 44.09 321 GLY A N 1
ATOM 2540 C CA . GLY A 1 321 ? -0.664 24.031 27.901 1.00 44.09 321 GLY A CA 1
ATOM 2541 C C . GLY A 1 321 ? -1.121 22.933 28.867 1.00 44.09 321 GLY A C 1
ATOM 2542 O O . GLY A 1 321 ? -0.270 22.303 29.489 1.00 44.09 321 GLY A O 1
ATOM 2543 N N . VAL A 1 322 ? -2.431 22.723 29.041 1.00 42.34 322 VAL A N 1
ATOM 2544 C CA . VAL A 1 322 ? -2.965 21.800 30.052 1.00 42.34 322 VAL A CA 1
ATOM 2545 C C . VAL A 1 322 ? -3.222 20.429 29.427 1.00 42.34 322 VAL A C 1
ATOM 2547 O O . VAL A 1 322 ? -4.035 20.289 28.511 1.00 42.34 322 VAL A O 1
ATOM 2550 N N . ASP A 1 323 ? -2.502 19.432 29.941 1.00 47.47 323 ASP A N 1
ATOM 2551 C CA . ASP A 1 323 ? -2.809 18.008 29.816 1.00 47.47 323 ASP A CA 1
ATOM 2552 C C . ASP A 1 323 ? -4.192 17.781 30.442 1.00 47.47 323 ASP A C 1
ATOM 2554 O O . ASP A 1 323 ? -4.419 18.177 31.586 1.00 47.47 323 ASP A O 1
ATOM 2558 N N . CYS A 1 324 ? -5.166 17.269 29.690 1.00 48.00 324 CYS A N 1
ATOM 2559 C CA . CYS A 1 324 ? -6.521 17.101 30.212 1.00 48.00 324 CYS A CA 1
ATOM 2560 C C . CYS A 1 324 ? -6.523 15.981 31.261 1.00 48.00 324 CYS A C 1
ATOM 2562 O O . CYS A 1 324 ? -6.775 14.826 30.929 1.00 48.00 324 CYS A O 1
ATOM 2564 N N . GLU A 1 325 ? -6.269 16.317 32.525 1.00 52.28 325 GLU A N 1
ATOM 2565 C CA . GLU A 1 325 ? -6.515 15.407 33.651 1.00 52.28 325 GLU A CA 1
ATOM 2566 C C . GLU A 1 325 ? -8.016 15.084 33.803 1.00 52.28 325 GLU A C 1
ATOM 2568 O O . GLU A 1 325 ? -8.377 14.102 34.449 1.00 52.28 325 GLU A O 1
ATOM 2573 N N . GLU A 1 326 ? -8.903 15.865 33.173 1.00 63.53 326 GLU A N 1
ATOM 2574 C CA . GLU A 1 326 ? -10.351 15.657 33.201 1.00 63.53 326 GLU A CA 1
ATOM 2575 C C . GLU A 1 326 ? -10.875 15.061 31.883 1.00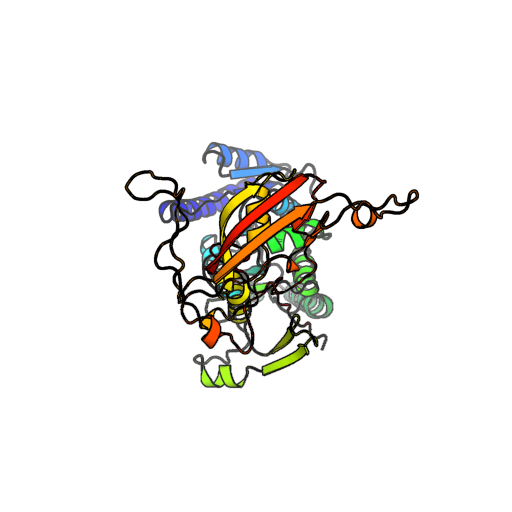 63.53 326 GLU A C 1
ATOM 2577 O O . GLU A 1 326 ? -10.657 15.592 30.790 1.00 63.53 326 GLU A O 1
ATOM 2582 N N . GLU A 1 327 ? -11.599 13.943 32.001 1.00 75.81 327 GLU A N 1
ATOM 2583 C CA . GLU A 1 327 ? -12.335 13.320 30.900 1.00 75.81 327 GLU A CA 1
ATOM 2584 C C . GLU A 1 327 ? -13.437 14.280 30.401 1.00 75.81 327 GLU A C 1
ATOM 2586 O O . GLU A 1 327 ? -14.327 14.647 31.175 1.00 75.81 327 GLU A O 1
ATOM 2591 N N . PRO A 1 328 ? -13.420 14.698 29.121 1.00 76.31 328 PRO A N 1
ATOM 2592 C CA . PRO A 1 328 ? -14.436 15.581 28.573 1.00 76.31 328 PRO A CA 1
ATOM 2593 C C . PRO A 1 328 ? -15.774 14.851 28.442 1.00 76.31 328 PRO A C 1
ATOM 2595 O O . PRO A 1 328 ? -15.828 13.637 28.226 1.00 76.31 328 PRO A O 1
ATOM 2598 N N . GLN A 1 329 ? -16.873 15.607 28.499 1.00 79.94 329 GLN A N 1
ATOM 2599 C CA . GLN A 1 329 ? -18.189 15.037 28.230 1.00 79.94 329 GLN A CA 1
ATOM 2600 C C . GLN A 1 329 ? -18.263 14.539 26.775 1.00 79.94 329 GLN A C 1
ATOM 2602 O O . GLN A 1 329 ? -17.991 15.314 25.854 1.00 79.94 329 GLN A O 1
ATOM 2607 N N . PRO A 1 330 ? -18.622 13.264 26.547 1.00 82.56 330 PRO A N 1
ATOM 2608 C CA . PRO A 1 330 ? -18.689 12.699 25.205 1.00 82.56 330 PRO A CA 1
ATOM 2609 C C . PRO A 1 330 ? -19.869 13.284 24.419 1.00 82.56 330 PRO A C 1
ATOM 2611 O O . PRO A 1 330 ? -20.990 13.348 24.922 1.00 82.56 330 PRO A O 1
ATOM 2614 N N . ASP A 1 331 ? -19.631 13.663 23.160 1.00 86.56 331 ASP A N 1
ATOM 2615 C CA . ASP A 1 331 ? -20.682 14.096 22.232 1.00 86.56 331 ASP A CA 1
ATOM 2616 C C . ASP A 1 331 ? -21.428 12.867 21.664 1.00 86.56 331 ASP A C 1
ATOM 2618 O O . ASP A 1 331 ? -20.819 12.069 20.939 1.00 86.56 331 ASP A O 1
ATOM 2622 N N . PRO A 1 332 ? -22.744 12.710 21.917 1.00 86.38 332 PRO A N 1
ATOM 2623 C CA . PRO A 1 332 ? -23.534 11.576 21.428 1.00 86.38 332 PRO A CA 1
ATOM 2624 C C . PRO A 1 332 ? -23.523 11.390 19.905 1.00 86.38 332 PRO A C 1
ATOM 2626 O O . PRO A 1 332 ? -23.755 10.284 19.416 1.00 86.38 332 PRO A O 1
ATOM 2629 N N . THR A 1 333 ? -23.273 12.448 19.132 1.00 88.25 333 THR A N 1
ATOM 2630 C CA . THR A 1 333 ? -23.323 12.411 17.661 1.00 88.25 333 THR A CA 1
ATOM 2631 C C . THR A 1 333 ? -21.997 12.008 17.010 1.00 88.25 333 THR A C 1
ATOM 2633 O O . THR A 1 333 ? -21.945 11.755 15.800 1.00 88.25 333 THR A O 1
ATOM 2636 N N . ARG A 1 334 ? -20.910 11.952 17.789 1.00 89.38 334 ARG A N 1
ATOM 2637 C CA . ARG A 1 334 ? -19.532 11.782 17.287 1.00 89.38 334 ARG A CA 1
ATOM 2638 C C . ARG A 1 334 ? -18.738 10.715 18.026 1.00 89.38 334 ARG A C 1
ATOM 2640 O O . ARG A 1 334 ? -17.867 10.091 17.420 1.00 89.38 334 ARG A O 1
ATOM 2647 N N . ASN A 1 335 ? -19.037 10.503 19.304 1.00 90.50 335 ASN A N 1
ATOM 2648 C CA . ASN A 1 335 ? -18.257 9.656 20.190 1.00 90.50 335 ASN A CA 1
ATOM 2649 C C . ASN A 1 335 ? -19.030 8.399 20.591 1.00 90.50 335 ASN A C 1
ATOM 2651 O O . ASN A 1 335 ? -20.239 8.420 20.827 1.00 90.50 335 ASN A O 1
ATOM 2655 N N . LEU A 1 336 ? -18.292 7.304 20.734 1.00 93.12 336 LEU A N 1
ATOM 2656 C CA . LEU A 1 336 ? -18.737 6.101 21.429 1.00 93.12 336 LEU A CA 1
ATOM 2657 C C . LEU A 1 336 ? -17.798 5.833 22.599 1.00 93.12 336 LEU A C 1
ATOM 2659 O O . LEU A 1 336 ? -16.583 5.831 22.415 1.00 93.12 336 LEU A O 1
ATOM 2663 N N . VAL A 1 337 ? -18.345 5.583 23.786 1.00 94.19 337 VAL A N 1
ATOM 2664 C CA . VAL A 1 337 ? -17.544 5.345 24.992 1.00 94.19 337 VAL A CA 1
ATOM 2665 C C . VAL A 1 337 ? -17.664 3.892 25.426 1.00 94.19 337 VAL A C 1
ATOM 2667 O O . VAL A 1 337 ? -18.758 3.335 25.516 1.00 94.19 337 VAL A O 1
ATOM 2670 N N . PHE A 1 338 ? -16.523 3.272 25.705 1.00 96.19 338 PHE A N 1
ATOM 2671 C CA . PHE A 1 338 ? -16.436 1.920 26.240 1.00 96.19 338 PHE A CA 1
ATOM 2672 C C . PHE A 1 338 ? -15.642 1.925 27.539 1.00 96.19 338 PHE A C 1
ATOM 2674 O O . PHE A 1 338 ? -14.532 2.446 27.587 1.00 96.19 338 PHE A O 1
ATOM 2681 N N . ASN A 1 339 ? -16.177 1.302 28.580 1.00 96.25 339 ASN A N 1
ATOM 2682 C CA . ASN A 1 339 ? -15.495 1.121 29.850 1.00 96.25 339 ASN A CA 1
ATOM 2683 C C . ASN A 1 339 ? -14.909 -0.285 29.964 1.00 96.25 339 ASN A C 1
ATOM 2685 O O . ASN A 1 339 ? -15.537 -1.281 29.587 1.00 96.25 339 ASN A O 1
ATOM 2689 N N . ILE A 1 340 ? -13.712 -0.358 30.530 1.00 95.12 340 ILE A N 1
ATOM 2690 C CA . ILE A 1 340 ? -13.095 -1.592 30.991 1.00 95.12 340 ILE A CA 1
ATOM 2691 C C . ILE A 1 340 ? -12.744 -1.433 32.467 1.00 95.12 340 ILE A C 1
ATOM 2693 O O . ILE A 1 340 ? -12.054 -0.495 32.846 1.00 95.12 340 ILE A O 1
ATOM 2697 N N . ASN A 1 341 ? -13.201 -2.370 33.294 1.00 96.06 341 ASN A N 1
ATOM 2698 C CA . ASN A 1 341 ? -12.825 -2.461 34.701 1.00 96.06 341 ASN A CA 1
ATOM 2699 C C . ASN A 1 341 ? -12.648 -3.940 35.065 1.00 96.06 341 ASN A C 1
ATOM 2701 O O . ASN A 1 341 ? -13.622 -4.697 35.150 1.00 96.06 341 ASN A O 1
ATOM 2705 N N . VAL A 1 342 ? -11.392 -4.378 35.183 1.00 95.25 342 VAL A N 1
ATOM 2706 C CA . VAL A 1 342 ? -11.037 -5.778 35.441 1.00 95.25 342 VAL A CA 1
ATOM 2707 C C . VAL A 1 342 ? -9.979 -5.867 36.529 1.00 95.25 342 VAL A C 1
ATOM 2709 O O . VAL A 1 342 ? -8.887 -5.319 36.384 1.00 95.25 342 VAL A O 1
ATOM 2712 N N . THR A 1 343 ? -10.272 -6.654 37.566 1.00 95.38 343 THR A N 1
ATOM 2713 C CA . THR A 1 343 ? -9.373 -6.901 38.700 1.00 95.38 343 THR A CA 1
ATOM 2714 C C . THR A 1 343 ? -9.090 -8.389 38.830 1.00 95.38 343 THR A C 1
ATOM 2716 O O . THR A 1 343 ? -9.998 -9.207 38.979 1.00 95.38 343 THR A O 1
ATOM 2719 N N . CYS A 1 344 ? -7.813 -8.761 38.815 1.00 94.50 344 CYS A N 1
ATOM 2720 C CA . CYS A 1 344 ? -7.413 -10.154 38.957 1.00 94.50 344 CYS A CA 1
ATOM 2721 C C . CYS A 1 344 ? -7.377 -10.559 40.434 1.00 94.50 344 CYS A C 1
ATOM 2723 O O . CYS A 1 344 ? -6.714 -9.926 41.263 1.00 94.50 344 CYS A O 1
ATOM 2725 N N . THR A 1 345 ? -8.061 -11.653 40.766 1.00 94.06 345 THR A N 1
ATOM 2726 C CA . THR A 1 345 ? -8.124 -12.188 42.133 1.00 94.06 345 THR A CA 1
ATOM 2727 C C . THR A 1 345 ? -7.707 -13.653 42.174 1.00 94.06 345 THR A C 1
ATOM 2729 O O . THR A 1 345 ? -7.794 -14.389 41.190 1.00 94.06 345 THR A O 1
ATOM 2732 N N . ARG A 1 346 ? -7.205 -14.099 43.330 1.00 91.75 346 ARG A N 1
ATOM 2733 C CA . ARG A 1 346 ? -6.795 -15.495 43.515 1.00 91.75 346 ARG A CA 1
ATOM 2734 C C . ARG A 1 346 ? -8.019 -16.381 43.731 1.00 91.75 346 ARG A C 1
ATOM 2736 O O . ARG A 1 346 ? -8.807 -16.117 44.638 1.00 91.75 346 ARG A O 1
ATOM 2743 N N . ASN A 1 347 ? -8.133 -17.458 42.957 1.00 91.19 347 ASN A N 1
ATOM 2744 C CA . ASN A 1 347 ? -9.175 -18.457 43.152 1.00 91.19 347 ASN A CA 1
ATOM 2745 C C . ASN A 1 347 ? -8.827 -19.316 44.376 1.00 91.19 347 ASN A C 1
ATOM 2747 O O . ASN A 1 347 ? -7.853 -20.070 44.370 1.00 91.19 347 ASN A O 1
ATOM 2751 N N . ARG A 1 348 ? -9.615 -19.187 45.448 1.00 87.69 348 ARG A N 1
ATOM 2752 C CA . ARG A 1 348 ? -9.416 -19.957 46.689 1.00 87.69 348 ARG A CA 1
ATOM 2753 C C . ARG A 1 348 ? -9.854 -21.418 46.561 1.00 87.69 348 ARG A C 1
ATOM 2755 O O . ARG A 1 348 ? -9.418 -22.236 47.361 1.00 87.69 348 ARG A O 1
ATOM 2762 N N . ASN A 1 349 ? -10.657 -21.738 45.547 1.00 88.00 349 ASN A N 1
ATOM 2763 C CA . ASN A 1 349 ? -11.203 -23.073 45.296 1.00 88.00 349 ASN A CA 1
ATOM 2764 C C . ASN A 1 349 ? -10.402 -23.843 44.231 1.00 88.00 349 ASN A C 1
ATOM 2766 O O . ASN A 1 349 ? -10.873 -24.860 43.723 1.00 88.00 349 ASN A O 1
ATOM 2770 N N . ALA A 1 350 ? -9.223 -23.347 43.842 1.00 83.56 350 ALA A N 1
ATOM 2771 C CA . ALA A 1 350 ? -8.394 -24.000 42.839 1.00 83.56 350 ALA A CA 1
ATOM 2772 C C . ALA A 1 350 ? -7.901 -25.376 43.344 1.00 83.56 350 ALA A C 1
ATOM 2774 O O . ALA A 1 350 ? -7.454 -25.472 44.492 1.00 83.56 350 ALA A O 1
ATOM 2775 N N . PRO A 1 351 ? -7.944 -26.433 42.510 1.00 86.94 351 PRO A N 1
ATOM 2776 C CA . PRO A 1 351 ? -7.368 -27.731 42.849 1.00 86.94 351 PRO A CA 1
ATOM 2777 C C . PRO A 1 351 ? -5.893 -27.600 43.238 1.00 86.94 351 PRO A C 1
ATOM 2779 O O . PRO A 1 351 ? -5.154 -26.832 42.625 1.00 86.94 351 PRO A O 1
ATOM 2782 N N . SER A 1 352 ? -5.426 -28.394 44.202 1.00 80.12 352 SER A N 1
ATOM 2783 C CA . SER A 1 352 ? -4.008 -28.407 44.603 1.00 80.12 352 SER A CA 1
ATOM 2784 C C . SER A 1 352 ? -3.060 -28.833 43.474 1.00 80.12 352 SER A C 1
ATOM 2786 O O . SER A 1 352 ? -1.873 -28.525 43.524 1.00 80.12 352 SER A O 1
ATOM 2788 N N . THR A 1 353 ? -3.583 -29.509 42.447 1.00 86.56 353 THR A N 1
ATOM 2789 C CA . THR A 1 353 ? -2.866 -29.934 41.236 1.00 86.56 353 THR A CA 1
ATOM 2790 C C . THR A 1 353 ? -2.936 -28.921 40.090 1.00 86.56 353 THR A C 1
ATOM 2792 O O . THR A 1 353 ? -2.390 -29.187 39.023 1.00 86.56 353 THR A O 1
ATOM 2795 N N . ALA A 1 354 ? -3.634 -27.793 40.257 1.00 81.88 354 ALA A N 1
ATOM 2796 C CA . ALA A 1 354 ? -3.814 -26.816 39.189 1.00 81.88 354 ALA A CA 1
ATOM 2797 C C . ALA A 1 354 ? -2.503 -26.072 38.890 1.00 81.88 354 ALA A C 1
ATOM 2799 O O . ALA A 1 354 ? -1.970 -25.359 39.737 1.00 81.88 354 ALA A O 1
ATOM 2800 N N . THR A 1 355 ? -2.002 -26.208 37.664 1.00 84.94 355 THR A N 1
ATOM 2801 C CA . THR A 1 355 ? -0.836 -25.466 37.148 1.00 84.94 355 THR A CA 1
ATOM 2802 C C . THR A 1 355 ? -1.238 -24.298 36.256 1.00 84.94 355 THR A C 1
ATOM 2804 O O . THR A 1 355 ? -0.494 -23.327 36.123 1.00 84.94 355 THR A O 1
ATOM 2807 N N . GLU A 1 356 ? -2.422 -24.373 35.651 1.00 85.88 356 GLU A N 1
ATOM 2808 C CA . GLU A 1 356 ? -2.865 -23.402 34.663 1.00 85.88 356 GLU A CA 1
ATOM 2809 C C . GLU A 1 356 ? -3.359 -22.093 35.308 1.00 85.88 356 GLU A C 1
ATOM 2811 O O . GLU A 1 356 ? -4.209 -22.124 36.207 1.00 85.88 356 GLU A O 1
ATOM 2816 N N . PRO A 1 357 ? -2.916 -20.912 34.824 1.00 84.44 357 PRO A N 1
ATOM 2817 C CA . PRO A 1 357 ? -3.302 -19.624 35.404 1.00 84.44 357 PRO A CA 1
ATOM 2818 C C . PRO A 1 357 ? -4.815 -19.384 35.470 1.00 84.44 357 PRO A C 1
ATOM 2820 O O . PRO A 1 357 ? -5.288 -18.786 36.430 1.00 84.44 357 PRO A O 1
ATOM 2823 N N . HIS A 1 358 ? -5.579 -19.880 34.489 1.00 84.75 358 HIS A N 1
ATOM 2824 C CA . HIS A 1 358 ? -7.037 -19.718 34.445 1.00 84.75 358 HIS A CA 1
ATOM 2825 C C . HIS A 1 358 ? -7.774 -20.529 35.526 1.00 84.75 358 HIS A C 1
ATOM 2827 O O . HIS A 1 358 ? -8.915 -20.218 35.855 1.00 84.75 358 HIS A O 1
ATOM 2833 N N . GLN A 1 359 ? -7.138 -21.565 36.082 1.00 86.69 359 GLN A N 1
ATOM 2834 C CA . GLN A 1 359 ? -7.678 -22.355 37.194 1.00 86.69 359 GLN A CA 1
ATOM 2835 C C . GLN A 1 359 ? -7.310 -21.718 38.539 1.00 86.69 359 GLN A C 1
ATOM 2837 O O . GLN A 1 359 ? -8.114 -21.702 39.473 1.00 86.69 359 GLN A O 1
ATOM 2842 N N . LEU A 1 360 ? -6.095 -21.169 38.619 1.00 86.44 360 LEU A N 1
ATOM 2843 C CA . LEU A 1 360 ? -5.521 -20.558 39.818 1.00 86.44 360 LEU A CA 1
ATOM 2844 C C . LEU A 1 360 ? -6.075 -19.160 40.123 1.00 86.44 360 LEU A C 1
ATOM 2846 O O . LEU A 1 360 ? -6.086 -18.735 41.284 1.00 86.44 360 LEU A O 1
ATOM 2850 N N . TYR A 1 361 ? -6.516 -18.431 39.102 1.00 91.06 361 TYR A N 1
ATOM 2851 C CA . TYR A 1 361 ? -6.877 -17.021 39.206 1.00 91.06 361 TYR A CA 1
ATOM 2852 C C . TYR A 1 361 ? -8.176 -16.719 38.457 1.00 91.06 361 TYR A C 1
ATOM 2854 O O . TYR A 1 361 ? -8.422 -17.241 37.371 1.00 91.06 361 TYR A O 1
ATOM 2862 N N . HIS A 1 362 ? -8.981 -15.815 39.007 1.00 89.00 362 HIS A N 1
ATOM 2863 C CA . HIS A 1 362 ? -10.110 -15.235 38.290 1.00 89.00 362 HIS A CA 1
ATOM 2864 C C . HIS A 1 362 ? -9.633 -14.033 37.472 1.00 89.00 362 HIS A C 1
ATOM 2866 O O . HIS A 1 362 ? -8.881 -13.200 37.976 1.00 89.00 362 HIS A O 1
ATOM 2872 N N . GLN A 1 363 ? -10.085 -13.945 36.216 1.00 87.88 363 GLN A N 1
ATOM 2873 C CA . GLN A 1 363 ? -9.796 -12.829 35.304 1.00 87.88 363 GLN A CA 1
ATOM 2874 C C . GLN A 1 363 ? -8.290 -12.564 35.076 1.00 87.88 363 GLN A C 1
ATOM 2876 O O . GLN A 1 363 ? -7.873 -11.436 34.827 1.00 87.88 363 GLN A O 1
ATOM 2881 N N . SER A 1 364 ? -7.453 -13.611 35.092 1.00 91.62 364 SER A N 1
ATOM 2882 C CA . SER A 1 364 ? -6.021 -13.488 34.761 1.00 91.62 364 SER A CA 1
ATOM 2883 C C . SER A 1 364 ? -5.745 -13.123 33.305 1.00 91.62 364 SER A C 1
ATOM 2885 O O . SER A 1 364 ? -4.639 -12.701 32.975 1.00 91.62 364 SER A O 1
ATOM 2887 N N . SER A 1 365 ? -6.706 -13.350 32.413 1.00 94.12 365 SER A N 1
ATOM 2888 C CA . SER A 1 365 ? -6.621 -13.014 30.994 1.00 94.12 365 SER A CA 1
ATOM 2889 C C . SER A 1 365 ? -7.773 -12.083 30.656 1.00 94.12 365 SER A C 1
ATOM 2891 O O . SER A 1 365 ? -8.938 -12.455 30.787 1.00 94.12 365 SER A O 1
ATOM 2893 N N . VAL A 1 366 ? -7.422 -10.862 30.270 1.00 93.94 366 VAL A N 1
ATOM 2894 C CA . VAL A 1 366 ? -8.351 -9.798 29.902 1.00 93.94 366 VAL A CA 1
ATOM 2895 C C . VAL A 1 366 ? -8.598 -9.902 28.407 1.00 93.94 366 VAL A C 1
ATOM 2897 O O . VAL A 1 366 ? -7.658 -9.777 27.624 1.00 93.94 366 VAL A O 1
ATOM 2900 N N . TYR A 1 367 ? -9.845 -10.149 28.023 1.00 95.56 367 TYR A N 1
ATOM 2901 C CA . TYR A 1 367 ? -10.264 -10.286 26.630 1.00 95.56 367 TYR A CA 1
ATOM 2902 C C . TYR A 1 367 ? -11.097 -9.077 26.191 1.00 95.56 367 TYR A C 1
ATOM 2904 O O . TYR A 1 367 ? -11.608 -8.337 27.032 1.00 95.56 367 TYR A O 1
ATOM 2912 N N . SER A 1 368 ? -11.278 -8.900 24.886 1.00 94.94 368 SER A N 1
ATOM 2913 C CA . SER A 1 368 ? -12.106 -7.842 24.292 1.00 94.94 368 SER A CA 1
ATOM 2914 C C . SER A 1 368 ? -13.573 -7.859 24.742 1.00 94.94 368 SER A C 1
ATOM 2916 O O . SER A 1 368 ? -14.181 -6.798 24.842 1.00 94.94 368 SER A O 1
ATOM 2918 N N . ARG A 1 369 ? -14.133 -9.010 25.136 1.00 94.62 369 ARG A N 1
ATOM 2919 C CA . ARG A 1 369 ? -15.471 -9.077 25.770 1.00 94.62 369 ARG A CA 1
ATOM 2920 C C . ARG A 1 369 ? -15.601 -8.332 27.104 1.00 94.62 369 ARG A C 1
ATOM 2922 O O . ARG A 1 369 ? -16.707 -8.165 27.607 1.00 94.62 369 ARG A O 1
ATOM 2929 N N . SER A 1 370 ? -14.487 -7.950 27.734 1.00 93.88 370 SER A N 1
ATOM 2930 C CA . SER A 1 370 ? -14.512 -7.191 28.989 1.00 93.88 370 SER A CA 1
ATOM 2931 C C . SER A 1 370 ? -14.907 -5.723 28.789 1.00 93.88 370 SER A C 1
ATOM 2933 O O . SER A 1 370 ? -15.202 -5.051 29.775 1.00 93.88 370 SER A O 1
ATOM 2935 N N . PHE A 1 371 ? -14.909 -5.230 27.546 1.00 95.06 371 PHE A N 1
ATOM 2936 C CA . PHE A 1 371 ? -15.321 -3.872 27.208 1.00 95.06 371 PHE A CA 1
ATOM 2937 C C . PHE A 1 371 ? -16.841 -3.763 27.220 1.00 95.06 371 PHE A C 1
ATOM 2939 O O . PHE A 1 371 ? -17.538 -4.521 26.546 1.00 95.06 371 PHE A O 1
ATOM 2946 N N . LYS A 1 372 ? -17.356 -2.792 27.969 1.00 94.94 372 LYS A N 1
ATOM 2947 C CA . LYS A 1 372 ? -18.785 -2.499 28.063 1.00 94.94 372 LYS A CA 1
ATOM 2948 C C . LYS A 1 372 ? -19.052 -1.137 27.455 1.00 94.94 372 LYS A C 1
ATOM 2950 O O . LYS A 1 372 ? -18.451 -0.153 27.870 1.00 94.94 372 LYS A O 1
ATOM 2955 N N . TRP A 1 373 ? -19.947 -1.083 26.481 1.00 95.44 373 TRP A N 1
ATOM 2956 C CA . TRP A 1 373 ? -20.413 0.183 25.932 1.00 95.44 373 TRP A CA 1
ATOM 2957 C C . TRP A 1 373 ? -21.210 0.961 26.988 1.00 95.44 373 TRP A C 1
ATOM 2959 O O . TRP A 1 373 ? -22.053 0.384 27.680 1.00 95.44 373 TRP A O 1
ATOM 2969 N N . ILE A 1 374 ? -20.923 2.257 27.111 1.00 93.25 374 ILE A N 1
ATOM 2970 C CA . ILE A 1 374 ? -21.675 3.203 27.934 1.00 93.25 374 ILE A CA 1
ATOM 2971 C C . ILE A 1 374 ? -22.434 4.131 26.975 1.00 93.25 374 ILE A C 1
ATOM 2973 O O . ILE A 1 374 ? -21.790 4.913 26.271 1.00 93.25 374 ILE A O 1
ATOM 2977 N N . PRO A 1 375 ? -23.776 4.059 26.914 1.00 90.88 375 PRO A N 1
ATOM 2978 C CA . PRO A 1 375 ? -24.555 4.958 26.073 1.00 90.88 375 PRO A CA 1
ATOM 2979 C C . PRO A 1 375 ? -24.425 6.406 26.554 1.00 90.88 375 PRO A C 1
ATOM 2981 O O . PRO A 1 375 ? -24.428 6.681 27.755 1.00 90.88 375 PRO A O 1
ATOM 2984 N N . CYS A 1 376 ? -24.327 7.341 25.611 1.00 86.88 376 CYS A N 1
ATOM 2985 C CA . CYS A 1 376 ? -24.295 8.778 25.884 1.00 86.88 376 CYS A CA 1
ATOM 2986 C C . CYS A 1 376 ? -25.517 9.455 25.247 1.00 86.88 376 CYS A C 1
ATOM 2988 O O . CYS A 1 376 ? -25.780 9.251 24.063 1.00 86.88 376 CYS A O 1
ATOM 2990 N N . GLY A 1 377 ? -26.260 10.267 26.008 1.00 86.25 377 GLY A N 1
ATOM 2991 C CA . GLY A 1 377 ? -27.479 10.928 25.515 1.00 86.25 377 GLY A CA 1
ATOM 2992 C C . GLY A 1 377 ? -28.519 9.926 24.995 1.00 86.25 377 GLY A C 1
ATOM 2993 O O . GLY A 1 377 ? -28.804 8.931 25.655 1.00 86.25 377 GLY A O 1
ATOM 2994 N N . ASP A 1 378 ? -29.031 10.156 23.784 1.00 86.56 378 ASP A N 1
ATOM 2995 C CA . ASP A 1 378 ? -30.104 9.349 23.172 1.00 86.56 378 ASP A CA 1
ATOM 2996 C C . ASP A 1 378 ? -29.604 8.070 22.464 1.00 86.56 378 ASP A C 1
ATOM 2998 O O . ASP A 1 378 ? -30.365 7.368 21.789 1.00 86.56 378 ASP A O 1
ATOM 3002 N N . GLN A 1 379 ? -28.314 7.731 22.591 1.00 87.88 379 GLN A N 1
ATOM 3003 C CA . GLN A 1 379 ? -27.744 6.565 21.907 1.00 87.88 379 GLN A CA 1
ATOM 3004 C C . GLN A 1 379 ? -28.371 5.235 22.358 1.00 87.88 379 GLN A C 1
ATOM 3006 O O . GLN A 1 379 ? -28.447 4.297 21.562 1.00 87.88 379 GLN A O 1
ATOM 3011 N N . GLU A 1 380 ? -28.838 5.136 23.606 1.00 88.38 380 GLU A N 1
ATOM 3012 C CA . GLU A 1 380 ? -29.504 3.925 24.105 1.00 88.38 380 GLU A CA 1
ATOM 3013 C C . GLU A 1 380 ? -30.763 3.593 23.287 1.00 88.38 380 GLU A C 1
ATOM 3015 O O . GLU A 1 380 ? -31.009 2.432 22.953 1.00 88.38 380 GLU A O 1
ATOM 3020 N N . GLU A 1 381 ? -31.520 4.614 22.874 1.00 87.25 381 GLU A N 1
ATOM 3021 C CA . GLU A 1 381 ? -32.683 4.437 22.004 1.00 87.25 381 GLU A CA 1
ATOM 3022 C C . GLU A 1 381 ? -32.273 4.174 20.550 1.00 87.25 381 GLU A C 1
ATOM 3024 O O . GLU A 1 381 ? -32.815 3.270 19.906 1.00 87.25 381 GLU A O 1
ATOM 3029 N N . GLN A 1 382 ? -31.275 4.905 20.039 1.00 85.25 382 GLN A N 1
ATOM 3030 C CA . GLN A 1 382 ? -30.808 4.792 18.651 1.00 85.25 382 GLN A CA 1
ATOM 3031 C C . GLN A 1 382 ? -30.232 3.403 18.314 1.00 85.25 382 GLN A C 1
ATOM 3033 O O . GLN A 1 382 ? -30.348 2.938 17.173 1.00 85.25 382 GLN A O 1
ATOM 3038 N N . PHE A 1 383 ? -29.603 2.739 19.287 1.00 86.88 383 PHE A N 1
ATOM 3039 C CA . PHE A 1 383 ? -28.907 1.462 19.101 1.00 86.88 383 PHE A CA 1
ATOM 3040 C C . PHE A 1 383 ? -29.596 0.264 19.767 1.00 86.88 383 PHE A C 1
ATOM 3042 O O . PHE A 1 383 ? -29.017 -0.818 19.840 1.00 86.88 383 PHE A O 1
ATOM 3049 N N . LYS A 1 384 ? -30.862 0.402 20.172 1.00 82.69 384 LYS A N 1
ATOM 3050 C CA . LYS A 1 384 ? -31.626 -0.651 20.864 1.00 82.69 384 LYS A CA 1
ATOM 3051 C C . LYS A 1 384 ? -31.677 -2.005 20.130 1.00 82.69 384 LYS A C 1
ATOM 3053 O O . LYS A 1 384 ? -31.844 -3.036 20.773 1.00 82.69 384 LYS A O 1
ATOM 3058 N N . GLY A 1 385 ? -31.558 -2.006 18.798 1.00 84.00 385 GLY A N 1
ATOM 3059 C CA . GLY A 1 385 ? -31.578 -3.220 17.970 1.00 84.00 385 GLY A CA 1
ATOM 3060 C C . GLY A 1 385 ? -30.216 -3.893 17.742 1.00 84.00 385 GLY A C 1
ATOM 3061 O O . GLY A 1 385 ? -30.171 -5.109 17.595 1.00 84.00 385 GLY A O 1
ATOM 3062 N N . ASP A 1 386 ? -29.122 -3.129 17.713 1.00 87.50 386 ASP A N 1
ATOM 3063 C CA . ASP A 1 386 ? -27.752 -3.634 17.512 1.00 87.50 386 ASP A CA 1
ATOM 3064 C C . ASP A 1 386 ? -26.787 -2.723 18.290 1.00 87.50 386 ASP A C 1
ATOM 3066 O O . ASP A 1 386 ? -26.338 -1.702 17.753 1.00 87.50 386 ASP A O 1
ATOM 3070 N N . PRO A 1 387 ? -26.545 -3.016 19.582 1.00 91.31 387 PRO A N 1
ATOM 3071 C CA . PRO A 1 387 ? -25.716 -2.173 20.429 1.00 91.31 387 PRO A CA 1
ATOM 3072 C C . PRO A 1 387 ? -24.244 -2.225 19.988 1.00 91.31 387 PRO A C 1
ATOM 3074 O O . PRO A 1 387 ? -23.748 -3.306 19.645 1.00 91.31 387 PRO A O 1
ATOM 3077 N N . PRO A 1 388 ? -23.515 -1.093 20.040 1.00 94.00 388 PRO A N 1
ATOM 3078 C CA . PRO A 1 388 ? -22.086 -1.064 19.767 1.00 94.00 388 PRO A CA 1
ATOM 3079 C C . PRO A 1 388 ? -21.313 -2.052 20.644 1.00 94.00 388 PRO A C 1
ATOM 3081 O O . PRO A 1 388 ? -21.470 -2.087 21.866 1.00 94.00 388 PRO A O 1
ATOM 3084 N N . ARG A 1 389 ? -20.443 -2.845 20.020 1.00 94.31 389 ARG A N 1
ATOM 3085 C CA . ARG A 1 389 ? -19.581 -3.828 20.698 1.00 94.31 389 ARG A CA 1
ATOM 3086 C C . ARG A 1 389 ? -18.253 -3.989 19.969 1.00 94.31 389 ARG A C 1
ATOM 3088 O O . ARG A 1 389 ? -18.126 -3.560 18.827 1.00 94.31 389 ARG A O 1
ATOM 3095 N N . ILE A 1 390 ? -17.274 -4.633 20.595 1.00 94.94 390 ILE A N 1
ATOM 3096 C CA . ILE A 1 390 ? -16.075 -5.088 19.875 1.00 94.94 390 ILE A CA 1
ATOM 3097 C C . ILE A 1 390 ? -16.481 -6.236 18.936 1.00 94.94 390 ILE A C 1
ATOM 3099 O O . ILE A 1 390 ? -17.357 -7.026 19.283 1.00 94.94 390 ILE A O 1
ATOM 3103 N N . VAL A 1 391 ? -15.905 -6.306 17.730 1.00 92.88 391 VAL A N 1
ATOM 3104 C CA . VAL A 1 391 ? -16.291 -7.313 16.718 1.00 92.88 391 VAL A CA 1
ATOM 3105 C C . VAL A 1 391 ? -16.028 -8.737 17.216 1.00 92.88 391 VAL A C 1
ATOM 3107 O O . VAL A 1 391 ? -16.901 -9.594 17.110 1.00 92.88 391 VAL A O 1
ATOM 3110 N N . PHE A 1 392 ? -14.844 -8.964 17.786 1.00 92.69 392 PHE A N 1
ATOM 3111 C CA . PHE A 1 392 ? -14.402 -10.263 18.290 1.00 92.69 392 PHE A CA 1
ATOM 3112 C C . PHE A 1 392 ? -14.322 -10.242 19.816 1.00 92.69 392 PHE A C 1
ATOM 3114 O O . PHE A 1 392 ? -13.761 -9.307 20.387 1.00 92.69 392 PHE A O 1
ATOM 3121 N N . ASP A 1 393 ? -14.823 -11.284 20.480 1.00 92.25 393 ASP A N 1
ATOM 3122 C CA . ASP A 1 393 ? -14.924 -11.372 21.949 1.00 92.25 393 ASP A CA 1
ATOM 3123 C C . ASP A 1 393 ? -13.692 -12.002 22.633 1.00 92.25 393 ASP A C 1
ATOM 3125 O O . ASP A 1 393 ? -13.567 -11.988 23.866 1.00 92.25 393 ASP A O 1
ATOM 3129 N N . ASP A 1 394 ? -12.778 -12.572 21.852 1.00 94.56 394 ASP A N 1
ATOM 3130 C CA . ASP A 1 394 ? -11.668 -13.423 22.287 1.00 94.56 394 ASP A CA 1
ATOM 3131 C C . ASP A 1 394 ? -10.274 -12.825 22.031 1.00 94.56 394 ASP A C 1
ATOM 3133 O O . ASP A 1 394 ? -9.260 -13.479 22.291 1.00 94.56 394 ASP A O 1
ATOM 3137 N N . ILE A 1 395 ? -10.191 -11.554 21.627 1.00 95.75 395 ILE A N 1
ATOM 3138 C CA . ILE A 1 395 ? -8.906 -10.865 21.475 1.00 95.75 395 ILE A CA 1
ATOM 3139 C C . ILE A 1 395 ? -8.299 -10.649 22.861 1.00 95.75 395 ILE A C 1
ATOM 3141 O O . ILE A 1 395 ? -8.847 -9.938 23.704 1.00 95.75 395 ILE A O 1
ATOM 3145 N N . LEU A 1 396 ? -7.140 -11.258 23.112 1.00 95.75 396 LEU A N 1
ATOM 3146 C CA . LEU A 1 396 ? -6.421 -11.099 24.371 1.00 95.75 396 LEU A CA 1
ATOM 3147 C C . LEU A 1 396 ? -5.780 -9.710 24.453 1.00 95.75 396 LEU A C 1
ATOM 3149 O O . LEU A 1 396 ? -4.815 -9.422 23.749 1.00 95.75 396 LEU A O 1
ATOM 3153 N N . VAL A 1 397 ? -6.236 -8.890 25.392 1.00 93.75 397 VAL A N 1
ATOM 3154 C CA . VAL A 1 397 ? -5.733 -7.532 25.632 1.00 93.75 397 VAL A CA 1
ATOM 3155 C C . VAL A 1 397 ? -4.558 -7.541 26.602 1.00 93.75 397 VAL A C 1
ATOM 3157 O O . VAL A 1 397 ? -3.474 -7.074 26.265 1.00 93.75 397 VAL A O 1
ATOM 3160 N N . ALA A 1 398 ? -4.721 -8.124 27.788 1.00 94.81 398 ALA A N 1
ATOM 3161 C CA . ALA A 1 398 ? -3.689 -8.125 28.823 1.00 94.81 398 ALA A CA 1
ATOM 3162 C C . ALA A 1 398 ? -3.713 -9.413 29.650 1.00 94.81 398 ALA A C 1
ATOM 3164 O O . ALA A 1 398 ? -4.729 -10.107 29.739 1.00 94.81 398 ALA A O 1
ATOM 3165 N N . LYS A 1 399 ? -2.581 -9.735 30.282 1.00 94.81 399 LYS A N 1
ATOM 3166 C CA . LYS A 1 399 ? -2.495 -10.794 31.294 1.00 94.81 399 LYS A CA 1
ATOM 3167 C C . LYS A 1 399 ? -2.183 -10.161 32.643 1.00 94.81 399 LYS A C 1
ATOM 3169 O O . LYS A 1 399 ? -1.227 -9.403 32.757 1.00 94.81 399 LYS A O 1
ATOM 3174 N N . LEU A 1 400 ? -2.970 -10.516 33.650 1.00 95.06 400 LEU A N 1
ATOM 3175 C CA . LEU A 1 400 ? -2.886 -9.985 35.006 1.00 95.06 400 LEU A CA 1
ATOM 3176 C C . LEU A 1 400 ? -2.451 -11.065 36.005 1.00 95.06 400 LEU A C 1
ATOM 3178 O O . LEU A 1 400 ? -2.528 -12.277 35.750 1.00 95.06 400 LEU A O 1
ATOM 3182 N N . ARG A 1 401 ? -2.004 -10.619 37.175 1.00 93.56 401 ARG A N 1
ATOM 3183 C CA . ARG A 1 401 ? -1.758 -11.422 38.379 1.00 93.56 401 ARG A CA 1
ATOM 3184 C C . ARG A 1 401 ? -2.573 -10.880 39.557 1.00 93.56 401 ARG A C 1
ATOM 3186 O O . ARG A 1 401 ? -3.013 -9.735 39.498 1.00 93.56 401 ARG A O 1
ATOM 3193 N N . PRO A 1 402 ? -2.810 -11.690 40.606 1.00 93.06 402 PRO A N 1
ATOM 3194 C CA . PRO A 1 402 ? -3.647 -11.276 41.727 1.00 93.06 402 PRO A CA 1
ATOM 3195 C C . PRO A 1 402 ? -3.202 -9.943 42.333 1.00 93.06 402 PRO A C 1
ATOM 3197 O O . PRO A 1 402 ? -2.024 -9.777 42.640 1.00 93.06 402 PRO A O 1
ATOM 3200 N N . GLY A 1 403 ? -4.150 -9.024 42.515 1.00 91.25 403 GLY A N 1
ATOM 3201 C CA . GLY A 1 403 ? -3.893 -7.665 43.006 1.00 91.25 403 GLY A CA 1
ATOM 3202 C C . GLY A 1 403 ? -3.657 -6.625 41.907 1.00 91.25 403 GLY A C 1
ATOM 3203 O O . GLY A 1 403 ? -3.625 -5.438 42.210 1.00 91.25 403 GLY A O 1
ATOM 3204 N N . GLN A 1 404 ? -3.536 -7.046 40.644 1.00 95.69 404 GLN A N 1
ATOM 3205 C CA . GLN A 1 404 ? -3.476 -6.130 39.505 1.00 95.69 404 GLN A CA 1
ATOM 3206 C C . GLN A 1 404 ? -4.874 -5.810 38.967 1.00 95.69 404 GLN A C 1
ATOM 3208 O O . GLN A 1 404 ? -5.752 -6.680 38.938 1.00 95.69 404 GLN A O 1
ATOM 3213 N N . GLN A 1 405 ? -5.046 -4.579 38.495 1.00 95.88 405 GLN A N 1
ATOM 3214 C CA . GLN A 1 405 ? -6.285 -4.038 37.950 1.00 95.88 405 GLN A CA 1
ATOM 3215 C C . GLN A 1 405 ? -5.995 -3.178 36.717 1.00 95.88 405 GLN A C 1
ATOM 3217 O O . GLN A 1 405 ? -4.944 -2.537 36.630 1.00 95.88 405 GLN A O 1
ATOM 3222 N N . ILE A 1 406 ? -6.941 -3.186 35.779 1.00 95.81 406 ILE A N 1
ATOM 3223 C CA . ILE A 1 406 ? -7.023 -2.247 34.659 1.00 95.81 406 ILE A CA 1
ATOM 3224 C C . ILE A 1 406 ? -8.401 -1.587 34.711 1.00 95.81 406 ILE A C 1
ATOM 3226 O O . ILE A 1 406 ? -9.416 -2.287 34.673 1.00 95.81 406 ILE A O 1
ATOM 3230 N N . GLU A 1 407 ? -8.421 -0.261 34.780 1.00 95.94 407 GLU A N 1
ATOM 3231 C CA . GLU A 1 407 ? -9.622 0.568 34.749 1.00 95.94 407 GLU A CA 1
ATOM 3232 C C . GLU A 1 407 ? -9.435 1.744 33.788 1.00 95.94 407 GLU A C 1
ATOM 3234 O O . GLU A 1 407 ? -8.509 2.543 33.953 1.00 95.94 407 GLU A O 1
ATOM 3239 N N . ALA A 1 408 ? -10.294 1.827 32.768 1.00 94.31 408 ALA A N 1
ATOM 3240 C CA . ALA A 1 408 ? -10.198 2.850 31.734 1.00 94.31 408 ALA A CA 1
ATOM 3241 C C . ALA A 1 408 ? -11.521 3.127 31.009 1.00 94.31 408 ALA A C 1
ATOM 3243 O O . ALA A 1 408 ? -12.327 2.214 30.801 1.00 94.31 408 ALA A O 1
ATOM 3244 N N . ASN A 1 409 ? -11.674 4.362 30.526 1.00 94.44 409 ASN A N 1
ATOM 3245 C CA . ASN A 1 409 ? -12.696 4.759 29.559 1.00 94.44 409 ASN A CA 1
ATOM 3246 C C . ASN A 1 409 ? -12.059 5.007 28.187 1.00 94.44 409 ASN A C 1
ATOM 3248 O O . ASN A 1 409 ? -11.125 5.789 28.038 1.00 94.44 409 ASN A O 1
ATOM 3252 N N . CYS A 1 410 ? -12.566 4.330 27.164 1.00 94.25 410 CYS A N 1
ATOM 3253 C CA . CYS A 1 410 ? -12.053 4.367 25.801 1.00 94.25 410 CYS A CA 1
ATOM 3254 C C . CYS A 1 410 ? -13.053 5.097 24.904 1.00 94.25 410 CYS A C 1
ATOM 3256 O O . CYS A 1 410 ? -14.184 4.645 24.726 1.00 94.25 410 CYS A O 1
ATOM 3258 N N . HIS A 1 411 ? -12.628 6.220 24.336 1.00 93.12 411 HIS A N 1
ATOM 3259 C CA . HIS A 1 411 ? -13.420 7.057 23.443 1.00 93.12 411 HIS A CA 1
ATOM 3260 C C . HIS A 1 411 ? -13.081 6.711 21.997 1.00 93.12 411 HIS A C 1
ATOM 3262 O O . HIS A 1 411 ? -11.946 6.878 21.535 1.00 93.12 411 HIS A O 1
ATOM 3268 N N . ALA A 1 412 ? -14.081 6.211 21.284 1.00 94.31 412 ALA A N 1
ATOM 3269 C CA . ALA A 1 412 ? -14.018 5.917 19.868 1.00 94.31 412 ALA A CA 1
ATOM 3270 C C . ALA A 1 412 ? -14.599 7.060 19.044 1.00 94.31 412 ALA A C 1
ATOM 3272 O O . ALA A 1 412 ? -15.630 7.638 19.394 1.00 94.31 412 ALA A O 1
ATOM 3273 N N . VAL A 1 413 ? -13.935 7.348 17.932 1.00 93.62 413 VAL A N 1
ATOM 3274 C CA . VAL A 1 413 ? -14.312 8.393 16.979 1.00 93.62 413 VAL A CA 1
ATOM 3275 C C . VAL A 1 413 ? -14.282 7.832 15.568 1.00 93.62 413 VAL A C 1
ATOM 3277 O O . VAL A 1 413 ? -13.681 6.787 15.303 1.00 93.62 413 VAL A O 1
ATOM 3280 N N . LYS A 1 414 ? -14.926 8.552 14.655 1.00 94.81 414 LYS A N 1
ATOM 3281 C CA . LYS A 1 414 ? -14.865 8.263 13.228 1.00 94.81 414 LYS A CA 1
ATOM 3282 C C . LYS A 1 414 ? -13.549 8.772 12.637 1.00 94.81 414 LYS A C 1
ATOM 3284 O O . LYS A 1 414 ? -13.203 9.935 12.836 1.00 94.81 414 LYS A O 1
ATOM 3289 N N . GLY A 1 415 ? -12.857 7.930 11.877 1.00 93.62 415 GLY A N 1
ATOM 3290 C CA . GLY A 1 415 ? -11.612 8.276 11.184 1.00 93.62 415 GLY A CA 1
ATOM 3291 C C . GLY A 1 415 ? -11.454 7.524 9.864 1.00 93.62 415 GLY A C 1
ATOM 3292 O O . GLY A 1 415 ? -12.306 6.712 9.509 1.00 93.62 415 GLY A O 1
ATOM 3293 N N . ILE A 1 416 ? -10.380 7.817 9.125 1.00 94.69 416 ILE A N 1
ATOM 3294 C CA . ILE A 1 416 ? -10.052 7.193 7.829 1.00 94.69 416 ILE A CA 1
ATOM 3295 C C . ILE A 1 416 ? -8.693 6.491 7.886 1.00 94.69 416 ILE A C 1
ATOM 3297 O O . ILE A 1 416 ? -7.779 6.954 8.575 1.00 94.69 416 ILE A O 1
ATOM 3301 N N . GLY A 1 417 ? -8.541 5.399 7.131 1.00 92.06 417 GLY A N 1
ATOM 3302 C CA . GLY A 1 417 ? -7.310 4.597 7.089 1.00 92.06 417 GLY A CA 1
ATOM 3303 C C . GLY A 1 417 ? -6.058 5.385 6.681 1.00 92.06 417 GLY A C 1
ATOM 3304 O O . GLY A 1 417 ? -4.957 5.053 7.117 1.00 92.06 417 GLY A O 1
ATOM 3305 N N . ARG A 1 418 ? -6.220 6.470 5.908 1.00 89.62 418 ARG A N 1
ATOM 3306 C CA . ARG A 1 418 ? -5.136 7.385 5.516 1.00 89.62 418 ARG A CA 1
ATOM 3307 C C . ARG A 1 418 ? -4.473 8.085 6.707 1.00 89.62 418 ARG A C 1
ATOM 3309 O O . ARG A 1 418 ? -3.292 8.399 6.620 1.00 89.62 418 ARG A O 1
ATOM 3316 N N . ASP A 1 419 ? -5.220 8.365 7.777 1.00 89.56 419 ASP A N 1
ATOM 3317 C CA . ASP A 1 419 ? -4.690 9.032 8.979 1.00 89.56 419 ASP A CA 1
ATOM 3318 C C . ASP A 1 419 ? -4.007 8.018 9.908 1.00 89.56 419 ASP A C 1
ATOM 3320 O O . ASP A 1 419 ? -2.905 8.258 10.395 1.00 89.56 419 ASP A O 1
ATOM 3324 N N . HIS A 1 420 ? -4.623 6.847 10.102 1.00 92.94 420 HIS A N 1
ATOM 3325 C CA . HIS A 1 420 ? -4.026 5.742 10.847 1.00 92.94 420 HIS A CA 1
ATOM 3326 C C . HIS A 1 420 ? -4.602 4.394 10.396 1.00 92.94 420 HIS A C 1
ATOM 3328 O O . HIS A 1 420 ? -5.816 4.245 10.258 1.00 92.94 420 HIS A O 1
ATOM 3334 N N . ALA A 1 421 ? -3.754 3.366 10.280 1.00 93.75 421 ALA A N 1
ATOM 3335 C CA . ALA A 1 421 ? -4.147 2.033 9.800 1.00 93.75 421 ALA A CA 1
ATOM 3336 C C . ALA A 1 421 ? -5.244 1.348 10.643 1.00 93.75 421 ALA A C 1
ATOM 3338 O O . ALA A 1 421 ? -5.962 0.491 10.141 1.00 93.75 421 ALA A O 1
ATOM 3339 N N . LYS A 1 422 ? -5.422 1.766 11.904 1.00 94.81 4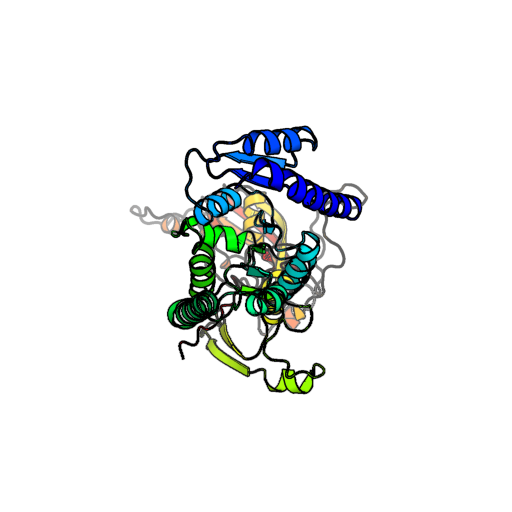22 LYS A N 1
ATOM 3340 C CA . LYS A 1 422 ? -6.505 1.290 12.793 1.00 94.81 422 LYS A CA 1
ATOM 3341 C C . LYS A 1 422 ? -7.911 1.598 12.268 1.00 94.81 422 LYS A C 1
ATOM 3343 O O . LYS A 1 422 ? -8.862 0.956 12.688 1.00 94.81 422 LYS A O 1
ATOM 3348 N N . PHE A 1 423 ? -8.028 2.585 11.377 1.00 95.88 423 PHE A N 1
ATOM 3349 C CA . PHE A 1 423 ? -9.285 2.952 10.737 1.00 95.88 423 PHE A CA 1
ATOM 3350 C C . PHE A 1 423 ? -9.518 2.220 9.405 1.00 95.88 423 PHE A C 1
ATOM 3352 O O . PHE A 1 423 ? -10.558 2.438 8.782 1.00 95.88 423 PHE A O 1
ATOM 3359 N N . SER A 1 424 ? -8.587 1.376 8.941 1.00 95.50 424 SER A N 1
ATOM 3360 C CA . SER A 1 424 ? -8.809 0.561 7.741 1.00 95.50 424 SER A CA 1
ATOM 3361 C C . SER A 1 424 ? -9.960 -0.424 7.996 1.00 95.50 424 SER A C 1
ATOM 3363 O O . SER A 1 424 ? -9.855 -1.234 8.918 1.00 95.50 424 SER A O 1
ATOM 3365 N N . PRO A 1 425 ? -11.049 -0.396 7.203 1.00 94.00 425 PRO A N 1
ATOM 3366 C CA . PRO A 1 425 ? -12.164 -1.336 7.356 1.00 94.00 425 PRO A CA 1
ATOM 3367 C C . PRO A 1 425 ? -11.824 -2.749 6.889 1.00 94.00 425 PRO A C 1
ATOM 3369 O O . PRO A 1 425 ? -12.510 -3.698 7.253 1.00 94.00 425 PRO A O 1
ATOM 3372 N N . VAL A 1 426 ? -10.800 -2.884 6.048 1.00 93.38 426 VAL A N 1
ATOM 3373 C CA . VAL A 1 426 ? -10.379 -4.157 5.470 1.00 93.38 426 VAL A CA 1
ATOM 3374 C C . VAL A 1 426 ? -9.093 -4.627 6.135 1.00 93.38 426 VAL A C 1
ATOM 3376 O O . VAL A 1 426 ? -8.190 -3.827 6.394 1.00 93.38 426 VAL A O 1
ATOM 3379 N N . ALA A 1 427 ? -8.985 -5.937 6.366 1.00 90.31 427 ALA A N 1
ATOM 3380 C CA . ALA A 1 427 ? -7.713 -6.553 6.737 1.00 90.31 427 ALA A CA 1
ATOM 3381 C C . ALA A 1 427 ? -6.708 -6.423 5.581 1.00 90.31 427 ALA A C 1
ATOM 3383 O O . ALA A 1 427 ? -5.567 -6.007 5.768 1.00 90.31 427 ALA A O 1
ATOM 3384 N N . THR A 1 428 ? -7.159 -6.735 4.366 1.00 90.56 428 THR A N 1
ATOM 3385 C CA . THR A 1 428 ? -6.451 -6.454 3.119 1.00 90.56 428 THR A CA 1
ATOM 3386 C C . THR A 1 428 ? -7.458 -6.338 1.980 1.00 90.56 428 THR A C 1
ATOM 3388 O O . THR A 1 428 ? -8.480 -7.019 1.981 1.00 90.56 428 THR A O 1
ATOM 3391 N N . ALA A 1 429 ? -7.165 -5.484 1.004 1.00 90.19 429 ALA A N 1
ATOM 3392 C CA . ALA A 1 429 ? -7.867 -5.435 -0.270 1.00 90.19 429 ALA A CA 1
ATOM 3393 C C . ALA A 1 429 ? -6.817 -5.461 -1.380 1.00 90.19 429 ALA A C 1
ATOM 3395 O O . ALA A 1 429 ? -5.893 -4.642 -1.411 1.00 90.19 429 ALA A O 1
ATOM 3396 N N . SER A 1 430 ? -6.943 -6.417 -2.291 1.00 87.81 430 SER A N 1
ATOM 3397 C CA . SER A 1 430 ? -6.020 -6.600 -3.408 1.00 87.81 430 SER A CA 1
ATOM 3398 C C . SER A 1 430 ? -6.777 -7.125 -4.618 1.00 87.81 430 SER A C 1
ATOM 3400 O O . SER A 1 430 ? -7.882 -7.638 -4.482 1.00 87.81 430 SER A O 1
ATOM 3402 N N . TYR A 1 431 ? -6.189 -6.986 -5.799 1.00 86.12 431 TYR A N 1
ATOM 3403 C CA . TYR A 1 431 ? -6.736 -7.554 -7.022 1.00 86.12 431 TYR A CA 1
ATOM 3404 C C . TYR A 1 431 ? -5.611 -8.201 -7.826 1.00 86.12 431 TYR A C 1
ATOM 3406 O O . TYR A 1 431 ? -4.427 -7.920 -7.618 1.00 86.12 431 TYR A O 1
ATOM 3414 N N . ARG A 1 432 ? -5.984 -9.092 -8.741 1.00 79.06 432 ARG A N 1
ATOM 3415 C CA . ARG A 1 432 ? -5.057 -9.805 -9.621 1.00 79.06 432 ARG A CA 1
ATOM 3416 C C . ARG A 1 432 ? -5.684 -9.945 -11.004 1.00 79.06 432 ARG A C 1
ATOM 3418 O O . ARG A 1 432 ? -6.872 -10.223 -11.101 1.00 79.06 432 ARG A O 1
ATOM 3425 N N . TYR A 1 433 ? -4.891 -9.822 -12.063 1.00 76.25 433 TYR A N 1
ATOM 3426 C CA . TYR A 1 433 ? -5.384 -10.045 -13.427 1.00 76.25 433 TYR A CA 1
ATOM 3427 C C . TYR A 1 433 ? -5.720 -11.509 -13.652 1.00 76.25 433 TYR A C 1
ATOM 3429 O O . TYR A 1 433 ? -4.965 -12.379 -13.224 1.00 76.25 433 TYR A O 1
ATOM 3437 N N . LEU A 1 434 ? -6.825 -11.809 -14.321 1.00 70.56 434 LEU A N 1
ATOM 3438 C CA . LEU A 1 434 ? -7.144 -13.176 -14.711 1.00 70.56 434 LEU A CA 1
ATOM 3439 C C . LEU A 1 434 ? -6.371 -13.514 -15.994 1.00 70.56 434 LEU A C 1
ATOM 3441 O O . LEU A 1 434 ? -6.411 -12.766 -16.966 1.00 70.56 434 LEU A O 1
ATOM 3445 N N . ILE A 1 435 ? -5.615 -14.616 -15.975 1.00 54.47 435 ILE A N 1
ATOM 3446 C CA . ILE A 1 435 ? -4.912 -15.106 -17.164 1.00 54.47 435 ILE A CA 1
ATOM 3447 C C . ILE A 1 435 ? -5.896 -15.999 -17.913 1.00 54.47 435 ILE A C 1
ATOM 3449 O O . ILE A 1 435 ? -6.160 -17.119 -17.473 1.00 54.47 435 ILE A O 1
ATOM 3453 N N . PHE A 1 436 ? -6.430 -15.519 -19.032 1.00 48.06 436 PHE A N 1
ATOM 3454 C CA . PHE A 1 436 ? -7.095 -16.397 -19.985 1.00 48.06 436 PHE A CA 1
ATOM 3455 C C . PHE A 1 436 ? -6.019 -17.108 -20.805 1.00 48.06 436 PHE A C 1
ATOM 3457 O O . PHE A 1 436 ? -5.455 -16.549 -21.743 1.00 48.06 436 PHE A O 1
ATOM 3464 N N . PHE A 1 437 ? -5.719 -18.353 -20.434 1.00 36.25 437 PHE A N 1
ATOM 3465 C CA . PHE A 1 437 ? -5.124 -19.297 -21.373 1.00 36.25 437 PHE A CA 1
ATOM 3466 C C . PHE A 1 437 ? -6.228 -19.703 -22.355 1.00 36.25 437 PHE A C 1
ATOM 3468 O O . PHE A 1 437 ? -6.950 -20.666 -22.108 1.00 36.25 437 PHE A O 1
ATOM 3475 N N . SER A 1 438 ? -6.421 -18.908 -23.407 1.00 30.66 438 SER A N 1
ATOM 3476 C CA . SER A 1 438 ? -7.218 -19.301 -24.576 1.00 30.66 438 SER A CA 1
ATOM 3477 C C . SER A 1 438 ? -6.406 -20.167 -25.522 1.00 30.66 438 SER A C 1
ATOM 3479 O O . SER A 1 438 ? -5.264 -19.736 -25.828 1.00 30.66 438 SER A O 1
#

Foldseek 3Di:
DPLLVLVVVQVVQQCVVQVVVCVVDVVDDAAAEAEAQADPDCNQVSQVVVCVVPVNSGHYHYDPHRLADLQRVLVRLVPDDDQKDKFADSPPLDGNVCVVQQCVVQQQLLQHPPRDLLQWAKEAEDSVVVVVVVVVVDDPVVVVVVVVVQVCLCVPFDPQDSCLQGRIMMTRPNNSVQQSVPQDDSYSCSSRSSRRVCVVQQRYYWYGDDPPVRDPPDPPDDDDPVVQVVQWDKAWPDADPVRQDTDIDTPSDHSNVLSNVQCCLQWVDKFKFFDDKAWPDFPAPDDPVRLSVLRRLFHKPDDQVQADADPDDPPQDDVVRDRCNDDDQDDQRWKWKKKAKDAKAADPPADPPDPDPVSGIDPQWDWQLRIDTDHHDCVCVVCVPPDMGGPDGGHTSGGGDHPGITTIMTIMGMDTCNVPSSGNPHPHDDDGDDDPPD

pLDDT: mean 85.31, std 12.88, range [30.66, 96.75]